Protein AF-A0A8S3TJK5-F1 (afdb_monomer_lite)

Secondary structure (DSSP, 8-state):
-HHHHHHHHT--GGG-EEEEEES-HHHHHHHHTSTTEEEEEEEETTEEEEEEE-SS------HHHHHHHHHHHHHHHHIIIIIIIHHHHGGGEEEEEEETTEEEEEE--S-HHHHHHHTGGGEE-TTS-TTSTT--STTTT-TTPEE-TTTTPPEEEEEEEETTEEEEEEEETTEEEEEEEETTS-HHHHHHT--HHHHHHHHHH---EEEEEEEEEEETTEEEEEEEEEEEE-S--SSEEE-TTSS-EEETTTTSTTSS-TTS-EEEEE-S-HHHHTT-HHHHHIIIIIHHHSSEEEEE--S-TT---SSHHHHHHH-SEEEEEP-SS--HHHHHHHHHH-TT-HHHHHHHHHHHTSSTT-EEEEE--TTS-TTTSEEE-TT--TT-SSS------------PPP------------PPPTT----B-TTT--B-SSHHHHHHIIIII-GGGGGGSS-------PPPP------------HHHHHHHHHHHHHHHHTHHHHHHHHHHHHTTT--HHHHHHHHHHHSHHHHHHHHHHHHHHHHHHHHHHHHSHHHHHHHHHHHHHHHTT--HHHHHHHHHHHHHHHHHHHHHHHHHHHTT-----------------------------

Organism: Mytilus edulis (NCBI:txid6550)

Radius of gyration: 36.03 Å; chains: 1; bounding box: 67×74×128 Å

Structure (mmCIF, N/CA/C/O backbone):
data_AF-A0A8S3TJK5-F1
#
_entry.id   AF-A0A8S3TJK5-F1
#
loop_
_atom_site.group_PDB
_atom_site.id
_atom_site.type_symbol
_atom_site.label_atom_id
_atom_site.label_alt_id
_atom_site.label_comp_id
_atom_site.label_asym_id
_atom_site.label_entity_id
_atom_site.label_seq_id
_atom_site.pdbx_PDB_ins_code
_atom_site.Cartn_x
_atom_site.Cartn_y
_atom_site.Cartn_z
_atom_site.occupancy
_atom_site.B_iso_or_equiv
_atom_site.auth_seq_id
_atom_site.auth_comp_id
_atom_site.auth_asym_id
_atom_site.auth_atom_id
_atom_site.pdbx_PDB_model_num
ATOM 1 N N . MET A 1 1 ? 10.020 9.686 18.897 1.00 48.84 1 MET A N 1
ATOM 2 C CA . MET A 1 1 ? 8.689 10.223 19.270 1.00 48.84 1 MET A CA 1
ATOM 3 C C . MET A 1 1 ? 7.872 10.667 18.042 1.00 48.84 1 MET A C 1
ATOM 5 O O . MET A 1 1 ? 6.666 10.845 18.148 1.00 48.84 1 MET A O 1
ATOM 9 N N . ASN A 1 2 ? 8.497 10.747 16.861 1.00 66.00 2 ASN A N 1
ATOM 10 C CA . ASN A 1 2 ? 8.000 11.451 15.671 1.00 66.00 2 ASN A CA 1
ATOM 11 C C . ASN A 1 2 ? 6.661 10.916 15.125 1.00 66.00 2 ASN A C 1
ATOM 13 O O . ASN A 1 2 ? 5.746 11.695 14.876 1.00 66.00 2 ASN A O 1
ATOM 17 N N . ASN A 1 3 ? 6.473 9.593 15.041 1.00 76.31 3 ASN A N 1
ATOM 18 C CA . ASN A 1 3 ? 5.228 9.021 14.497 1.00 76.31 3 ASN A CA 1
ATOM 19 C C . ASN A 1 3 ? 3.996 9.280 15.383 1.00 76.31 3 ASN A C 1
ATOM 21 O O . ASN A 1 3 ? 2.874 9.329 14.880 1.00 76.31 3 ASN A O 1
ATOM 25 N N . ALA A 1 4 ? 4.185 9.447 16.697 1.00 80.50 4 ALA A N 1
ATOM 26 C CA . ALA A 1 4 ? 3.082 9.715 17.620 1.00 80.50 4 ALA A CA 1
ATOM 27 C C . ALA A 1 4 ? 2.538 11.142 17.454 1.00 80.50 4 ALA A C 1
ATOM 29 O O . ALA A 1 4 ? 1.331 11.345 17.577 1.00 80.50 4 ALA A O 1
ATOM 30 N N . VAL A 1 5 ? 3.409 12.104 17.121 1.00 82.94 5 VAL A N 1
ATOM 31 C CA . VAL A 1 5 ? 3.026 13.495 16.831 1.00 82.94 5 VAL A CA 1
ATOM 32 C C . VAL A 1 5 ? 2.145 13.539 15.585 1.00 82.94 5 VAL A C 1
ATOM 34 O O . VAL A 1 5 ? 1.034 14.058 15.645 1.00 82.94 5 VAL A O 1
ATOM 37 N N . PHE A 1 6 ? 2.577 12.887 14.501 1.00 84.19 6 PHE A N 1
ATOM 38 C CA . PHE A 1 6 ? 1.759 12.701 13.299 1.00 84.19 6 PHE A CA 1
ATOM 39 C C . PHE A 1 6 ? 0.405 12.039 13.617 1.00 84.19 6 PHE A C 1
ATOM 41 O O . PHE A 1 6 ? -0.646 12.552 13.249 1.00 84.19 6 PHE A O 1
ATOM 48 N N . GLY A 1 7 ? 0.398 10.922 14.352 1.00 85.12 7 GLY A N 1
ATOM 49 C CA . GLY A 1 7 ? -0.853 10.244 14.705 1.00 85.12 7 GLY A CA 1
ATOM 50 C C . GLY A 1 7 ? -1.807 11.131 15.515 1.00 85.12 7 GLY A C 1
ATOM 51 O O . GLY A 1 7 ? -3.025 11.005 15.396 1.00 85.12 7 GLY A O 1
ATOM 52 N N . LYS A 1 8 ? -1.265 12.061 16.311 1.00 87.44 8 LYS A N 1
ATOM 53 C CA . LYS A 1 8 ? -2.051 12.995 17.117 1.00 87.44 8 LYS A CA 1
ATOM 54 C C . LYS A 1 8 ? -2.752 14.059 16.276 1.00 87.44 8 LYS A C 1
ATOM 56 O O . LYS A 1 8 ? -3.875 14.424 16.622 1.00 87.44 8 LYS A O 1
ATOM 61 N N . THR A 1 9 ? -2.150 14.528 15.182 1.00 87.25 9 THR A N 1
ATOM 62 C CA . THR A 1 9 ? -2.801 15.503 14.285 1.00 87.25 9 THR A CA 1
ATOM 63 C C . THR A 1 9 ? -4.022 14.904 13.583 1.00 87.25 9 THR A C 1
ATOM 65 O O . THR A 1 9 ? -4.990 15.613 13.332 1.00 87.25 9 THR A O 1
ATOM 68 N N . MET A 1 10 ? -4.021 13.584 13.372 1.00 85.31 10 MET A N 1
ATOM 69 C CA . MET A 1 10 ? -5.123 12.804 12.795 1.00 85.31 10 MET A CA 1
ATOM 70 C C . MET A 1 10 ? -6.096 12.224 13.842 1.00 85.31 10 MET A C 1
ATOM 72 O O . MET A 1 10 ? -6.907 11.355 13.516 1.00 85.31 10 MET A O 1
ATOM 76 N N . GLU A 1 11 ? -6.026 12.649 15.110 1.00 87.88 11 GLU A N 1
ATOM 77 C CA . GLU A 1 11 ? -6.893 12.117 16.168 1.00 87.88 11 GLU A CA 1
ATOM 78 C C . GLU A 1 11 ? -8.377 12.375 15.856 1.00 87.88 11 GLU A C 1
ATOM 80 O O . GLU A 1 11 ? -8.833 13.519 15.803 1.00 87.88 11 GLU A O 1
ATOM 85 N N . ASN A 1 12 ? -9.166 11.302 15.739 1.00 84.25 12 ASN A N 1
ATOM 86 C CA . ASN A 1 12 ? -10.608 11.423 15.557 1.00 84.25 12 ASN A CA 1
ATOM 87 C C . ASN A 1 12 ? -11.306 11.724 16.894 1.00 84.25 12 ASN A C 1
ATOM 89 O O . ASN A 1 12 ? -11.666 10.824 17.658 1.00 84.25 12 ASN A O 1
ATOM 93 N N . LEU A 1 13 ? -11.542 13.011 17.151 1.00 86.31 13 LEU A N 1
ATOM 94 C CA . LEU A 1 13 ? -12.219 13.485 18.356 1.00 86.31 13 LEU A CA 1
ATOM 95 C C . LEU A 1 13 ? -13.677 13.013 18.468 1.00 86.31 13 LEU A C 1
ATOM 97 O O . LEU A 1 13 ? -14.183 12.906 19.582 1.00 86.31 13 LEU A O 1
ATOM 101 N N . ARG A 1 14 ? -14.343 12.671 17.356 1.00 82.06 14 ARG A N 1
ATOM 102 C CA . ARG A 1 14 ? -15.749 12.221 17.351 1.00 82.06 14 ARG A CA 1
ATOM 103 C C . ARG A 1 14 ? -15.937 10.855 18.001 1.00 82.06 14 ARG A C 1
ATOM 105 O O . ARG A 1 14 ? -17.008 10.571 18.521 1.00 82.06 14 ARG A O 1
ATOM 112 N N . LYS A 1 15 ? -14.885 10.028 18.032 1.00 82.56 15 LYS A N 1
ATOM 113 C CA . LYS A 1 15 ? -14.900 8.723 18.716 1.00 82.56 15 LYS A CA 1
ATOM 114 C C . LYS A 1 15 ? -14.762 8.842 20.238 1.00 82.56 15 LYS A C 1
ATOM 116 O O . LYS A 1 15 ? -14.808 7.831 20.935 1.00 82.56 15 LYS A O 1
ATOM 121 N N . ARG A 1 16 ? -14.604 10.056 20.780 1.00 87.12 16 ARG A N 1
ATOM 122 C CA . ARG A 1 16 ? -14.592 10.280 22.229 1.00 87.12 16 ARG A CA 1
ATOM 123 C C . ARG A 1 16 ? -15.993 10.112 22.805 1.00 87.12 16 ARG A C 1
ATOM 125 O O . ARG A 1 16 ? -16.982 10.580 22.251 1.00 87.12 16 ARG A O 1
ATOM 132 N N . THR A 1 17 ? -16.056 9.476 23.964 1.00 88.06 17 THR A N 1
ATOM 133 C CA . THR A 1 17 ? -17.293 9.218 24.700 1.00 88.06 17 THR A CA 1
ATOM 134 C C . THR A 1 17 ? -17.107 9.665 26.142 1.00 88.06 17 THR A C 1
ATOM 136 O O . THR A 1 17 ? -16.008 9.567 26.688 1.00 88.06 17 THR A O 1
ATOM 139 N N . ASP A 1 18 ? -18.179 10.158 26.752 1.00 90.75 18 ASP A N 1
ATOM 140 C CA . ASP A 1 18 ? -18.231 10.401 28.187 1.00 90.75 18 ASP A CA 1
ATOM 141 C C . ASP A 1 18 ? -18.651 9.123 28.901 1.00 90.75 18 ASP A C 1
ATOM 143 O O . ASP A 1 18 ? -19.745 8.611 28.678 1.00 90.75 18 ASP A O 1
ATOM 147 N N . ILE A 1 19 ? -17.791 8.608 29.775 1.00 92.44 19 ILE A N 1
ATOM 148 C CA . ILE A 1 19 ? -18.114 7.452 30.613 1.00 92.44 19 ILE A CA 1
ATOM 149 C C . ILE A 1 19 ? -18.398 7.954 32.023 1.00 92.44 19 ILE A C 1
ATOM 151 O O . ILE A 1 19 ? -17.575 8.642 32.626 1.00 92.44 19 ILE A O 1
ATOM 155 N N . LYS A 1 20 ? -19.576 7.616 32.548 1.00 93.62 20 LYS A N 1
ATOM 156 C CA . LYS A 1 20 ? -19.958 7.884 33.937 1.00 93.62 20 LYS A CA 1
ATOM 157 C C . LYS A 1 20 ? -20.052 6.563 34.689 1.00 93.62 20 LYS A C 1
ATOM 159 O O . LYS A 1 20 ? -20.849 5.709 34.314 1.00 93.62 20 LYS A O 1
ATOM 164 N N . LEU A 1 21 ? -19.236 6.406 35.726 1.00 94.31 21 LEU A N 1
ATOM 165 C CA . LEU A 1 21 ? -19.300 5.275 36.650 1.00 94.31 21 LEU A CA 1
ATOM 166 C C . LEU A 1 21 ? -20.274 5.619 37.777 1.00 94.31 21 LEU A C 1
ATOM 168 O O . LEU A 1 21 ? -20.185 6.702 38.351 1.00 94.31 21 LEU A O 1
ATOM 172 N N . LEU A 1 22 ? -21.232 4.736 38.049 1.00 93.69 22 LEU A N 1
ATOM 173 C CA . LEU A 1 22 ? -22.312 4.972 39.003 1.00 93.69 22 LEU A CA 1
ATOM 174 C C . LEU A 1 22 ? -22.548 3.742 39.878 1.00 93.69 22 LEU A C 1
ATOM 176 O O . LEU A 1 22 ? -22.518 2.621 39.379 1.00 93.69 22 LEU A O 1
ATOM 180 N N . ASN A 1 23 ? -22.882 3.988 41.142 1.00 93.75 23 ASN A N 1
ATOM 181 C CA . ASN A 1 23 ? -23.341 2.998 42.120 1.00 93.75 23 ASN A CA 1
ATOM 182 C C . ASN A 1 23 ? -24.796 3.225 42.575 1.00 93.75 23 ASN A C 1
ATOM 184 O O . ASN A 1 23 ? -25.287 2.560 43.479 1.00 93.75 23 ASN A O 1
ATOM 188 N N . ASP A 1 24 ? -25.502 4.172 41.948 1.00 92.81 24 ASP A N 1
ATOM 189 C CA . ASP A 1 24 ? -26.864 4.561 42.311 1.00 92.81 24 ASP A CA 1
ATOM 190 C C . ASP A 1 24 ? -27.833 4.333 41.140 1.00 92.81 24 ASP A C 1
ATOM 192 O O . ASP A 1 24 ? -27.679 4.881 40.039 1.00 92.81 24 ASP A O 1
ATOM 196 N N . GLN A 1 25 ? -28.878 3.543 41.396 1.00 89.38 25 GLN A N 1
ATOM 197 C CA . GLN A 1 25 ? -29.871 3.168 40.390 1.00 89.38 25 GLN A CA 1
ATOM 198 C C . GLN A 1 25 ? -30.682 4.367 39.869 1.00 89.38 25 GLN A C 1
ATOM 200 O O . GLN A 1 25 ? -31.041 4.410 38.687 1.00 89.38 25 GLN A O 1
ATOM 205 N N . SER A 1 26 ? -30.990 5.342 40.724 1.00 92.50 26 SER A N 1
ATOM 206 C CA . SER A 1 26 ? -31.759 6.530 40.348 1.00 92.50 26 SER A CA 1
ATOM 207 C C . SER A 1 26 ? -30.952 7.435 39.408 1.00 92.50 26 SER A C 1
ATOM 209 O O . SER A 1 26 ? -31.463 7.849 38.360 1.00 92.50 26 SER A O 1
ATOM 211 N N . LYS A 1 27 ? -29.660 7.648 39.703 1.00 93.62 27 LYS A N 1
ATOM 212 C CA . LYS A 1 27 ? -28.722 8.391 38.848 1.00 93.62 27 LYS A CA 1
ATOM 213 C C . LYS A 1 27 ? -28.526 7.680 37.507 1.00 93.62 27 LYS A C 1
ATOM 215 O O . LYS A 1 27 ? -28.558 8.337 36.464 1.00 93.62 27 LYS A O 1
ATOM 220 N N . ALA A 1 28 ? -28.410 6.350 37.511 1.00 91.38 28 ALA A N 1
ATOM 221 C CA . ALA A 1 28 ? -28.283 5.560 36.286 1.00 91.38 28 ALA A CA 1
ATOM 222 C C . ALA A 1 28 ? -29.517 5.707 35.382 1.00 91.38 28 ALA A C 1
ATOM 224 O O . ALA A 1 28 ? -29.379 6.029 34.201 1.00 91.38 28 ALA A O 1
ATOM 225 N N . ARG A 1 29 ? -30.732 5.577 35.937 1.00 92.19 29 ARG A N 1
ATOM 226 C CA . ARG A 1 29 ? -31.985 5.785 35.186 1.00 92.19 29 ARG A CA 1
ATOM 227 C C . ARG A 1 29 ? -32.073 7.188 34.583 1.00 92.19 29 ARG A C 1
ATOM 229 O O . ARG A 1 29 ? -32.471 7.316 33.427 1.00 92.19 29 ARG A O 1
ATOM 236 N N . LYS A 1 30 ? -31.648 8.219 35.325 1.00 95.12 30 LYS A N 1
ATOM 237 C CA . LYS A 1 30 ? -31.613 9.610 34.842 1.00 95.12 30 LYS A CA 1
ATOM 238 C C . LYS A 1 30 ? -30.662 9.797 33.656 1.00 95.12 30 LYS A C 1
ATOM 240 O O . LYS A 1 30 ? -30.968 10.581 32.760 1.00 95.12 30 LYS A O 1
ATOM 245 N N . LEU A 1 31 ? -29.509 9.121 33.633 1.00 92.31 31 LEU A N 1
ATOM 246 C CA . LEU A 1 31 ? -28.586 9.191 32.494 1.00 92.31 31 LEU A CA 1
ATOM 247 C C . LEU A 1 31 ? -29.091 8.398 31.286 1.00 92.31 31 LEU A C 1
ATOM 249 O O . LEU A 1 31 ? -29.002 8.905 30.173 1.00 92.31 31 LEU A O 1
ATOM 253 N N . ILE A 1 32 ? -29.671 7.213 31.498 1.00 92.88 32 ILE A N 1
ATOM 254 C CA . ILE A 1 32 ? -30.222 6.370 30.421 1.00 92.88 32 ILE A CA 1
ATOM 255 C C . ILE A 1 32 ? -31.385 7.067 29.699 1.00 92.88 32 ILE A C 1
ATOM 257 O O . ILE A 1 32 ? -31.562 6.887 28.499 1.00 92.88 32 ILE A O 1
ATOM 261 N N . SER A 1 33 ? -32.156 7.908 30.396 1.00 92.50 33 SER A N 1
ATOM 262 C CA . SER A 1 33 ? -33.230 8.689 29.771 1.00 92.50 33 SER A CA 1
ATOM 263 C C . SER A 1 33 ? -32.746 9.881 28.936 1.00 92.50 33 SER A C 1
ATOM 265 O O . SER A 1 33 ? -33.564 10.533 28.289 1.00 92.50 33 SER A O 1
ATOM 267 N N . LYS A 1 34 ? -31.452 10.233 28.969 1.00 92.62 34 LYS A N 1
ATOM 268 C CA . LYS A 1 34 ? -30.934 11.364 28.185 1.00 92.62 34 LYS A CA 1
ATOM 269 C C . LYS A 1 34 ? -30.763 10.966 26.713 1.00 92.62 34 LYS A C 1
ATOM 271 O O . LYS A 1 34 ? -30.314 9.859 26.436 1.00 92.62 34 LYS A O 1
ATOM 276 N N . PRO A 1 35 ? -30.991 11.888 25.761 1.00 92.19 35 PRO A N 1
ATOM 277 C CA . PRO A 1 35 ? -30.815 11.612 24.331 1.00 92.19 35 PRO A CA 1
ATOM 278 C C . PRO A 1 35 ? -29.365 11.292 23.942 1.00 92.19 35 PRO A C 1
ATOM 280 O O . PRO A 1 35 ? -29.127 10.702 22.897 1.00 92.19 35 PRO A O 1
ATOM 283 N N . THR A 1 36 ? -28.388 11.661 24.775 1.00 91.75 36 THR A N 1
ATOM 284 C CA . THR A 1 36 ? -26.978 11.317 24.566 1.00 91.75 36 THR A CA 1
ATOM 285 C C . THR A 1 36 ? -26.584 9.945 25.090 1.00 91.75 36 THR A C 1
ATOM 287 O O . THR A 1 36 ? -25.423 9.571 24.970 1.00 91.75 36 THR A O 1
ATOM 290 N N . PHE A 1 37 ? -27.505 9.183 25.672 1.00 91.19 37 PHE A N 1
ATOM 291 C CA . PHE A 1 37 ? -27.223 7.816 26.079 1.00 91.19 37 PHE A CA 1
ATOM 292 C C . PHE A 1 37 ? -26.859 6.950 24.864 1.00 91.19 37 PHE A C 1
ATOM 294 O O . PHE A 1 37 ? -27.597 6.905 23.882 1.00 91.19 37 PHE A O 1
ATOM 301 N N . HIS A 1 38 ? -25.723 6.252 24.941 1.00 89.69 38 HIS A N 1
ATOM 302 C CA . HIS A 1 38 ? -25.276 5.333 23.894 1.00 89.69 38 HIS A CA 1
ATOM 303 C C . HIS A 1 38 ? -25.368 3.868 24.330 1.00 89.69 38 HIS A C 1
ATOM 305 O O . HIS A 1 38 ? -25.895 3.026 23.605 1.00 89.69 38 HIS A O 1
ATOM 311 N N . ALA A 1 39 ? -24.814 3.551 25.499 1.00 92.81 39 ALA A N 1
ATOM 312 C CA . ALA A 1 39 ? -24.770 2.196 26.036 1.00 92.81 39 ALA A CA 1
ATOM 313 C C . ALA A 1 39 ? -24.528 2.229 27.548 1.00 92.81 39 ALA A C 1
ATOM 315 O O . ALA A 1 39 ? -24.126 3.250 28.101 1.00 92.81 39 ALA A O 1
ATOM 316 N N . PHE A 1 40 ? -24.724 1.104 28.228 1.00 91.50 40 PHE A N 1
ATOM 317 C CA . PHE A 1 40 ? -24.210 0.903 29.579 1.00 91.50 40 PHE A CA 1
ATOM 318 C C . PHE A 1 40 ? -23.544 -0.468 29.689 1.00 91.50 40 PHE A C 1
ATOM 320 O O . PHE A 1 40 ? -23.867 -1.385 28.932 1.00 91.50 40 PHE A O 1
ATOM 327 N N . LYS A 1 41 ? -22.628 -0.604 30.645 1.00 88.75 41 LYS A N 1
ATOM 328 C CA . LYS A 1 41 ? -21.985 -1.858 31.023 1.00 88.75 41 LYS A CA 1
ATOM 329 C C . LYS A 1 41 ? -22.082 -2.021 32.535 1.00 88.75 41 LYS A C 1
ATOM 331 O O . LYS A 1 41 ? -21.595 -1.175 33.277 1.00 88.75 41 LYS A O 1
ATOM 336 N N . ILE A 1 42 ? -22.731 -3.092 32.979 1.00 88.94 42 ILE A N 1
ATOM 337 C CA . ILE A 1 42 ? -22.810 -3.458 34.396 1.00 88.94 42 ILE A CA 1
ATOM 338 C C . ILE A 1 42 ? -21.556 -4.269 34.713 1.00 88.94 42 ILE A C 1
ATOM 340 O O . ILE A 1 42 ? -21.285 -5.246 34.019 1.00 88.94 42 ILE A O 1
ATOM 344 N N . PHE A 1 43 ? -20.783 -3.849 35.712 1.00 85.12 43 PHE A N 1
ATOM 345 C CA . PHE A 1 43 ? -19.612 -4.599 36.169 1.00 85.12 43 PHE A CA 1
ATOM 346 C C . PHE A 1 43 ? -19.974 -5.557 37.303 1.00 85.12 43 PHE A C 1
ATOM 348 O O . PHE A 1 43 ? -19.494 -6.685 37.330 1.00 85.12 43 PHE A O 1
ATOM 355 N N . ASN A 1 44 ? -20.826 -5.108 38.224 1.00 85.06 44 ASN A N 1
ATOM 356 C CA . ASN A 1 44 ? -21.400 -5.893 39.313 1.00 85.06 44 ASN A CA 1
ATOM 357 C C . ASN A 1 44 ? -22.685 -5.206 39.818 1.00 85.06 44 ASN A C 1
ATOM 359 O O . ASN A 1 44 ? -23.131 -4.221 39.223 1.00 85.06 44 ASN A O 1
ATOM 363 N N . ASP A 1 45 ? -23.272 -5.722 40.899 1.00 86.75 45 ASP A N 1
ATOM 364 C CA . ASP A 1 45 ? -24.532 -5.218 41.463 1.00 86.75 45 ASP A CA 1
ATOM 365 C C . ASP A 1 45 ? -24.453 -3.750 41.932 1.00 86.75 45 ASP A C 1
ATOM 367 O O . ASP A 1 45 ? -25.465 -3.048 41.909 1.00 86.75 45 ASP A O 1
ATOM 371 N N . ASP A 1 46 ? -23.251 -3.267 42.262 1.00 89.50 46 ASP A N 1
ATOM 372 C CA . ASP A 1 46 ? -23.002 -1.941 42.836 1.00 89.50 46 ASP A CA 1
ATOM 373 C C . ASP A 1 46 ? -22.304 -0.970 41.867 1.00 89.50 46 ASP A C 1
ATOM 375 O O . ASP A 1 46 ? -22.031 0.171 42.234 1.00 89.50 46 ASP A O 1
ATOM 379 N N . LEU A 1 47 ? -21.974 -1.384 40.636 1.00 89.25 47 LEU A N 1
ATOM 380 C CA . LEU A 1 47 ? -21.216 -0.552 39.699 1.00 89.25 47 LEU A CA 1
ATOM 381 C C . LEU A 1 47 ? -21.654 -0.737 38.245 1.00 89.25 47 LEU A C 1
ATOM 383 O O . LEU A 1 47 ? -21.519 -1.807 37.642 1.00 89.25 47 LEU A O 1
ATOM 387 N N . VAL A 1 48 ? -22.072 0.371 37.633 1.00 91.25 48 VAL A N 1
ATOM 388 C CA . VAL A 1 48 ? -22.412 0.467 36.211 1.00 91.25 48 VAL A CA 1
ATOM 389 C C . VAL A 1 48 ? -21.653 1.615 35.540 1.00 91.25 48 VAL A C 1
ATOM 391 O O . VAL A 1 48 ? -21.606 2.733 36.049 1.00 91.25 48 VAL A O 1
ATOM 394 N N . ALA A 1 49 ? -21.079 1.359 34.365 1.00 92.31 49 ALA A N 1
ATOM 395 C CA . ALA A 1 49 ? -20.629 2.393 33.437 1.00 92.31 49 ALA A CA 1
ATOM 396 C C . ALA A 1 49 ? -21.768 2.779 32.495 1.00 92.31 49 ALA A C 1
ATOM 398 O O . ALA A 1 49 ? -22.315 1.925 31.803 1.00 92.31 49 ALA A O 1
ATOM 399 N N . VAL A 1 50 ? -22.081 4.066 32.396 1.00 93.75 50 VAL A N 1
ATOM 400 C CA . VAL A 1 50 ? -22.987 4.614 31.381 1.00 93.75 50 VAL A CA 1
ATOM 401 C C . VAL A 1 50 ? -22.161 5.396 30.364 1.00 93.75 50 VAL A C 1
ATOM 403 O O . VAL A 1 50 ? -21.490 6.368 30.709 1.00 93.75 50 VAL A O 1
ATOM 406 N N . HIS A 1 51 ? -22.204 4.951 29.112 1.00 93.19 51 HIS A N 1
ATOM 407 C CA . HIS A 1 51 ? -21.533 5.560 27.972 1.00 93.19 51 HIS A CA 1
ATOM 408 C C . HIS A 1 51 ? -22.467 6.590 27.341 1.00 93.19 51 HIS A C 1
ATOM 410 O O . HIS A 1 51 ? -23.576 6.265 26.903 1.00 93.19 51 HIS A O 1
ATOM 416 N N . MET A 1 52 ? -21.996 7.826 27.279 1.00 91.31 52 MET A N 1
ATOM 417 C CA . MET A 1 52 ? -22.722 8.981 26.784 1.00 91.31 52 MET A CA 1
ATOM 418 C C . MET A 1 52 ? -21.977 9.586 25.592 1.00 91.31 52 MET A C 1
ATOM 420 O O . MET A 1 52 ? -20.760 9.770 25.623 1.00 91.31 52 MET A O 1
ATOM 424 N N . LEU A 1 53 ? -22.715 9.945 24.548 1.00 88.69 53 LEU A N 1
ATOM 425 C CA . LEU A 1 53 ? -22.205 10.754 23.450 1.00 88.69 53 LEU A CA 1
ATOM 426 C C . LEU A 1 53 ? -21.859 12.160 23.957 1.00 88.69 53 LEU A C 1
ATOM 428 O O . LEU A 1 53 ? -22.589 12.746 24.764 1.00 88.69 53 LEU A O 1
ATOM 432 N N . LYS A 1 54 ? -20.764 12.719 23.441 1.00 87.44 54 LYS A N 1
ATOM 433 C CA . LYS A 1 54 ? -20.388 14.116 23.673 1.00 87.44 54 LYS A CA 1
ATOM 434 C C . LYS A 1 54 ? -21.429 15.038 23.028 1.00 87.44 54 LYS A C 1
ATOM 436 O O . LYS A 1 54 ? -21.637 14.978 21.823 1.00 87.44 54 LYS A O 1
ATOM 441 N N . GLN A 1 55 ? -22.069 15.899 23.823 1.00 85.50 55 GLN A N 1
ATOM 442 C CA . GLN A 1 55 ? -23.061 16.871 23.324 1.00 85.50 55 GLN A CA 1
ATOM 443 C C . GLN A 1 55 ? -22.436 17.970 22.464 1.00 85.50 55 GLN A C 1
ATOM 445 O O . GLN A 1 55 ? -23.044 18.438 21.507 1.00 85.50 55 GLN A O 1
ATOM 450 N N . ARG A 1 56 ? -21.232 18.400 22.839 1.00 85.81 56 ARG A N 1
ATOM 451 C CA . ARG A 1 56 ? -20.439 19.402 22.134 1.00 85.81 56 ARG A CA 1
ATOM 452 C C . ARG A 1 56 ? -19.051 18.826 21.915 1.00 85.81 56 ARG A C 1
ATOM 454 O O . ARG A 1 56 ? -18.492 18.198 22.817 1.00 85.81 56 ARG A O 1
ATOM 461 N N . LEU A 1 57 ? -18.514 19.032 20.721 1.00 85.00 57 LEU A N 1
ATOM 462 C CA . LEU A 1 57 ? -17.187 18.575 20.345 1.00 85.00 57 LEU A CA 1
ATOM 463 C C . LEU A 1 57 ? -16.396 19.755 19.793 1.00 85.00 57 LEU A C 1
ATOM 465 O O . LEU A 1 57 ? -16.838 20.403 18.850 1.00 85.00 57 LEU A O 1
ATOM 469 N N . TYR A 1 58 ? -15.228 20.014 20.372 1.00 85.19 58 TYR A N 1
ATOM 470 C CA . TYR A 1 58 ? -14.324 21.051 19.891 1.00 85.19 58 TYR A CA 1
ATOM 471 C C . TYR A 1 58 ? -13.298 20.433 18.940 1.00 85.19 58 TYR A C 1
ATOM 473 O O . TYR A 1 58 ? -12.501 19.597 19.361 1.00 85.19 58 TYR A O 1
ATOM 481 N N . LEU A 1 59 ? -13.344 20.791 17.654 1.00 83.38 59 LEU A N 1
ATOM 482 C CA . LEU A 1 59 ? -12.475 20.226 16.617 1.00 83.38 59 LEU A CA 1
ATOM 483 C C . LEU A 1 59 ? -11.111 20.932 16.580 1.00 83.38 59 LEU A C 1
ATOM 485 O O . LEU A 1 59 ? -10.809 21.679 15.661 1.00 83.38 59 LEU A O 1
ATOM 489 N N . ASN A 1 60 ? -10.269 20.669 17.579 1.00 84.25 60 ASN A N 1
ATOM 490 C CA . ASN A 1 60 ? -8.957 21.306 17.754 1.00 84.25 60 ASN A CA 1
ATOM 491 C C . ASN A 1 60 ? -7.778 20.417 17.337 1.00 84.25 60 ASN A C 1
ATOM 493 O O . ASN A 1 60 ? -6.761 20.335 18.034 1.00 84.25 60 ASN A O 1
ATOM 497 N N . ARG A 1 61 ? -7.929 19.669 16.243 1.00 86.88 61 ARG A N 1
ATOM 498 C CA . ARG A 1 61 ? -6.832 18.876 15.676 1.00 86.88 61 ARG A CA 1
ATOM 499 C C . ARG A 1 61 ? -6.469 19.410 14.301 1.00 86.88 61 ARG A C 1
ATOM 501 O O . ARG A 1 61 ? -7.374 19.553 13.480 1.00 86.88 61 ARG A O 1
ATOM 508 N N . PRO A 1 62 ? -5.178 19.670 14.027 1.00 87.75 62 PRO A N 1
ATOM 509 C CA . PRO A 1 62 ? -4.740 20.147 12.724 1.00 87.75 62 PRO A CA 1
ATOM 510 C C . PRO A 1 62 ? -4.689 18.975 11.730 1.00 87.75 62 PRO A C 1
ATOM 512 O O . PRO A 1 62 ? -3.622 18.542 11.304 1.00 87.75 62 PRO A O 1
ATOM 515 N N . ILE A 1 63 ? -5.857 18.426 11.378 1.00 83.94 63 ILE A N 1
ATOM 516 C CA . ILE A 1 63 ? -5.995 17.228 10.529 1.00 83.94 63 ILE A CA 1
ATOM 517 C C . ILE A 1 63 ? -5.311 17.430 9.171 1.00 83.94 63 ILE A C 1
ATOM 519 O O . ILE A 1 63 ? -4.712 16.498 8.640 1.00 83.94 63 ILE A O 1
ATOM 523 N N . TYR A 1 64 ? -5.331 18.656 8.642 1.00 82.69 64 TYR A N 1
ATOM 524 C CA . TYR A 1 64 ? -4.650 19.016 7.398 1.00 82.69 64 TYR A CA 1
ATOM 525 C C . TYR A 1 64 ? -3.141 18.730 7.446 1.00 82.69 64 TYR A C 1
ATOM 527 O O . TYR A 1 64 ? -2.586 18.278 6.453 1.00 82.69 64 TYR A O 1
ATOM 535 N N . VAL A 1 65 ? -2.482 18.889 8.600 1.00 86.31 65 VAL A N 1
ATOM 536 C CA . VAL A 1 65 ? -1.057 18.546 8.760 1.00 86.31 65 VAL A CA 1
ATOM 537 C C . VAL A 1 65 ? -0.845 17.048 8.569 1.00 86.31 65 VAL A C 1
ATOM 539 O O . VAL A 1 65 ? 0.030 16.631 7.816 1.00 86.31 65 VAL A O 1
ATOM 542 N N . GLY A 1 66 ? -1.659 16.223 9.231 1.00 86.06 66 GLY A N 1
ATOM 543 C CA . GLY A 1 66 ? -1.567 14.772 9.093 1.00 86.06 66 GLY A CA 1
ATOM 544 C C . GLY A 1 66 ? -1.890 14.296 7.676 1.00 86.06 66 GLY A C 1
ATOM 545 O O . GLY A 1 66 ? -1.181 13.456 7.124 1.00 86.06 66 GLY A O 1
ATOM 546 N N . PHE A 1 67 ? -2.909 14.881 7.050 1.00 84.19 67 PHE A N 1
ATOM 547 C CA . PHE A 1 67 ? -3.241 14.627 5.652 1.00 84.19 67 PHE A CA 1
ATOM 548 C C . PHE A 1 67 ? -2.055 14.921 4.719 1.00 84.19 67 PHE A C 1
ATOM 550 O O . PHE A 1 67 ? -1.641 14.040 3.965 1.00 84.19 67 PHE A O 1
ATOM 557 N N . THR A 1 68 ? -1.445 16.103 4.836 1.00 88.62 68 THR A N 1
ATOM 558 C CA . THR A 1 68 ? -0.292 16.502 4.017 1.00 88.62 68 THR A CA 1
ATOM 559 C C . THR A 1 68 ? 0.904 15.574 4.220 1.00 88.62 68 THR A C 1
ATOM 561 O O . THR A 1 68 ? 1.522 15.154 3.245 1.00 88.62 68 THR A O 1
ATOM 564 N N . ILE A 1 69 ? 1.212 15.184 5.463 1.00 89.06 69 ILE A N 1
ATOM 565 C CA . ILE A 1 69 ? 2.303 14.235 5.752 1.00 89.06 69 ILE A CA 1
ATOM 566 C C . ILE A 1 69 ? 2.070 12.893 5.040 1.00 89.06 69 ILE A C 1
ATOM 568 O O . ILE A 1 69 ? 3.001 12.338 4.454 1.00 89.06 69 ILE A O 1
ATOM 572 N N . LEU A 1 70 ? 0.837 12.372 5.058 1.00 87.00 70 LEU A N 1
ATOM 573 C CA . LEU A 1 70 ? 0.498 11.121 4.372 1.00 87.00 70 LEU A CA 1
ATOM 574 C C . LEU A 1 70 ? 0.665 11.228 2.856 1.00 87.00 70 LEU A C 1
ATOM 576 O O . LEU A 1 70 ? 1.161 10.289 2.234 1.00 87.00 70 LEU A O 1
ATOM 580 N N . ASP A 1 71 ? 0.256 12.341 2.257 1.00 88.12 71 ASP A N 1
ATOM 581 C CA . ASP A 1 71 ? 0.357 12.525 0.810 1.00 88.12 71 ASP A CA 1
ATOM 582 C C . ASP A 1 71 ? 1.796 12.754 0.348 1.00 88.12 71 ASP A C 1
ATOM 584 O O . ASP A 1 71 ? 2.215 12.156 -0.646 1.00 88.12 71 ASP A O 1
ATOM 588 N N . LEU A 1 72 ? 2.595 13.506 1.108 1.00 91.00 72 LEU A N 1
ATOM 589 C CA . LEU A 1 72 ? 4.032 13.633 0.862 1.00 91.00 72 LEU A CA 1
ATOM 590 C C . LEU A 1 72 ? 4.740 12.278 0.977 1.00 91.00 72 LEU A C 1
ATOM 592 O O . LEU A 1 72 ? 5.543 11.926 0.114 1.00 91.00 72 LEU A O 1
ATOM 596 N N . SER A 1 73 ? 4.393 11.478 1.991 1.00 90.25 73 SER A N 1
ATOM 597 C CA . SER A 1 73 ? 4.950 10.134 2.170 1.00 90.25 73 SER A CA 1
ATOM 598 C C . SER A 1 73 ? 4.637 9.217 0.981 1.00 90.25 73 SER A C 1
ATOM 600 O O . SER A 1 73 ? 5.546 8.581 0.452 1.00 90.25 73 SER A O 1
ATOM 602 N N . LYS A 1 74 ? 3.389 9.193 0.488 1.00 89.50 74 LYS A N 1
ATOM 603 C CA . LYS A 1 74 ? 3.034 8.424 -0.722 1.00 89.50 74 LYS A CA 1
ATOM 604 C C . LYS A 1 74 ? 3.756 8.944 -1.959 1.00 89.50 74 LYS A C 1
ATOM 606 O O . LYS A 1 74 ? 4.219 8.144 -2.764 1.00 89.50 74 LYS A O 1
ATOM 611 N N . THR A 1 75 ? 3.848 10.266 -2.104 1.00 92.94 75 THR A N 1
ATOM 612 C CA . THR A 1 75 ? 4.507 10.907 -3.248 1.00 92.94 75 THR A CA 1
ATOM 613 C C . THR A 1 75 ? 5.965 10.483 -3.332 1.00 92.94 75 THR A C 1
ATOM 615 O O . THR A 1 75 ? 6.401 10.088 -4.405 1.00 92.94 75 THR A O 1
ATOM 618 N N . LEU A 1 76 ? 6.686 10.445 -2.207 1.00 93.69 76 LEU A N 1
ATOM 619 C CA . LEU A 1 76 ? 8.066 9.955 -2.156 1.00 93.69 76 LEU A CA 1
ATOM 620 C C . LEU A 1 76 ? 8.186 8.494 -2.629 1.00 93.69 76 LEU A C 1
ATOM 622 O O . LEU A 1 76 ? 9.070 8.157 -3.416 1.00 93.69 76 LEU A O 1
ATOM 626 N N . MET A 1 77 ? 7.276 7.623 -2.181 1.00 95.06 77 MET A N 1
ATOM 627 C CA . MET A 1 77 ? 7.260 6.213 -2.590 1.00 95.06 77 MET A CA 1
ATOM 628 C C . MET A 1 77 ? 6.929 6.048 -4.080 1.00 95.06 77 MET A C 1
ATOM 630 O O . MET A 1 77 ? 7.519 5.208 -4.762 1.00 95.06 77 MET A O 1
ATOM 634 N N . TYR A 1 78 ? 5.992 6.848 -4.594 1.00 93.62 78 TYR A N 1
ATOM 635 C CA . TYR A 1 78 ? 5.602 6.846 -6.003 1.00 93.62 78 TYR A CA 1
ATOM 636 C C . TYR A 1 78 ? 6.673 7.431 -6.909 1.00 93.62 78 TYR A C 1
ATOM 638 O O . TYR A 1 78 ? 6.897 6.876 -7.978 1.00 93.62 78 TYR A O 1
ATOM 646 N N . ASP A 1 79 ? 7.353 8.490 -6.488 1.00 94.94 79 ASP A N 1
ATOM 647 C CA . ASP A 1 79 ? 8.472 9.074 -7.218 1.00 94.94 79 ASP A CA 1
ATOM 648 C C . ASP A 1 79 ? 9.592 8.041 -7.392 1.00 94.94 79 ASP A C 1
ATOM 650 O O . ASP A 1 79 ? 9.986 7.726 -8.516 1.00 94.94 79 ASP A O 1
ATOM 654 N N . PHE A 1 80 ? 9.994 7.375 -6.305 1.00 96.62 80 PHE A N 1
ATOM 655 C CA . PHE A 1 80 ? 10.990 6.307 -6.381 1.00 96.62 80 PHE A CA 1
ATOM 656 C C . PHE A 1 80 ? 10.530 5.130 -7.259 1.00 96.62 80 PHE A C 1
ATOM 658 O O . PHE A 1 80 ? 11.317 4.563 -8.019 1.00 96.62 80 PHE A O 1
ATOM 665 N N . HIS A 1 81 ? 9.251 4.747 -7.195 1.00 96.50 81 HIS A N 1
ATOM 666 C CA . HIS A 1 81 ? 8.729 3.675 -8.041 1.00 96.50 81 HIS A CA 1
ATOM 667 C C . HIS A 1 81 ? 8.679 4.068 -9.523 1.00 96.50 81 HIS A C 1
ATOM 669 O O . HIS A 1 81 ? 9.271 3.387 -10.357 1.00 96.50 81 HIS A O 1
ATOM 675 N N . TYR A 1 82 ? 7.959 5.133 -9.867 1.00 94.81 82 TYR A N 1
ATOM 676 C CA . TYR A 1 82 ? 7.645 5.479 -11.250 1.00 94.81 82 TYR A CA 1
ATOM 677 C C . TYR A 1 82 ? 8.780 6.225 -11.949 1.00 94.81 82 TYR A C 1
ATOM 679 O O . TYR A 1 82 ? 9.094 5.892 -13.089 1.00 94.81 82 TYR A O 1
ATOM 687 N N . ASN A 1 83 ? 9.413 7.188 -11.278 1.00 95.19 83 ASN A N 1
ATOM 688 C CA . ASN A 1 83 ? 10.412 8.054 -11.905 1.00 95.19 83 ASN A CA 1
ATOM 689 C C . ASN A 1 83 ? 11.834 7.494 -11.806 1.00 95.19 83 ASN A C 1
ATOM 691 O O . ASN A 1 83 ? 12.673 7.862 -12.616 1.00 95.19 83 ASN A O 1
ATOM 695 N N . TYR A 1 84 ? 12.107 6.584 -10.863 1.00 96.62 84 TYR A N 1
ATOM 696 C CA . TYR A 1 84 ? 13.410 5.919 -10.762 1.00 96.62 84 TYR A CA 1
ATOM 697 C C . TYR A 1 84 ? 13.364 4.447 -11.204 1.00 96.62 84 TYR A C 1
ATOM 699 O O . TYR A 1 84 ? 13.957 4.088 -12.221 1.00 96.62 84 TYR A O 1
ATOM 707 N N . ILE A 1 85 ? 12.638 3.574 -10.491 1.00 97.62 85 ILE A N 1
ATOM 708 C CA . ILE A 1 85 ? 12.650 2.127 -10.787 1.00 97.62 85 ILE A CA 1
ATOM 709 C C . ILE A 1 85 ? 12.039 1.820 -12.160 1.00 97.62 85 ILE A C 1
ATOM 711 O O . ILE A 1 85 ? 12.617 1.069 -12.949 1.00 97.62 85 ILE A O 1
ATOM 715 N N . LYS A 1 86 ? 10.856 2.362 -12.467 1.00 94.38 86 LYS A N 1
ATOM 716 C CA . LYS A 1 86 ? 10.184 2.091 -13.745 1.00 94.38 86 LYS A CA 1
ATOM 717 C C . LYS A 1 86 ? 10.879 2.765 -14.922 1.00 94.38 86 LYS A C 1
ATOM 719 O O . LYS A 1 86 ? 10.886 2.153 -15.985 1.00 94.38 86 LYS A O 1
ATOM 724 N N . ASP A 1 87 ? 11.488 3.931 -14.733 1.00 95.50 87 ASP A N 1
ATOM 725 C CA . ASP A 1 87 ? 12.304 4.584 -15.761 1.00 95.50 87 ASP A CA 1
ATOM 726 C C . ASP A 1 87 ? 13.561 3.757 -16.090 1.00 95.50 87 ASP A C 1
ATOM 728 O O . ASP A 1 87 ? 13.762 3.355 -17.236 1.00 95.50 87 ASP A O 1
ATOM 732 N N . LYS A 1 88 ? 14.340 3.361 -15.070 1.00 96.44 88 LYS A N 1
ATOM 733 C CA . LYS A 1 88 ? 15.598 2.611 -15.250 1.00 96.44 88 LYS A CA 1
ATOM 734 C C . LYS A 1 88 ? 15.394 1.176 -15.756 1.00 96.44 88 LYS A C 1
ATOM 736 O O . LYS A 1 88 ? 16.155 0.680 -16.593 1.00 96.44 88 LYS A O 1
ATOM 741 N N . TYR A 1 89 ? 14.383 0.468 -15.248 1.00 96.00 89 TYR A N 1
ATOM 742 C CA . TYR A 1 89 ? 14.214 -0.968 -15.513 1.00 96.00 89 TYR A CA 1
ATOM 743 C C . TYR A 1 89 ? 13.019 -1.308 -16.412 1.00 96.00 89 TYR A C 1
ATOM 745 O O . TYR A 1 89 ? 12.994 -2.391 -17.002 1.00 96.00 89 TYR A O 1
ATOM 753 N N . GLY A 1 90 ? 12.030 -0.425 -16.557 1.00 93.12 90 GLY A N 1
ATOM 754 C CA . GLY A 1 90 ? 10.862 -0.664 -17.404 1.00 93.12 90 GLY A CA 1
ATOM 755 C C . GLY A 1 90 ? 10.125 -1.953 -17.035 1.00 93.12 90 GLY A C 1
ATOM 756 O O . GLY A 1 90 ? 9.736 -2.169 -15.883 1.00 93.12 90 GLY A O 1
ATOM 757 N N . SER A 1 91 ? 9.921 -2.832 -18.017 1.00 91.38 91 SER A N 1
ATOM 758 C CA . SER A 1 91 ? 9.290 -4.147 -17.825 1.00 91.38 91 SER A CA 1
ATOM 759 C C . SER A 1 91 ? 10.169 -5.160 -17.083 1.00 91.38 91 SER A C 1
ATOM 761 O O . SER A 1 91 ? 9.653 -6.178 -16.630 1.00 91.38 91 SER A O 1
ATOM 763 N N . ARG A 1 92 ? 11.472 -4.890 -16.914 1.00 96.00 92 ARG A N 1
ATOM 764 C CA . ARG A 1 92 ? 12.400 -5.771 -16.185 1.00 96.00 92 ARG A CA 1
ATOM 765 C C . ARG A 1 92 ? 12.216 -5.716 -14.670 1.00 96.00 92 ARG A C 1
ATOM 767 O O . ARG A 1 92 ? 12.721 -6.598 -13.984 1.00 96.00 92 ARG A O 1
ATOM 774 N N . ALA A 1 93 ? 11.516 -4.705 -14.153 1.00 95.50 93 ALA A N 1
ATOM 775 C CA . ALA A 1 93 ? 11.176 -4.585 -12.740 1.00 95.50 93 ALA A CA 1
ATOM 776 C C . ALA A 1 93 ? 9.698 -4.908 -12.495 1.00 95.50 93 ALA A C 1
ATOM 778 O O . ALA A 1 93 ? 8.796 -4.268 -13.047 1.00 95.50 93 ALA A O 1
ATOM 779 N N . THR A 1 94 ? 9.466 -5.869 -11.602 1.00 92.56 94 THR A N 1
ATOM 780 C CA . THR A 1 94 ? 8.147 -6.236 -11.079 1.00 92.56 94 THR A CA 1
ATOM 781 C C . THR A 1 94 ? 8.079 -5.885 -9.599 1.00 92.56 94 THR A C 1
ATOM 783 O O . THR A 1 94 ? 8.907 -6.344 -8.813 1.00 92.56 94 THR A O 1
ATOM 786 N N . LEU A 1 95 ? 7.091 -5.077 -9.207 1.00 93.00 95 LEU A N 1
ATOM 787 C CA . LEU A 1 95 ? 6.817 -4.778 -7.801 1.00 93.00 95 LEU A CA 1
ATOM 788 C C . LEU A 1 95 ? 6.093 -5.972 -7.164 1.00 93.00 95 LEU A C 1
ATOM 790 O O . LEU A 1 95 ? 4.977 -6.299 -7.562 1.00 93.00 95 LEU A O 1
ATOM 794 N N . LEU A 1 96 ? 6.731 -6.612 -6.186 1.00 91.94 96 LEU A N 1
ATOM 795 C CA . LEU A 1 96 ? 6.222 -7.799 -5.495 1.00 91.94 96 LEU A CA 1
ATOM 796 C C . LEU A 1 96 ? 5.271 -7.432 -4.353 1.00 91.94 96 LEU A C 1
ATOM 798 O O . LEU A 1 96 ? 4.213 -8.039 -4.203 1.00 91.94 96 LEU A O 1
ATOM 802 N N . PHE A 1 97 ? 5.626 -6.421 -3.555 1.00 90.38 97 PHE A N 1
ATOM 803 C CA . PHE A 1 97 ? 4.721 -5.812 -2.582 1.00 90.38 97 PHE A CA 1
ATOM 804 C C . PHE A 1 97 ? 5.141 -4.382 -2.236 1.00 90.38 97 PHE A C 1
ATOM 806 O O . PHE A 1 97 ? 6.285 -3.977 -2.447 1.00 90.38 97 PHE A O 1
ATOM 813 N N . THR A 1 98 ? 4.201 -3.649 -1.640 1.00 90.62 98 THR A N 1
ATOM 814 C CA . THR A 1 98 ? 4.461 -2.402 -0.922 1.00 90.62 98 THR A CA 1
ATOM 815 C C . THR A 1 98 ? 3.688 -2.392 0.397 1.00 90.62 98 THR A C 1
ATOM 817 O O . THR A 1 98 ? 2.546 -2.859 0.457 1.00 90.62 98 THR A O 1
ATOM 820 N N . ASP A 1 99 ? 4.317 -1.907 1.466 1.00 86.81 99 ASP A N 1
ATOM 821 C CA . ASP A 1 99 ? 3.654 -1.632 2.743 1.00 86.81 99 ASP A CA 1
ATOM 822 C C . ASP A 1 99 ? 4.189 -0.324 3.321 1.00 86.81 99 ASP A C 1
ATOM 824 O O . ASP A 1 99 ? 5.305 -0.288 3.830 1.00 86.81 99 ASP A O 1
ATOM 828 N N . THR A 1 100 ? 3.369 0.727 3.243 1.00 85.62 100 THR A N 1
ATOM 829 C CA . THR A 1 100 ? 3.610 2.078 3.778 1.00 85.62 100 THR A CA 1
ATOM 830 C C . THR A 1 100 ? 4.868 2.759 3.221 1.00 85.62 100 THR A C 1
ATOM 832 O O . THR A 1 100 ? 4.753 3.595 2.332 1.00 85.62 100 THR A O 1
ATOM 835 N N . ASP A 1 101 ? 6.044 2.393 3.718 1.00 90.06 101 ASP A N 1
ATOM 836 C CA . ASP A 1 101 ? 7.364 2.964 3.442 1.00 90.06 101 ASP A CA 1
ATOM 837 C C . ASP A 1 101 ? 8.355 1.927 2.877 1.00 90.06 101 ASP A C 1
ATOM 839 O O . ASP A 1 101 ? 9.549 2.187 2.762 1.00 90.06 101 ASP A O 1
ATOM 843 N N . SER A 1 102 ? 7.862 0.748 2.486 1.00 92.25 102 SER A N 1
ATOM 844 C CA . SER A 1 102 ? 8.671 -0.338 1.925 1.00 92.25 102 SER A CA 1
ATOM 845 C C . SER A 1 102 ? 8.222 -0.748 0.521 1.00 92.25 102 SER A C 1
ATOM 847 O O . SER A 1 102 ? 7.032 -0.724 0.177 1.00 92.25 102 SER A O 1
ATOM 849 N N . LEU A 1 103 ? 9.200 -1.151 -0.295 1.00 94.94 103 LEU A N 1
ATOM 850 C CA . LEU A 1 103 ? 9.025 -1.692 -1.641 1.00 94.94 103 LEU A CA 1
ATOM 851 C C . LEU A 1 103 ? 9.891 -2.943 -1.780 1.00 94.94 103 LEU A C 1
ATOM 853 O O . LEU A 1 103 ? 11.060 -2.936 -1.403 1.00 94.94 103 LEU A O 1
ATOM 857 N N . CYS A 1 104 ? 9.337 -4.005 -2.356 1.00 95.44 104 CYS A N 1
ATOM 858 C CA . CYS A 1 104 ? 10.094 -5.203 -2.703 1.00 95.44 104 CYS A CA 1
ATOM 859 C C . CYS A 1 104 ? 9.940 -5.486 -4.189 1.00 95.44 104 CYS A C 1
ATOM 861 O O . CYS A 1 104 ? 8.822 -5.510 -4.707 1.00 95.44 104 CYS A O 1
ATOM 863 N N . TYR A 1 105 ? 11.061 -5.706 -4.866 1.00 95.75 105 TYR A N 1
ATOM 864 C CA . TYR A 1 105 ? 11.105 -5.857 -6.311 1.00 95.75 105 TYR A CA 1
ATOM 865 C C . TYR A 1 105 ? 11.740 -7.179 -6.723 1.00 95.75 105 TYR A C 1
ATOM 867 O O . TYR A 1 105 ? 12.691 -7.644 -6.102 1.00 95.75 105 TYR A O 1
ATOM 875 N N . ASN A 1 106 ? 11.248 -7.726 -7.830 1.00 95.50 106 ASN A N 1
ATOM 876 C CA . ASN A 1 106 ? 11.995 -8.646 -8.673 1.00 95.50 106 ASN A CA 1
ATOM 877 C C . ASN A 1 106 ? 12.516 -7.848 -9.876 1.00 95.50 106 ASN A C 1
ATOM 879 O O . ASN A 1 106 ? 11.710 -7.342 -10.662 1.00 95.50 106 ASN A O 1
ATOM 883 N N . ILE A 1 107 ? 13.836 -7.693 -9.988 1.00 96.69 107 ILE A N 1
ATOM 884 C CA . ILE A 1 107 ? 14.488 -6.898 -11.037 1.00 96.69 107 ILE A CA 1
ATOM 885 C C . ILE A 1 107 ? 15.424 -7.799 -11.835 1.00 96.69 107 ILE A C 1
ATOM 887 O O . ILE A 1 107 ? 16.327 -8.412 -11.273 1.00 96.69 107 ILE A O 1
ATOM 891 N N . ASN A 1 108 ? 15.234 -7.836 -13.153 1.00 96.94 108 ASN A N 1
ATOM 892 C CA . ASN A 1 108 ? 16.148 -8.503 -14.074 1.00 96.94 108 ASN A CA 1
ATOM 893 C C . ASN A 1 108 ? 17.202 -7.511 -14.596 1.00 96.94 108 ASN A C 1
ATOM 895 O O . ASN A 1 108 ? 16.888 -6.627 -15.398 1.00 96.94 108 ASN A O 1
ATOM 899 N N . THR A 1 109 ? 18.443 -7.642 -14.137 1.00 96.56 109 THR A N 1
ATOM 900 C CA . THR A 1 109 ? 19.594 -6.812 -14.528 1.00 96.56 109 THR A CA 1
ATOM 901 C C . THR A 1 109 ? 20.883 -7.627 -14.384 1.00 96.56 109 THR A C 1
ATOM 903 O O . THR A 1 109 ? 20.869 -8.665 -13.720 1.00 96.56 109 THR A O 1
ATOM 906 N N . ASP A 1 110 ? 21.979 -7.174 -14.992 1.00 95.88 110 ASP A N 1
ATOM 907 C CA . ASP A 1 110 ? 23.262 -7.887 -14.937 1.00 95.88 110 ASP A CA 1
ATOM 908 C C . ASP A 1 110 ? 23.848 -7.882 -13.516 1.00 95.88 110 ASP A C 1
ATOM 910 O O . ASP A 1 110 ? 24.310 -8.912 -13.024 1.00 95.88 110 ASP A O 1
ATOM 914 N N . ASP A 1 111 ? 23.806 -6.728 -12.840 1.00 94.56 111 ASP A N 1
ATOM 915 C CA . ASP A 1 111 ? 24.286 -6.567 -11.467 1.00 94.56 111 ASP A CA 1
ATOM 916 C C . ASP A 1 111 ? 23.591 -5.385 -10.770 1.00 94.56 111 ASP A C 1
ATOM 918 O O . ASP A 1 111 ? 23.971 -4.223 -10.929 1.00 94.56 111 ASP A O 1
ATOM 922 N N . ILE A 1 112 ? 22.591 -5.687 -9.937 1.00 94.25 112 ILE A N 1
ATOM 923 C CA . ILE A 1 112 ? 21.802 -4.663 -9.235 1.00 94.25 112 ILE A CA 1
ATOM 924 C C . ILE A 1 112 ? 22.659 -3.785 -8.316 1.00 94.25 112 ILE A C 1
ATOM 926 O O . ILE A 1 112 ? 22.377 -2.606 -8.125 1.00 94.25 112 ILE A O 1
ATOM 930 N N . TYR A 1 113 ? 23.740 -4.331 -7.761 1.00 94.19 113 TYR A N 1
ATOM 931 C CA . TYR A 1 113 ? 24.617 -3.585 -6.868 1.00 94.19 113 TYR A CA 1
ATOM 932 C C . TYR A 1 113 ? 25.552 -2.651 -7.643 1.00 94.19 113 TYR A C 1
ATOM 934 O O . TYR A 1 113 ? 26.029 -1.666 -7.080 1.00 94.19 113 TYR A O 1
ATOM 942 N N . GLN A 1 114 ? 25.830 -2.947 -8.914 1.00 95.25 114 GLN A N 1
ATOM 943 C CA . GLN A 1 114 ? 26.504 -2.009 -9.805 1.00 95.25 114 GLN A CA 1
ATOM 944 C C . GLN A 1 114 ? 25.554 -0.864 -10.170 1.00 95.25 114 GLN A C 1
ATOM 946 O O . GLN A 1 114 ? 25.935 0.297 -10.037 1.00 95.25 114 GLN A O 1
ATOM 951 N N . ASP A 1 115 ? 24.299 -1.182 -10.497 1.00 95.62 115 ASP A N 1
ATOM 952 C CA . ASP A 1 115 ? 23.270 -0.179 -10.785 1.00 95.62 115 ASP A CA 1
ATOM 953 C C . ASP A 1 115 ? 23.044 0.767 -9.588 1.00 95.62 115 ASP A C 1
ATOM 955 O O . ASP A 1 115 ? 22.913 1.978 -9.767 1.00 95.62 115 ASP A O 1
ATOM 959 N N . MET A 1 116 ? 23.041 0.235 -8.358 1.00 95.00 116 MET A N 1
ATOM 960 C CA . MET A 1 116 ? 22.952 1.025 -7.120 1.00 95.00 116 MET A CA 1
ATOM 961 C C . MET A 1 116 ? 24.202 1.870 -6.843 1.00 95.00 116 MET A C 1
ATOM 963 O O . MET A 1 116 ? 24.106 2.880 -6.148 1.00 95.00 116 MET A O 1
ATOM 967 N N . MET A 1 117 ? 25.379 1.472 -7.337 1.00 94.25 117 MET A N 1
ATOM 968 C CA . MET A 1 117 ? 26.617 2.240 -7.153 1.00 94.25 117 MET A CA 1
ATOM 969 C C . MET A 1 117 ? 26.563 3.558 -7.926 1.00 94.25 117 MET A C 1
ATOM 971 O O . MET A 1 117 ? 26.976 4.594 -7.405 1.00 94.25 117 MET A O 1
ATOM 975 N N . GLU A 1 118 ? 26.042 3.516 -9.150 1.00 95.31 118 GLU A N 1
ATOM 976 C CA . GLU A 1 118 ? 25.852 4.695 -10.002 1.00 95.31 118 GLU A CA 1
ATOM 977 C C . GLU A 1 118 ? 24.865 5.682 -9.362 1.00 95.31 118 GLU A C 1
ATOM 979 O O . GLU A 1 118 ? 25.094 6.891 -9.354 1.00 95.31 118 GLU A O 1
ATOM 984 N N . ASP A 1 119 ? 23.838 5.149 -8.699 1.00 95.50 119 ASP A N 1
ATOM 985 C CA . ASP A 1 119 ? 22.781 5.921 -8.047 1.00 95.50 119 ASP A CA 1
ATOM 986 C C . ASP A 1 119 ? 22.934 5.990 -6.521 1.00 95.50 119 ASP A C 1
ATOM 988 O O . ASP A 1 119 ? 21.961 6.186 -5.791 1.00 95.50 119 ASP A O 1
ATOM 992 N N . LYS A 1 120 ? 24.161 5.856 -6.001 1.00 93.69 120 LYS A N 1
ATOM 993 C CA . LYS A 1 120 ? 24.435 5.743 -4.555 1.00 93.69 120 LYS A CA 1
ATOM 994 C C . LYS A 1 120 ? 23.830 6.875 -3.721 1.00 93.69 120 LYS A C 1
ATOM 996 O O . LYS A 1 120 ? 23.502 6.688 -2.552 1.00 93.69 120 LYS A O 1
ATOM 1001 N N . HIS A 1 121 ? 23.661 8.052 -4.318 1.00 94.88 121 HIS A N 1
ATOM 1002 C CA . HIS A 1 121 ? 23.043 9.211 -3.685 1.00 94.88 121 HIS A CA 1
ATOM 1003 C C . HIS A 1 121 ? 21.574 8.985 -3.276 1.00 94.88 121 HIS A C 1
ATOM 1005 O O . HIS A 1 121 ? 21.084 9.738 -2.439 1.00 94.88 121 HIS A O 1
ATOM 1011 N N . LEU A 1 122 ? 20.877 7.978 -3.814 1.00 96.06 122 LEU A N 1
ATOM 1012 C CA . LEU A 1 122 ? 19.496 7.630 -3.453 1.00 96.06 122 LEU A CA 1
ATOM 1013 C C . LEU A 1 122 ? 19.396 6.658 -2.270 1.00 96.06 122 LEU A C 1
ATOM 1015 O O . LEU A 1 122 ? 18.334 6.565 -1.654 1.00 96.06 122 LEU A O 1
ATOM 1019 N N . PHE A 1 123 ? 20.483 5.960 -1.929 1.00 96.44 123 PHE A N 1
ATOM 1020 C CA . PHE A 1 123 ? 20.442 4.816 -1.020 1.00 96.44 123 PHE A CA 1
ATOM 1021 C C . PHE A 1 123 ? 21.194 5.048 0.291 1.00 96.44 123 PHE A C 1
ATOM 1023 O O . PHE A 1 123 ? 22.286 5.620 0.307 1.00 96.44 123 PHE A O 1
ATOM 1030 N N . ASP A 1 124 ? 20.638 4.539 1.391 1.00 96.62 124 ASP A N 1
ATOM 1031 C CA . ASP A 1 124 ? 21.357 4.332 2.649 1.00 96.62 124 ASP A CA 1
ATOM 1032 C C . ASP A 1 124 ? 21.906 2.897 2.686 1.00 96.62 124 ASP A C 1
ATOM 1034 O O . ASP A 1 124 ? 21.176 1.927 2.901 1.00 96.62 124 ASP A O 1
ATOM 1038 N N . THR A 1 125 ? 23.216 2.769 2.466 1.00 96.56 125 THR A N 1
ATOM 1039 C CA . THR A 1 125 ? 23.959 1.498 2.480 1.00 96.56 125 THR A CA 1
ATOM 1040 C C . THR A 1 125 ? 24.850 1.357 3.718 1.00 96.56 125 THR A C 1
ATOM 1042 O O . THR A 1 125 ? 25.813 0.586 3.730 1.00 96.56 125 THR A O 1
ATOM 1045 N N . SER A 1 126 ? 24.549 2.102 4.785 1.00 95.56 126 SER A N 1
ATOM 1046 C CA . SER A 1 126 ? 25.384 2.160 5.991 1.00 95.56 126 SER A CA 1
ATOM 1047 C C . SER A 1 126 ? 25.350 0.901 6.859 1.00 95.56 126 SER A C 1
ATOM 1049 O O . SER A 1 126 ? 26.196 0.751 7.737 1.00 95.56 126 SER A O 1
ATOM 1051 N N . GLU A 1 127 ? 24.405 -0.008 6.613 1.00 94.00 127 GLU A N 1
ATOM 1052 C CA . GLU A 1 127 ? 24.285 -1.294 7.319 1.00 94.00 127 GLU A CA 1
ATOM 1053 C C . GLU A 1 127 ? 24.836 -2.485 6.530 1.00 94.00 127 GLU A C 1
ATOM 1055 O O . GLU A 1 127 ? 24.745 -3.624 6.982 1.00 94.00 127 GLU A O 1
ATOM 1060 N N . TYR A 1 128 ? 25.429 -2.243 5.363 1.00 94.88 128 TYR A N 1
ATOM 1061 C CA . TYR A 1 128 ? 26.112 -3.294 4.619 1.00 94.88 128 TYR A CA 1
ATOM 1062 C C . TYR A 1 128 ? 27.339 -3.772 5.404 1.00 94.88 128 TYR A C 1
ATOM 1064 O O . TYR A 1 128 ? 27.888 -3.047 6.238 1.00 94.88 128 TYR A O 1
ATOM 1072 N N . ASN A 1 129 ? 27.818 -4.981 5.103 1.00 92.44 129 ASN A N 1
ATOM 1073 C CA . ASN A 1 129 ? 29.117 -5.425 5.605 1.00 92.44 129 ASN A CA 1
ATOM 1074 C C . ASN A 1 129 ? 30.195 -4.382 5.221 1.00 92.44 129 ASN A C 1
ATOM 1076 O O . ASN A 1 129 ? 30.242 -4.004 4.051 1.00 92.44 129 ASN A O 1
ATOM 1080 N N . PRO A 1 130 ? 31.066 -3.929 6.146 1.00 94.12 130 PRO A N 1
ATOM 1081 C CA . PRO A 1 130 ? 32.133 -2.971 5.843 1.00 94.12 130 PRO A CA 1
ATOM 1082 C C . PRO A 1 130 ? 33.066 -3.365 4.688 1.00 94.12 130 PRO A C 1
ATOM 1084 O O . PRO A 1 130 ? 33.676 -2.494 4.073 1.00 94.12 130 PRO A O 1
ATOM 1087 N N . GLU A 1 131 ? 33.181 -4.659 4.381 1.00 93.31 131 GLU A N 1
ATOM 1088 C CA . GLU A 1 131 ? 33.953 -5.175 3.241 1.00 93.31 131 GLU A CA 1
ATOM 1089 C C . GLU A 1 131 ? 33.193 -5.089 1.903 1.00 93.31 131 GLU A C 1
ATOM 1091 O O . GLU A 1 131 ? 33.775 -5.270 0.833 1.00 93.31 131 GLU A O 1
ATOM 1096 N N . HIS A 1 132 ? 31.887 -4.818 1.932 1.00 93.38 132 HIS A N 1
ATOM 1097 C CA . HIS A 1 132 ? 31.056 -4.720 0.741 1.00 93.38 132 HIS A CA 1
ATOM 1098 C C . HIS A 1 132 ? 31.332 -3.415 -0.016 1.00 93.38 132 HIS A C 1
ATOM 1100 O O . HIS A 1 132 ? 31.318 -2.332 0.563 1.00 93.38 132 HIS A O 1
ATOM 1106 N N . ARG A 1 133 ? 31.477 -3.483 -1.347 1.00 93.75 133 ARG A N 1
ATOM 1107 C CA . ARG A 1 133 ? 31.827 -2.318 -2.188 1.00 93.75 133 ARG A CA 1
ATOM 1108 C C . ARG A 1 133 ? 30.895 -1.107 -2.029 1.00 93.75 133 ARG A C 1
ATOM 1110 O O . ARG A 1 133 ? 31.342 0.028 -2.145 1.00 93.75 133 ARG A O 1
ATOM 1117 N N . LEU A 1 134 ? 29.604 -1.344 -1.779 1.00 94.62 134 LEU A N 1
ATOM 1118 C CA . LEU A 1 134 ? 28.594 -0.292 -1.586 1.00 94.62 134 LEU A CA 1
ATOM 1119 C C . LEU A 1 134 ? 28.567 0.307 -0.175 1.00 94.62 134 LEU A C 1
ATOM 1121 O O . LEU A 1 134 ? 27.889 1.318 0.011 1.00 94.62 134 LEU A O 1
ATOM 1125 N N . TYR A 1 135 ? 29.260 -0.282 0.805 1.00 96.31 135 TYR A N 1
ATOM 1126 C CA . TYR A 1 135 ? 29.211 0.187 2.188 1.00 96.31 135 TYR A CA 1
ATOM 1127 C C . TYR A 1 135 ? 29.587 1.668 2.282 1.00 96.31 135 TYR A C 1
ATOM 1129 O O . TYR A 1 135 ? 30.615 2.119 1.766 1.00 96.31 135 TYR A O 1
ATOM 1137 N N . SER A 1 136 ? 28.720 2.457 2.915 1.00 94.50 136 SER A N 1
ATOM 1138 C CA . SER A 1 136 ? 28.950 3.885 3.086 1.00 94.50 136 SER A CA 1
ATOM 1139 C C . SER A 1 136 ? 28.088 4.474 4.184 1.00 94.50 136 SER A C 1
ATOM 1141 O O . SER A 1 136 ? 26.880 4.277 4.211 1.00 94.50 136 SER A O 1
ATOM 1143 N N . THR A 1 137 ? 28.692 5.283 5.048 1.00 96.31 137 THR A N 1
ATOM 1144 C CA . THR A 1 137 ? 27.977 6.013 6.101 1.00 96.31 137 THR A CA 1
ATOM 1145 C C . THR A 1 137 ? 27.476 7.387 5.656 1.00 96.31 137 THR A C 1
ATOM 1147 O O . THR A 1 137 ? 26.899 8.097 6.469 1.00 96.31 137 THR A O 1
ATOM 1150 N N . LEU A 1 138 ? 27.689 7.776 4.392 1.00 94.88 138 LEU A N 1
ATOM 1151 C CA . LEU A 1 138 ? 27.385 9.122 3.887 1.00 94.88 138 LEU A CA 1
ATOM 1152 C C . LEU A 1 138 ? 25.887 9.458 3.950 1.00 94.88 138 LEU A C 1
ATOM 1154 O O . LEU A 1 138 ? 25.529 10.566 4.323 1.00 94.88 138 LEU A O 1
ATOM 1158 N N . ASN A 1 139 ? 25.026 8.487 3.640 1.00 95.88 139 ASN A N 1
ATOM 1159 C CA . ASN A 1 139 ? 23.568 8.638 3.673 1.00 95.88 139 ASN A CA 1
ATOM 1160 C C . ASN A 1 139 ? 22.928 8.057 4.944 1.00 95.88 139 ASN A C 1
ATOM 1162 O O . ASN A 1 139 ? 21.709 7.899 4.991 1.00 95.88 139 ASN A O 1
ATOM 1166 N N . LYS A 1 140 ? 23.726 7.725 5.970 1.00 95.81 140 LYS A N 1
ATOM 1167 C CA . LYS A 1 140 ? 23.237 7.055 7.180 1.00 95.81 140 LYS A CA 1
ATOM 1168 C C . LYS A 1 140 ? 22.149 7.891 7.852 1.00 95.81 140 LYS A C 1
ATOM 1170 O O . LYS A 1 140 ? 22.445 8.966 8.365 1.00 95.81 140 LYS A O 1
ATOM 1175 N N . LYS A 1 141 ? 20.922 7.360 7.903 1.00 92.06 141 LYS A N 1
ATOM 1176 C CA . LYS A 1 141 ? 19.738 8.019 8.492 1.00 92.06 141 LYS A CA 1
ATOM 1177 C C . LYS A 1 141 ? 19.369 9.367 7.850 1.00 92.06 141 LYS A C 1
ATOM 1179 O O . LYS A 1 141 ? 18.642 10.148 8.460 1.00 92.06 141 LYS A O 1
ATOM 1184 N N . VAL A 1 142 ? 19.832 9.644 6.632 1.00 94.06 142 VAL A N 1
ATOM 1185 C CA . VAL A 1 142 ? 19.407 10.839 5.892 1.00 94.06 142 VAL A CA 1
ATOM 1186 C C . VAL A 1 142 ? 17.965 10.640 5.422 1.00 94.06 142 VAL A C 1
ATOM 1188 O O . VAL A 1 142 ? 17.622 9.603 4.851 1.00 94.06 142 VAL A O 1
ATOM 1191 N N . LEU A 1 143 ? 17.110 11.636 5.667 1.00 90.75 143 LEU A N 1
ATOM 1192 C CA . LEU A 1 143 ? 15.690 11.569 5.328 1.00 90.75 143 LEU A CA 1
ATOM 1193 C C . LEU A 1 143 ? 15.472 11.334 3.826 1.00 90.75 143 LEU A C 1
ATOM 1195 O O . LEU A 1 143 ? 16.164 11.892 2.974 1.00 90.75 143 LEU A O 1
ATOM 1199 N N . GLY A 1 144 ? 14.491 10.488 3.512 1.00 89.94 144 GLY A N 1
ATOM 1200 C CA . GLY A 1 144 ? 14.089 10.166 2.144 1.00 89.94 144 GLY A CA 1
ATOM 1201 C C . GLY A 1 144 ? 15.024 9.224 1.379 1.00 89.94 144 GLY A C 1
ATOM 1202 O O . GLY A 1 144 ? 14.709 8.868 0.247 1.00 89.94 144 GLY A O 1
ATOM 1203 N N . LYS A 1 145 ? 16.153 8.793 1.963 1.00 94.75 145 LYS A N 1
ATOM 1204 C CA . LYS A 1 145 ? 17.035 7.796 1.340 1.00 94.75 145 LYS A CA 1
ATOM 1205 C C . LYS A 1 145 ? 16.480 6.389 1.515 1.00 94.75 145 LYS A C 1
ATOM 1207 O O . LYS A 1 145 ? 16.037 6.015 2.600 1.00 94.75 145 LYS A O 1
ATOM 1212 N N . MET A 1 146 ? 16.535 5.601 0.444 1.00 95.50 146 MET A N 1
ATOM 1213 C CA . MET A 1 146 ? 16.033 4.231 0.446 1.00 95.50 146 MET A CA 1
ATOM 1214 C C . MET A 1 146 ? 17.059 3.294 1.071 1.00 95.50 146 MET A C 1
ATOM 1216 O O . MET A 1 146 ? 18.205 3.215 0.629 1.00 95.50 146 MET A O 1
ATOM 1220 N N . LYS A 1 147 ? 16.646 2.567 2.104 1.00 94.69 147 LYS A N 1
ATOM 1221 C CA . LYS A 1 147 ? 17.491 1.596 2.792 1.00 94.69 147 LYS A CA 1
ATOM 1222 C C . LYS A 1 147 ? 17.235 0.193 2.252 1.00 94.69 147 LYS A C 1
ATOM 1224 O O . LYS A 1 147 ? 16.088 -0.227 2.130 1.00 94.69 147 LYS A O 1
ATOM 1229 N N . ASP A 1 148 ? 18.303 -0.557 1.998 1.00 92.12 148 ASP A N 1
ATOM 1230 C CA . ASP A 1 148 ? 18.197 -1.991 1.726 1.00 92.12 148 ASP A CA 1
ATOM 1231 C C . ASP A 1 148 ? 18.049 -2.771 3.042 1.00 92.12 148 ASP A C 1
ATOM 1233 O O . ASP A 1 148 ? 18.994 -2.913 3.821 1.00 92.12 148 ASP A O 1
ATOM 1237 N N . GLU A 1 149 ? 16.846 -3.290 3.289 1.00 90.38 149 GLU A N 1
ATOM 1238 C CA . GLU A 1 149 ? 16.512 -4.042 4.505 1.00 90.38 149 GLU A CA 1
ATOM 1239 C C . GLU A 1 149 ? 17.201 -5.411 4.621 1.00 90.38 149 GLU A C 1
ATOM 1241 O O . GLU A 1 149 ? 17.099 -6.055 5.667 1.00 90.38 149 GLU A O 1
ATOM 1246 N N . THR A 1 150 ? 17.857 -5.881 3.559 1.00 90.69 150 THR A N 1
ATOM 1247 C CA . THR A 1 150 ? 18.590 -7.154 3.537 1.00 90.69 150 THR A CA 1
ATOM 1248 C C . THR A 1 150 ? 20.103 -6.976 3.627 1.00 90.69 150 THR A C 1
ATOM 1250 O O . THR A 1 150 ? 20.844 -7.945 3.494 1.00 90.69 150 THR A O 1
ATOM 1253 N N . HIS A 1 151 ? 20.573 -5.754 3.903 1.00 91.44 151 HIS A N 1
ATOM 1254 C CA . HIS A 1 151 ? 21.985 -5.438 4.152 1.00 91.44 151 HIS A CA 1
ATOM 1255 C C . HIS A 1 151 ? 22.928 -5.852 3.003 1.00 91.44 151 HIS A C 1
ATOM 1257 O O . HIS A 1 151 ? 24.071 -6.255 3.237 1.00 91.44 151 HIS A O 1
ATOM 1263 N N . GLY A 1 152 ? 22.456 -5.772 1.754 1.00 91.50 152 GLY A N 1
ATOM 1264 C CA . GLY A 1 152 ? 23.216 -6.185 0.576 1.00 91.50 152 GLY A CA 1
ATOM 1265 C C . GLY A 1 152 ? 23.173 -7.684 0.285 1.00 91.50 152 GLY A C 1
ATOM 1266 O O . GLY A 1 152 ? 23.989 -8.164 -0.497 1.00 91.50 152 GLY A O 1
ATOM 1267 N N . ILE A 1 153 ? 22.253 -8.434 0.899 1.00 92.94 153 ILE A N 1
ATOM 1268 C CA . ILE A 1 153 ? 22.107 -9.879 0.698 1.00 92.94 153 ILE A CA 1
ATOM 1269 C C . ILE A 1 153 ? 20.909 -10.153 -0.219 1.00 92.94 153 ILE A C 1
ATOM 1271 O O . ILE A 1 153 ? 19.780 -9.843 0.157 1.00 92.94 153 ILE A O 1
ATOM 1275 N N . PRO A 1 154 ? 21.104 -10.782 -1.391 1.00 92.75 154 PRO A N 1
ATOM 1276 C CA . PRO A 1 154 ? 20.006 -11.065 -2.304 1.00 92.75 154 PRO A CA 1
ATOM 1277 C C . PRO A 1 154 ? 18.922 -11.946 -1.675 1.00 92.75 154 PRO A C 1
ATOM 1279 O O . PRO A 1 154 ? 19.199 -12.979 -1.056 1.00 92.75 154 PRO A O 1
ATOM 1282 N N . ILE A 1 155 ? 17.669 -11.567 -1.909 1.00 95.69 155 ILE A N 1
ATOM 1283 C CA . ILE A 1 155 ? 16.499 -12.387 -1.594 1.00 95.69 155 ILE A CA 1
ATOM 1284 C C . ILE A 1 155 ? 16.460 -13.557 -2.582 1.00 95.69 155 ILE A C 1
ATOM 1286 O O . ILE A 1 155 ? 16.486 -13.353 -3.793 1.00 95.69 155 ILE A O 1
ATOM 1290 N N . GLN A 1 156 ? 16.381 -14.780 -2.063 1.00 95.50 156 GLN A N 1
ATOM 1291 C CA . GLN A 1 156 ? 16.313 -16.005 -2.863 1.00 95.50 156 GLN A CA 1
ATOM 1292 C C . GLN A 1 156 ? 14.875 -16.349 -3.258 1.00 95.50 156 GLN A C 1
ATOM 1294 O O . GLN A 1 156 ? 14.621 -16.764 -4.385 1.00 95.50 156 GLN A O 1
ATOM 1299 N N . GLU A 1 157 ? 13.929 -16.181 -2.331 1.00 95.56 157 GLU A N 1
ATOM 1300 C CA . GLU A 1 157 ? 12.523 -16.517 -2.555 1.00 95.56 157 GLU A CA 1
ATOM 1301 C C . GLU A 1 157 ? 11.598 -15.546 -1.811 1.00 95.56 157 GLU A C 1
ATOM 1303 O O . GLU A 1 157 ? 11.862 -15.157 -0.669 1.00 95.56 157 GLU A O 1
ATOM 1308 N N . PHE A 1 158 ? 10.490 -15.176 -2.455 1.00 95.25 158 PHE A N 1
ATOM 1309 C CA . PHE A 1 158 ? 9.414 -14.362 -1.894 1.00 95.25 158 PHE A CA 1
ATOM 1310 C C . PHE A 1 158 ? 8.071 -15.059 -2.094 1.00 95.25 158 PHE A C 1
ATOM 1312 O O . PHE A 1 158 ? 7.783 -15.563 -3.177 1.00 95.25 158 PHE A O 1
ATOM 1319 N N . VAL A 1 159 ? 7.221 -15.006 -1.069 1.00 94.12 159 VAL A N 1
ATOM 1320 C CA . VAL A 1 159 ? 5.817 -15.414 -1.154 1.00 94.12 159 VAL A CA 1
ATOM 1321 C C . VAL A 1 159 ? 4.953 -14.326 -0.536 1.00 94.12 159 VAL A C 1
ATOM 1323 O O . VAL A 1 159 ? 5.093 -14.020 0.647 1.00 94.12 159 VAL A O 1
ATOM 1326 N N . GLY A 1 160 ? 4.042 -13.757 -1.322 1.00 92.38 160 GLY A N 1
ATOM 1327 C CA . GLY A 1 160 ? 3.015 -12.828 -0.858 1.00 92.38 160 GLY A CA 1
ATOM 1328 C C . GLY A 1 160 ? 1.641 -13.478 -0.957 1.00 92.38 160 GLY A C 1
ATOM 1329 O O . GLY A 1 160 ? 1.263 -13.927 -2.032 1.00 92.38 160 GLY A O 1
ATOM 1330 N N . LEU A 1 161 ? 0.903 -13.535 0.153 1.00 89.69 161 LEU A N 1
ATOM 1331 C CA . LEU A 1 161 ? -0.461 -14.082 0.173 1.00 89.69 161 LEU A CA 1
ATOM 1332 C C . LEU A 1 161 ? -1.518 -12.983 0.075 1.00 89.69 161 LEU A C 1
ATOM 1334 O O . LEU A 1 161 ? -2.525 -13.159 -0.594 1.00 89.69 161 LEU A O 1
ATOM 1338 N N . LYS A 1 162 ? -1.290 -11.864 0.773 1.00 88.25 162 LYS A N 1
ATOM 1339 C CA . LYS A 1 162 ? -2.121 -10.653 0.745 1.00 88.25 162 LYS A CA 1
ATOM 1340 C C . LYS A 1 162 ? -1.386 -9.489 1.405 1.00 88.25 162 LYS A C 1
ATOM 1342 O O . LYS A 1 162 ? -0.292 -9.648 1.953 1.00 88.25 162 LYS A O 1
ATOM 1347 N N . SER A 1 163 ? -2.010 -8.312 1.421 1.00 87.38 163 SER A N 1
ATOM 1348 C CA . SER A 1 163 ? -1.489 -7.144 2.145 1.00 87.38 163 SER A CA 1
ATOM 1349 C C . SER A 1 163 ? -1.114 -7.495 3.597 1.00 87.38 163 SER A C 1
ATOM 1351 O O . SER A 1 163 ? -1.928 -8.042 4.347 1.00 87.38 163 SER A O 1
ATOM 1353 N N . LYS A 1 164 ? 0.126 -7.167 3.993 1.00 89.88 164 LYS A N 1
ATOM 1354 C CA . LYS A 1 164 ? 0.709 -7.458 5.321 1.00 89.88 164 LYS A CA 1
ATOM 1355 C C . LYS A 1 164 ? 0.795 -8.954 5.663 1.00 89.88 164 LYS A C 1
ATOM 1357 O O . LYS A 1 164 ? 0.777 -9.325 6.840 1.00 89.88 164 LYS A O 1
ATOM 1362 N N . MET A 1 165 ? 0.864 -9.815 4.647 1.00 92.75 165 MET A N 1
ATOM 1363 C CA . MET A 1 165 ? 1.023 -11.259 4.801 1.00 92.75 165 MET A CA 1
ATOM 1364 C C . MET A 1 165 ? 1.974 -11.820 3.740 1.00 92.75 165 MET A C 1
ATOM 1366 O O . MET A 1 165 ? 1.568 -12.102 2.613 1.00 92.75 165 MET A O 1
ATOM 1370 N N . TYR A 1 166 ? 3.249 -11.950 4.098 1.00 94.06 166 TYR A N 1
ATOM 1371 C CA . TYR A 1 166 ? 4.307 -12.357 3.178 1.00 94.06 166 TYR A CA 1
ATOM 1372 C C . TYR A 1 166 ? 5.509 -12.969 3.903 1.00 94.06 166 TYR A C 1
ATOM 1374 O O . TYR A 1 166 ? 5.704 -12.775 5.108 1.00 94.06 166 TYR A O 1
ATOM 1382 N N . SER A 1 167 ? 6.345 -13.677 3.150 1.00 96.19 167 SER A N 1
ATOM 1383 C CA . SER A 1 167 ? 7.599 -14.244 3.628 1.00 96.19 167 SER A CA 1
ATOM 1384 C C . SER A 1 167 ? 8.722 -14.126 2.604 1.00 96.19 167 SER A C 1
ATOM 1386 O O . SER A 1 167 ? 8.500 -14.236 1.402 1.00 96.19 167 SER A O 1
ATOM 1388 N N . LEU A 1 168 ? 9.943 -13.951 3.104 1.00 95.88 168 LEU A N 1
ATOM 1389 C CA . LEU A 1 168 ? 11.183 -13.844 2.340 1.00 95.88 168 LEU A CA 1
ATOM 1390 C C . LEU A 1 168 ? 12.198 -14.855 2.868 1.00 95.88 168 LEU A C 1
ATOM 1392 O O . LEU A 1 168 ? 12.278 -15.048 4.086 1.00 95.88 168 LEU A O 1
ATOM 1396 N N . ILE A 1 169 ? 12.982 -15.448 1.971 1.00 96.38 169 ILE A N 1
ATOM 1397 C CA . ILE A 1 169 ? 14.164 -16.247 2.303 1.00 96.38 169 ILE A CA 1
ATOM 1398 C C . ILE A 1 169 ? 15.399 -15.589 1.696 1.00 96.38 169 ILE A C 1
ATOM 1400 O O . ILE A 1 169 ? 15.383 -15.181 0.536 1.00 96.38 169 ILE A O 1
ATOM 1404 N N . TYR A 1 170 ? 16.470 -15.512 2.478 1.00 94.88 170 TYR A N 1
ATOM 1405 C CA . TYR A 1 170 ? 17.794 -15.063 2.048 1.00 94.88 170 TYR A CA 1
ATOM 1406 C C . TYR A 1 170 ? 18.878 -15.784 2.861 1.00 94.88 170 TYR A C 1
ATOM 1408 O O . TYR A 1 170 ? 18.586 -16.376 3.903 1.00 94.88 170 TYR A O 1
ATOM 1416 N N . GLU A 1 171 ? 20.125 -15.763 2.392 1.00 94.25 171 GLU A N 1
ATOM 1417 C CA . GLU A 1 171 ? 21.239 -16.461 3.044 1.00 94.25 171 GLU A CA 1
ATOM 1418 C C . GLU A 1 171 ? 22.259 -15.476 3.616 1.00 94.25 171 GLU A C 1
ATOM 1420 O O . GLU A 1 171 ? 22.984 -14.808 2.886 1.00 94.25 171 GLU A O 1
ATOM 1425 N N . GLU A 1 172 ? 22.359 -15.430 4.942 1.00 89.94 172 GLU A N 1
ATOM 1426 C CA . GLU A 1 172 ? 23.285 -14.558 5.660 1.00 89.94 172 GLU A CA 1
ATOM 1427 C C . GLU A 1 172 ? 24.281 -15.402 6.455 1.00 89.94 172 GLU A C 1
ATOM 1429 O O . GLU A 1 172 ? 23.898 -16.259 7.252 1.00 89.94 172 GLU A O 1
ATOM 1434 N N . ASN A 1 173 ? 25.585 -15.185 6.249 1.00 88.38 173 ASN A N 1
ATOM 1435 C CA . ASN A 1 173 ? 26.649 -15.927 6.940 1.00 88.38 173 ASN A CA 1
ATOM 1436 C C . ASN A 1 173 ? 26.499 -17.462 6.847 1.00 88.38 173 ASN A C 1
ATOM 1438 O O . ASN A 1 173 ? 26.717 -18.178 7.829 1.00 88.38 173 ASN A O 1
ATOM 1442 N N . LYS A 1 174 ? 26.124 -17.969 5.661 1.00 89.00 174 LYS A N 1
ATOM 1443 C CA . LYS A 1 174 ? 25.849 -19.395 5.386 1.00 89.00 174 LYS A CA 1
ATOM 1444 C C . LYS A 1 174 ? 24.685 -19.984 6.193 1.00 89.00 174 LYS A C 1
ATOM 1446 O O . LYS A 1 174 ? 24.639 -21.190 6.443 1.00 89.00 174 LYS A O 1
ATOM 1451 N N . LYS A 1 175 ? 23.766 -19.137 6.661 1.00 92.62 175 LYS A N 1
ATOM 1452 C CA . LYS A 1 175 ? 22.541 -19.541 7.351 1.00 92.62 175 LYS A CA 1
ATOM 1453 C C . LYS A 1 175 ? 21.334 -19.030 6.585 1.00 92.62 175 LYS A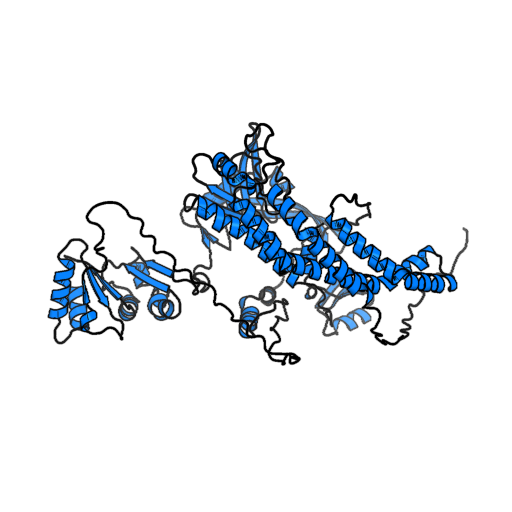 C 1
ATOM 1455 O O . LYS A 1 175 ? 21.284 -17.872 6.184 1.00 92.62 175 LYS A O 1
ATOM 1460 N N . LEU A 1 176 ? 20.351 -19.909 6.432 1.00 93.31 176 LEU A N 1
ATOM 1461 C CA . LEU A 1 176 ? 19.067 -19.558 5.850 1.00 93.31 176 LEU A CA 1
ATOM 1462 C C . LEU A 1 176 ? 18.279 -18.691 6.839 1.00 93.31 176 LEU A C 1
ATOM 1464 O O . LEU A 1 176 ? 17.993 -19.121 7.961 1.00 93.31 176 LEU A O 1
ATOM 1468 N N . CYS A 1 177 ? 17.931 -17.484 6.417 1.00 93.31 177 CYS A N 1
ATOM 1469 C CA . CYS A 1 177 ? 17.151 -16.527 7.184 1.00 93.31 177 CYS A CA 1
ATOM 1470 C C . CYS A 1 177 ? 15.743 -16.414 6.592 1.00 93.31 177 CYS A C 1
ATOM 1472 O O . CYS A 1 177 ? 15.570 -16.330 5.379 1.00 93.31 177 CYS A O 1
ATOM 1474 N N . GLU A 1 178 ? 14.729 -16.383 7.461 1.00 94.88 178 GLU A N 1
ATOM 1475 C CA . GLU A 1 178 ? 13.331 -16.187 7.071 1.00 94.88 178 GLU A CA 1
ATOM 1476 C C . GLU A 1 178 ? 12.783 -14.895 7.686 1.00 94.88 178 GLU A C 1
ATOM 1478 O O . GLU A 1 178 ? 12.608 -14.810 8.908 1.00 94.88 178 GLU A O 1
ATOM 1483 N N . LYS A 1 179 ? 12.417 -13.920 6.849 1.00 94.12 179 LYS A N 1
ATOM 1484 C CA . LYS A 1 179 ? 11.604 -12.770 7.276 1.00 94.12 179 LYS A CA 1
ATOM 1485 C C . LYS A 1 179 ? 10.140 -13.091 7.000 1.00 94.12 179 LYS A C 1
ATOM 1487 O O . LYS A 1 179 ? 9.780 -13.414 5.874 1.00 94.12 179 LYS A O 1
ATOM 1492 N N . LYS A 1 180 ? 9.299 -13.046 8.035 1.00 94.81 180 LYS A N 1
ATOM 1493 C CA . LYS A 1 180 ? 7.889 -13.465 7.983 1.00 94.81 180 LYS A CA 1
ATOM 1494 C C . LYS A 1 180 ? 6.992 -12.393 8.579 1.00 94.81 180 LYS A C 1
ATOM 1496 O O . LYS A 1 180 ? 7.227 -11.955 9.706 1.00 94.81 180 LYS A O 1
ATOM 1501 N N . THR A 1 181 ? 5.932 -12.059 7.860 1.00 93.94 181 THR A N 1
ATOM 1502 C CA . THR A 1 181 ? 4.924 -11.087 8.274 1.00 93.94 181 THR A CA 1
ATOM 1503 C C . THR A 1 181 ? 3.546 -11.713 8.109 1.00 93.94 181 THR A C 1
ATOM 1505 O O . THR A 1 181 ? 3.196 -12.141 7.016 1.00 93.94 181 THR A O 1
ATOM 1508 N N . ALA A 1 182 ? 2.751 -11.740 9.181 1.00 93.06 182 ALA A N 1
ATOM 1509 C CA . ALA A 1 182 ? 1.353 -12.167 9.155 1.00 93.06 182 ALA A CA 1
ATOM 1510 C C . ALA A 1 182 ? 0.512 -11.250 10.054 1.00 93.06 182 ALA A C 1
ATOM 1512 O O . ALA A 1 182 ? 0.606 -11.301 11.284 1.00 93.06 182 ALA A O 1
ATOM 1513 N N . LYS A 1 183 ? -0.296 -10.375 9.442 1.00 89.69 183 LYS A N 1
ATOM 1514 C CA . LYS A 1 183 ? -1.166 -9.438 10.168 1.00 89.69 183 LYS A CA 1
ATOM 1515 C C . LYS A 1 183 ? -2.116 -10.176 11.118 1.00 89.69 183 LYS A C 1
ATOM 1517 O O . LYS A 1 183 ? -2.829 -11.084 10.706 1.00 89.69 183 LYS A O 1
ATOM 1522 N N . GLY A 1 184 ? -2.163 -9.725 12.372 1.00 88.62 184 GLY A N 1
ATOM 1523 C CA . GLY A 1 184 ? -3.048 -10.270 13.407 1.00 88.62 184 GLY A CA 1
ATOM 1524 C C . GLY A 1 184 ? -2.485 -11.476 14.165 1.00 88.62 184 GLY A C 1
ATOM 1525 O O . GLY A 1 184 ? -3.136 -11.947 15.094 1.00 88.62 184 GLY A O 1
ATOM 1526 N N . ILE A 1 185 ? -1.283 -11.953 13.816 1.00 91.81 185 ILE A N 1
ATOM 1527 C CA . ILE A 1 185 ? -0.600 -13.051 14.511 1.00 91.81 185 ILE A CA 1
ATOM 1528 C C . ILE A 1 185 ? 0.572 -12.508 15.330 1.00 91.81 185 ILE A C 1
ATOM 1530 O O . ILE A 1 185 ? 1.322 -11.632 14.895 1.00 91.81 185 ILE A O 1
ATOM 1534 N N . LYS A 1 186 ? 0.739 -13.024 16.553 1.00 90.88 186 LYS A N 1
ATOM 1535 C CA . LYS A 1 186 ? 1.809 -12.584 17.457 1.00 90.88 186 LYS A CA 1
ATOM 1536 C C . LYS A 1 186 ? 3.189 -12.891 16.880 1.00 90.88 186 LYS A C 1
ATOM 1538 O O . LYS A 1 186 ? 3.442 -13.994 16.404 1.00 90.88 186 LYS A O 1
ATOM 1543 N N . LYS A 1 187 ? 4.126 -11.951 17.049 1.00 92.06 187 LYS A N 1
ATOM 1544 C CA . LYS A 1 187 ? 5.525 -12.100 16.604 1.00 92.06 187 LYS A CA 1
ATOM 1545 C C . LYS A 1 187 ? 6.197 -13.372 17.138 1.00 92.06 187 LYS A C 1
ATOM 1547 O O . LYS A 1 187 ? 6.970 -13.989 16.416 1.00 92.06 187 LYS A O 1
ATOM 1552 N N . SER A 1 188 ? 5.904 -13.776 18.378 1.00 92.56 188 SER A N 1
ATOM 1553 C CA . SER A 1 188 ? 6.438 -15.014 18.964 1.00 92.56 188 SER A CA 1
ATOM 1554 C C . SER A 1 188 ? 5.952 -16.261 18.222 1.00 92.56 188 SER A C 1
ATOM 1556 O O . SER A 1 188 ? 6.764 -17.114 17.882 1.00 92.56 188 SER A O 1
ATOM 1558 N N . VAL A 1 189 ? 4.659 -16.330 17.906 1.00 92.44 189 VAL A N 1
ATOM 1559 C CA . VAL A 1 189 ? 4.062 -17.440 17.148 1.00 92.44 189 VAL A CA 1
ATOM 1560 C C . VAL A 1 189 ? 4.642 -17.488 15.735 1.00 92.44 189 VAL A C 1
ATOM 1562 O O . VAL A 1 189 ? 5.101 -18.536 15.296 1.00 92.44 189 VAL A O 1
ATOM 1565 N N . ILE A 1 190 ? 4.763 -16.337 15.061 1.00 93.25 190 ILE A N 1
ATOM 1566 C CA . ILE A 1 190 ? 5.410 -16.257 13.739 1.00 93.25 190 ILE A CA 1
ATOM 1567 C C . ILE A 1 190 ? 6.858 -16.773 13.793 1.00 93.25 190 ILE A C 1
ATOM 1569 O O . ILE A 1 190 ? 7.315 -17.468 12.884 1.00 93.25 190 ILE A O 1
ATOM 1573 N N . LYS A 1 191 ? 7.594 -16.433 14.857 1.00 92.81 191 LYS A N 1
ATOM 1574 C CA . LYS A 1 191 ? 8.992 -16.840 15.037 1.00 92.81 191 LYS A CA 1
ATOM 1575 C C . LYS A 1 191 ? 9.134 -18.350 15.246 1.00 92.81 191 LYS A C 1
ATOM 1577 O O . LYS A 1 191 ? 10.046 -18.943 14.673 1.00 92.81 191 LYS A O 1
ATOM 1582 N N . HIS A 1 192 ? 8.277 -18.955 16.067 1.00 91.00 192 HIS A N 1
ATOM 1583 C CA . HIS A 1 192 ? 8.433 -20.345 16.503 1.00 91.00 192 HIS A CA 1
ATOM 1584 C C . HIS A 1 192 ? 7.662 -21.345 15.642 1.00 91.00 192 HIS A C 1
ATOM 1586 O O . HIS A 1 192 ? 8.240 -22.368 15.265 1.00 91.00 192 HIS A O 1
ATOM 1592 N N . ASP A 1 193 ? 6.448 -20.999 15.218 1.00 92.38 193 ASP A N 1
ATOM 1593 C CA . ASP A 1 193 ? 5.474 -21.954 14.673 1.00 92.38 193 ASP A CA 1
ATOM 1594 C C . ASP A 1 193 ? 5.177 -21.719 13.187 1.00 92.38 193 ASP A C 1
ATOM 1596 O O . ASP A 1 193 ? 4.699 -22.612 12.495 1.00 92.38 193 ASP A O 1
ATOM 1600 N N . THR A 1 194 ? 5.514 -20.543 12.650 1.00 93.56 194 THR A N 1
ATOM 1601 C CA . THR A 1 194 ? 5.365 -20.250 11.219 1.00 93.56 194 THR A CA 1
ATOM 1602 C C . THR A 1 194 ? 6.701 -20.383 10.481 1.00 93.56 194 THR A C 1
ATOM 1604 O O . THR A 1 194 ? 7.759 -19.953 10.961 1.00 93.56 194 THR A O 1
ATOM 1607 N N . ARG A 1 195 ? 6.670 -20.986 9.291 1.00 95.38 195 ARG A N 1
ATOM 1608 C CA . ARG A 1 195 ? 7.811 -21.120 8.372 1.00 95.38 195 ARG A CA 1
ATOM 1609 C C . ARG A 1 195 ? 7.443 -20.587 6.999 1.00 95.38 195 ARG A C 1
ATOM 1611 O O . ARG A 1 195 ? 6.258 -20.528 6.681 1.00 95.38 195 ARG A O 1
ATOM 1618 N N . HIS A 1 196 ? 8.443 -20.222 6.200 1.00 96.56 196 HIS A N 1
ATOM 1619 C CA . HIS A 1 196 ? 8.221 -19.802 4.813 1.00 96.56 196 HIS A CA 1
ATOM 1620 C C . HIS A 1 196 ? 7.465 -20.879 4.012 1.00 96.56 196 HIS A C 1
ATOM 1622 O O . HIS A 1 196 ? 6.550 -20.565 3.258 1.00 96.56 196 HIS A O 1
ATOM 1628 N N . GLU A 1 197 ? 7.750 -22.157 4.273 1.00 95.88 197 GLU A N 1
ATOM 1629 C CA . GLU A 1 197 ? 7.057 -23.284 3.638 1.00 95.88 197 GLU A CA 1
ATOM 1630 C C . GLU A 1 197 ? 5.534 -23.270 3.867 1.00 95.88 197 GLU A C 1
ATOM 1632 O O . GLU A 1 197 ? 4.777 -23.576 2.951 1.00 95.88 197 GLU A O 1
ATOM 1637 N N . HIS A 1 198 ? 5.055 -22.822 5.035 1.00 95.88 198 HIS A N 1
ATOM 1638 C CA . HIS A 1 198 ? 3.611 -22.699 5.278 1.00 95.88 198 HIS A CA 1
ATOM 1639 C C . HIS A 1 198 ? 2.959 -21.650 4.359 1.00 95.88 198 HIS A C 1
ATOM 1641 O O . HIS A 1 198 ? 1.796 -21.801 3.993 1.00 95.88 198 HIS A O 1
ATOM 1647 N N . TYR A 1 199 ? 3.686 -20.601 3.951 1.00 95.62 199 TYR A N 1
ATOM 1648 C CA . TYR A 1 199 ? 3.184 -19.632 2.969 1.00 95.62 199 TYR A CA 1
ATOM 1649 C C . TYR A 1 199 ? 3.112 -20.256 1.572 1.00 95.62 199 TYR A C 1
ATOM 1651 O O . TYR A 1 199 ? 2.133 -20.035 0.865 1.00 95.62 199 TYR A O 1
ATOM 1659 N N . LYS A 1 200 ? 4.097 -21.078 1.189 1.00 93.94 200 LYS A N 1
ATOM 1660 C CA . LYS A 1 200 ? 4.099 -21.802 -0.095 1.00 93.94 200 LYS A CA 1
ATOM 1661 C C . LYS A 1 200 ? 2.951 -22.801 -0.180 1.00 93.94 200 LYS A C 1
ATOM 1663 O O . LYS A 1 200 ? 2.202 -22.787 -1.152 1.00 93.94 200 LYS A O 1
ATOM 1668 N N . GLN A 1 201 ? 2.769 -23.614 0.858 1.00 94.25 201 GLN A N 1
ATOM 1669 C CA . GLN A 1 201 ? 1.649 -24.554 0.970 1.00 94.25 201 GLN A CA 1
ATOM 1670 C C . GLN A 1 201 ? 0.307 -23.822 0.908 1.00 94.25 201 GLN A C 1
ATOM 1672 O O . GLN A 1 201 ? -0.596 -24.225 0.179 1.00 94.25 201 GLN A O 1
ATOM 1677 N N . CYS A 1 202 ? 0.195 -22.689 1.598 1.00 92.50 202 CYS A N 1
ATOM 1678 C CA . CYS A 1 202 ? -0.983 -21.841 1.516 1.00 92.50 202 CYS A CA 1
ATOM 1679 C C . CYS A 1 202 ? -1.244 -21.358 0.078 1.00 92.50 202 CYS A C 1
ATOM 1681 O O . CYS A 1 202 ? -2.349 -21.518 -0.434 1.00 92.50 202 CYS A O 1
ATOM 1683 N N . LEU A 1 203 ? -0.225 -20.844 -0.619 1.00 89.94 203 LEU A N 1
ATOM 1684 C CA . LEU A 1 203 ? -0.372 -20.322 -1.979 1.00 89.94 203 LEU A CA 1
ATOM 1685 C C . LEU A 1 203 ? -0.733 -21.412 -3.001 1.00 89.94 203 LEU A C 1
ATOM 1687 O O . LEU A 1 203 ? -1.705 -21.259 -3.750 1.00 89.94 203 LEU A O 1
ATOM 1691 N N . PHE A 1 204 ? 0.035 -22.504 -3.026 1.00 89.75 204 PHE A N 1
ATOM 1692 C CA . PHE A 1 204 ? -0.040 -23.531 -4.068 1.00 89.75 204 PHE A CA 1
ATOM 1693 C C . PHE A 1 204 ? -1.047 -24.639 -3.755 1.00 89.75 204 PHE A C 1
ATOM 1695 O O . PHE A 1 204 ? -1.792 -25.048 -4.642 1.00 89.75 204 PHE A O 1
ATOM 1702 N N . ASN A 1 205 ? -1.131 -25.081 -2.498 1.00 90.81 205 ASN A N 1
ATOM 1703 C CA . ASN A 1 205 ? -2.035 -26.162 -2.091 1.00 90.81 205 ASN A CA 1
ATOM 1704 C C . ASN A 1 205 ? -3.367 -25.640 -1.537 1.00 90.81 205 ASN A C 1
ATOM 1706 O O . ASN A 1 205 ? -4.247 -26.433 -1.206 1.00 90.81 205 ASN A O 1
ATOM 1710 N N . LYS A 1 206 ? -3.522 -24.312 -1.420 1.00 88.69 206 LYS A N 1
ATOM 1711 C CA . LYS A 1 206 ? -4.697 -23.659 -0.819 1.00 88.69 206 LYS A CA 1
ATOM 1712 C C . LYS A 1 206 ? -4.934 -24.091 0.632 1.00 88.69 206 LYS A C 1
ATOM 1714 O O . LYS A 1 206 ? -6.067 -24.121 1.110 1.00 88.69 206 LYS A O 1
ATOM 1719 N N . GLU A 1 207 ? -3.852 -24.411 1.338 1.00 91.19 207 GLU A N 1
ATOM 1720 C CA . GLU A 1 207 ? -3.898 -24.834 2.733 1.00 91.19 207 GLU A CA 1
ATOM 1721 C C . GLU A 1 207 ? -4.100 -23.646 3.675 1.00 91.19 207 GLU A C 1
ATOM 1723 O O . GLU A 1 207 ? -3.440 -22.614 3.580 1.00 91.19 207 GLU A O 1
ATOM 1728 N N . ILE A 1 208 ? -5.009 -23.807 4.631 1.00 91.25 208 ILE A N 1
ATOM 1729 C CA . ILE A 1 208 ? -5.235 -22.823 5.684 1.00 91.25 208 ILE A CA 1
ATOM 1730 C C . ILE A 1 208 ? -4.355 -23.168 6.885 1.00 91.25 208 ILE A C 1
ATOM 1732 O O . ILE A 1 208 ? -4.424 -24.276 7.416 1.00 91.25 208 ILE A O 1
ATOM 1736 N N . HIS A 1 209 ? -3.577 -22.196 7.363 1.00 90.56 209 HIS A N 1
ATOM 1737 C CA . HIS A 1 209 ? -2.747 -22.364 8.553 1.00 90.56 209 HIS A CA 1
ATOM 1738 C C . HIS A 1 209 ? -3.389 -21.669 9.754 1.00 90.56 209 HIS A C 1
ATOM 1740 O O . HIS A 1 209 ? -3.498 -20.442 9.790 1.00 90.56 209 HIS A O 1
ATOM 1746 N N . MET A 1 210 ? -3.796 -22.452 10.751 1.00 91.81 210 MET A N 1
ATOM 1747 C CA . MET A 1 210 ? -4.311 -21.950 12.025 1.00 91.81 210 MET A CA 1
ATOM 1748 C C . MET A 1 210 ? -3.163 -21.717 13.008 1.00 91.81 210 MET A C 1
ATOM 1750 O O . MET A 1 210 ? -2.209 -22.490 13.061 1.00 91.81 210 MET A O 1
ATOM 1754 N N . SER A 1 211 ? -3.252 -20.654 13.799 1.00 90.31 211 SER A N 1
ATOM 1755 C CA . SER A 1 211 ? -2.228 -20.274 14.766 1.00 90.31 211 SER A CA 1
ATOM 1756 C C . SER A 1 211 ? -2.838 -20.094 16.149 1.00 90.31 211 SER A C 1
ATOM 1758 O O . SER A 1 211 ? -3.713 -19.250 16.361 1.00 90.31 211 SER A O 1
ATOM 1760 N N . THR A 1 212 ? -2.331 -20.865 17.108 1.00 91.81 212 THR A N 1
ATOM 1761 C CA . THR A 1 212 ? -2.703 -20.737 18.517 1.00 91.81 212 THR A CA 1
ATOM 1762 C C . THR A 1 212 ? -1.839 -19.673 19.177 1.00 91.81 212 THR A C 1
ATOM 1764 O O . THR A 1 212 ? -0.614 -19.722 19.117 1.00 91.81 212 THR A O 1
ATOM 1767 N N . MET A 1 213 ? -2.472 -18.710 19.838 1.00 89.62 213 MET A N 1
ATOM 1768 C CA . MET A 1 213 ? -1.790 -17.671 20.594 1.00 89.62 213 MET A CA 1
ATOM 1769 C C . MET A 1 213 ? -2.400 -17.501 21.975 1.00 89.62 213 MET A C 1
ATOM 1771 O O . MET A 1 213 ? -3.615 -17.471 22.151 1.00 89.62 213 MET A O 1
ATOM 1775 N N . THR A 1 214 ? -1.529 -17.338 22.961 1.00 89.12 214 THR A N 1
ATOM 1776 C CA . THR A 1 214 ? -1.917 -17.106 24.349 1.00 89.12 214 THR A CA 1
ATOM 1777 C C . THR A 1 214 ? -1.840 -15.617 24.659 1.00 89.12 214 THR A C 1
ATOM 1779 O O . THR A 1 214 ? -0.845 -14.966 24.322 1.00 89.12 214 THR A O 1
ATOM 1782 N N . GLN A 1 215 ? -2.879 -15.046 25.264 1.00 87.88 215 GLN A N 1
ATOM 1783 C CA . GLN A 1 215 ? -2.927 -13.635 25.638 1.00 87.88 215 GLN A CA 1
ATOM 1784 C C . GLN A 1 215 ? -3.630 -13.408 26.969 1.00 87.88 215 GLN A C 1
ATOM 1786 O O . GLN A 1 215 ? -4.502 -14.176 27.364 1.00 87.88 215 GLN A O 1
ATOM 1791 N N . ILE A 1 216 ? -3.241 -12.329 27.640 1.00 90.38 216 ILE A N 1
ATOM 1792 C CA . ILE A 1 216 ? -3.936 -11.851 28.827 1.00 90.38 216 ILE A CA 1
ATOM 1793 C C . ILE A 1 216 ? -5.043 -10.925 28.335 1.00 90.38 216 ILE A C 1
ATOM 1795 O O . ILE A 1 216 ? -4.740 -9.976 27.620 1.00 90.38 216 ILE A O 1
ATOM 1799 N N . ARG A 1 217 ? -6.294 -11.210 28.697 1.00 87.62 217 ARG A N 1
ATOM 1800 C CA . ARG A 1 217 ? -7.437 -10.316 28.465 1.00 87.62 217 ARG A CA 1
ATOM 1801 C C . ARG A 1 217 ? -8.147 -10.021 29.774 1.00 87.62 217 ARG A C 1
ATOM 1803 O O . ARG A 1 217 ? -8.182 -10.868 30.664 1.00 87.62 217 ARG A O 1
ATOM 1810 N N . SER A 1 218 ? -8.724 -8.831 29.866 1.00 83.75 218 SER A N 1
ATOM 1811 C CA . SER A 1 218 ? -9.602 -8.446 30.967 1.00 83.75 218 SER A CA 1
ATOM 1812 C C . SER A 1 218 ? -11.055 -8.629 30.541 1.00 83.75 218 SER A C 1
ATOM 1814 O O . SER A 1 218 ? -11.496 -7.982 29.594 1.00 83.75 218 SER A O 1
ATOM 1816 N N . TYR A 1 219 ? -11.800 -9.481 31.244 1.00 82.56 219 TYR A N 1
ATOM 1817 C CA . TYR A 1 219 ? -13.260 -9.515 31.160 1.00 82.56 219 TYR A CA 1
ATOM 1818 C C . TYR A 1 219 ? -13.802 -9.086 32.518 1.00 82.56 219 TYR A C 1
ATOM 1820 O O . TYR A 1 219 ? -13.452 -9.671 33.538 1.00 82.56 219 TYR A O 1
ATOM 1828 N N . ASP A 1 220 ? -14.590 -8.013 32.526 1.00 75.50 220 ASP A N 1
ATOM 1829 C CA . ASP A 1 220 ? -15.208 -7.445 33.732 1.00 75.50 220 ASP A CA 1
ATOM 1830 C C . ASP A 1 220 ? -14.205 -7.243 34.880 1.00 75.50 220 ASP A C 1
ATOM 1832 O O . ASP A 1 220 ? -14.408 -7.662 36.014 1.00 75.50 220 ASP A O 1
ATOM 1836 N N . HIS A 1 221 ? -13.069 -6.619 34.540 1.00 73.75 221 HIS A N 1
ATOM 1837 C CA . HIS A 1 221 ? -11.932 -6.353 35.434 1.00 73.75 221 HIS A CA 1
ATOM 1838 C C . HIS A 1 221 ? -11.247 -7.591 36.028 1.00 73.75 221 HIS A C 1
ATOM 1840 O O . HIS A 1 221 ? -10.313 -7.455 36.817 1.00 73.75 221 HIS A O 1
ATOM 1846 N N . THR A 1 222 ? -11.629 -8.790 35.597 1.00 78.44 222 THR A N 1
ATOM 1847 C CA . THR A 1 222 ? -10.933 -10.028 35.930 1.00 78.44 222 THR A CA 1
ATOM 1848 C C . THR A 1 222 ? -9.976 -10.381 34.799 1.00 78.44 222 THR A C 1
ATOM 1850 O O . THR A 1 222 ? -10.359 -10.451 33.630 1.00 78.44 222 THR A O 1
ATOM 1853 N N . LEU A 1 223 ? -8.700 -10.578 35.135 1.00 89.88 223 LEU A N 1
ATOM 1854 C CA . LEU A 1 223 ? -7.679 -10.966 34.165 1.00 89.88 223 LEU A CA 1
ATOM 1855 C C . LEU A 1 223 ? -7.733 -12.473 33.913 1.00 89.88 223 LEU A C 1
ATOM 1857 O O . LEU A 1 223 ? -7.631 -13.276 34.838 1.00 89.88 223 LEU A O 1
ATOM 1861 N N . TYR A 1 224 ? -7.811 -12.848 32.643 1.00 89.75 224 TYR A N 1
ATOM 1862 C CA . TYR A 1 224 ? -7.779 -14.228 32.187 1.00 89.75 224 TYR A CA 1
ATOM 1863 C C . TYR A 1 224 ? -6.566 -14.457 31.302 1.00 89.75 224 TYR A C 1
ATOM 1865 O O . TYR A 1 224 ? -6.223 -13.629 30.458 1.00 89.75 224 TYR A O 1
ATOM 1873 N N . ASN A 1 225 ? -5.958 -15.630 31.451 1.00 93.69 225 ASN A N 1
ATOM 1874 C CA . ASN A 1 225 ? -5.027 -16.148 30.467 1.00 93.69 225 ASN A CA 1
ATOM 1875 C C . ASN A 1 225 ? -5.808 -16.997 29.457 1.00 93.69 225 ASN A C 1
ATOM 1877 O O . ASN A 1 225 ? -6.235 -18.105 29.779 1.00 93.69 225 ASN A O 1
ATOM 1881 N N . ILE A 1 226 ? -6.028 -16.466 28.257 1.00 92.19 226 ILE A N 1
ATOM 1882 C CA . ILE A 1 226 ? -6.813 -17.131 27.217 1.00 92.19 226 ILE A CA 1
ATOM 1883 C C . ILE A 1 226 ? -5.912 -17.625 26.091 1.00 92.19 226 ILE A C 1
ATOM 1885 O O . ILE A 1 226 ? -4.979 -16.942 25.668 1.00 92.19 226 ILE A O 1
ATOM 1889 N N . SER A 1 227 ? -6.219 -18.813 25.578 1.00 91.38 227 SER A N 1
ATOM 1890 C CA . SER A 1 227 ? -5.629 -19.322 24.341 1.00 91.38 227 SER A CA 1
ATOM 1891 C C . SER A 1 227 ? -6.650 -19.184 23.222 1.00 91.38 227 SER A C 1
ATOM 1893 O O . SER A 1 227 ? -7.743 -19.737 23.303 1.00 91.38 227 SER A O 1
ATOM 1895 N N . ILE A 1 228 ? -6.296 -18.420 22.194 1.00 89.12 228 ILE A N 1
ATOM 1896 C CA . ILE A 1 228 ? -7.122 -18.183 21.013 1.00 89.12 228 ILE A CA 1
ATOM 1897 C C . ILE A 1 228 ? -6.491 -18.925 19.846 1.00 89.12 228 ILE A C 1
ATOM 1899 O O . ILE A 1 228 ? -5.292 -18.794 19.606 1.00 89.12 228 ILE A O 1
ATOM 1903 N N . ASN A 1 229 ? -7.304 -19.667 19.101 1.00 90.44 229 ASN A N 1
ATOM 1904 C CA . ASN A 1 229 ? -6.901 -20.236 17.824 1.00 90.44 229 ASN A CA 1
ATOM 1905 C C . ASN A 1 229 ? -7.445 -19.351 16.696 1.00 90.44 229 ASN A C 1
ATOM 1907 O O . ASN A 1 229 ? -8.660 -19.252 16.530 1.00 90.44 229 ASN A O 1
ATOM 1911 N N . LYS A 1 230 ? -6.561 -18.670 15.962 1.00 89.56 230 LYS A N 1
ATOM 1912 C CA . LYS A 1 230 ? -6.930 -17.703 14.916 1.00 89.56 230 LYS A CA 1
ATOM 1913 C C . LYS A 1 230 ? -6.444 -18.177 13.553 1.00 89.56 230 LYS A C 1
ATOM 1915 O O . LYS A 1 230 ? -5.428 -18.862 13.446 1.00 89.56 230 LYS A O 1
ATOM 1920 N N . LEU A 1 231 ? -7.161 -17.774 12.509 1.00 88.19 231 LEU A N 1
ATOM 1921 C CA . LEU A 1 231 ? -6.723 -17.933 11.127 1.00 88.19 231 LEU A CA 1
ATOM 1922 C C . LEU A 1 231 ? -5.399 -17.181 10.920 1.00 88.19 231 LEU A C 1
ATOM 1924 O O . LEU A 1 231 ? -5.377 -15.952 10.976 1.00 88.19 231 LEU A O 1
ATOM 1928 N N . GLY A 1 232 ? -4.311 -17.925 10.723 1.00 87.81 232 GLY A N 1
ATOM 1929 C CA . GLY A 1 232 ? -2.957 -17.401 10.560 1.00 87.81 232 GLY A CA 1
ATOM 1930 C C . GLY A 1 232 ? -2.646 -17.042 9.116 1.00 87.81 232 GLY A C 1
ATOM 1931 O O . GLY A 1 232 ? -2.478 -15.867 8.797 1.00 87.81 232 GLY A O 1
ATOM 1932 N N . LEU A 1 233 ? -2.600 -18.053 8.246 1.00 92.81 233 LEU A N 1
ATOM 1933 C CA . LEU A 1 233 ? -2.394 -17.896 6.805 1.00 92.81 233 LEU A CA 1
ATOM 1934 C C . LEU A 1 233 ? -3.619 -18.416 6.056 1.00 92.81 233 LEU A C 1
ATOM 1936 O O . LEU A 1 233 ? -4.196 -19.437 6.434 1.00 92.81 233 LEU A O 1
ATOM 1940 N N . SER A 1 234 ? -4.009 -17.708 5.001 1.00 89.38 234 SER A N 1
ATOM 1941 C CA . SER A 1 234 ? -5.136 -18.077 4.147 1.00 89.38 234 SER A CA 1
ATOM 1942 C C . SER A 1 234 ? -4.803 -17.788 2.685 1.00 89.38 234 SER A C 1
ATOM 1944 O O . SER A 1 234 ? -4.184 -16.753 2.426 1.00 89.38 234 SER A O 1
ATOM 1946 N N . PRO A 1 235 ? -5.231 -18.652 1.744 1.00 83.50 235 PRO A N 1
ATOM 1947 C CA . PRO A 1 235 ? -5.057 -18.418 0.312 1.00 83.50 235 PRO A CA 1
ATOM 1948 C C . PRO A 1 235 ? -5.996 -17.341 -0.243 1.00 83.50 235 PRO A C 1
ATOM 1950 O O . PRO A 1 235 ? -5.898 -16.993 -1.415 1.00 83.50 235 PRO A O 1
ATOM 1953 N N . TYR A 1 236 ? -6.947 -16.870 0.567 1.00 82.44 236 TYR A N 1
ATOM 1954 C CA . TYR A 1 236 ? -7.939 -15.881 0.169 1.00 82.44 236 TYR A CA 1
ATOM 1955 C C . TYR A 1 236 ? -7.425 -14.454 0.413 1.00 82.44 236 TYR A C 1
ATOM 1957 O O . TYR A 1 236 ? -7.177 -14.063 1.564 1.00 82.44 236 TYR A O 1
ATOM 1965 N N . ASP A 1 237 ? -7.305 -13.689 -0.673 1.00 81.44 237 ASP A N 1
ATOM 1966 C CA . ASP A 1 237 ? -7.130 -12.235 -0.681 1.00 81.44 237 ASP A CA 1
ATOM 1967 C C . ASP A 1 237 ? -8.477 -11.603 -1.053 1.00 81.44 237 ASP A C 1
ATOM 1969 O O . ASP A 1 237 ? -9.055 -11.951 -2.074 1.00 81.44 237 ASP A O 1
ATOM 1973 N N . ASP A 1 238 ? -8.984 -10.716 -0.199 1.00 76.31 238 ASP A N 1
ATOM 1974 C CA . ASP A 1 238 ? -10.265 -10.017 -0.352 1.00 76.31 238 ASP A CA 1
ATOM 1975 C C . ASP A 1 238 ? -10.141 -8.696 -1.125 1.00 76.31 238 ASP A C 1
ATOM 1977 O O . ASP A 1 238 ? -11.031 -7.849 -1.076 1.00 76.31 238 ASP A O 1
ATOM 1981 N N . LYS A 1 239 ? -8.978 -8.457 -1.738 1.00 76.94 239 LYS A N 1
ATOM 1982 C CA . LYS A 1 239 ? -8.679 -7.243 -2.506 1.00 76.94 239 LYS A CA 1
ATOM 1983 C C . LYS A 1 239 ? -8.214 -7.544 -3.919 1.00 76.94 239 LYS A C 1
ATOM 1985 O O . LYS A 1 239 ? -8.137 -6.626 -4.745 1.00 76.94 239 LYS A O 1
ATOM 1990 N N . ARG A 1 240 ? -7.824 -8.790 -4.190 1.00 78.50 240 ARG A N 1
ATOM 1991 C CA . ARG A 1 240 ? -7.216 -9.193 -5.455 1.00 78.50 240 ARG A CA 1
ATOM 1992 C C . ARG A 1 240 ? -7.726 -10.558 -5.889 1.00 78.50 240 ARG A C 1
ATOM 1994 O O . ARG A 1 240 ? -7.706 -11.518 -5.132 1.00 78.50 240 ARG A O 1
ATOM 2001 N N . TYR A 1 241 ? -8.075 -10.649 -7.162 1.00 75.94 241 TYR A N 1
ATOM 2002 C CA . TYR A 1 241 ? -8.383 -11.891 -7.843 1.00 75.94 241 TYR A CA 1
ATOM 2003 C C . TYR A 1 241 ? -7.092 -12.566 -8.318 1.00 75.94 241 TYR A C 1
ATOM 2005 O O . TYR A 1 241 ? -6.385 -12.018 -9.166 1.00 75.94 241 TYR A O 1
ATOM 2013 N N . LEU A 1 242 ? -6.770 -13.740 -7.775 1.00 77.94 242 LEU A N 1
ATOM 2014 C CA . LEU A 1 242 ? -5.622 -14.544 -8.202 1.00 77.94 242 LEU A CA 1
ATOM 2015 C C . LEU A 1 242 ? -5.927 -15.234 -9.541 1.00 77.94 242 LEU A C 1
ATOM 2017 O O . LEU A 1 242 ? -6.981 -15.850 -9.691 1.00 77.94 242 LEU A O 1
ATOM 2021 N N . LEU A 1 243 ? -5.011 -15.126 -10.502 1.00 79.31 243 LEU A N 1
ATOM 2022 C CA . LEU A 1 243 ? -5.115 -15.771 -11.808 1.00 79.31 243 LEU A CA 1
ATOM 2023 C C . LEU A 1 243 ? -4.845 -17.278 -11.708 1.00 79.31 243 LEU A C 1
ATOM 2025 O O . LEU A 1 243 ? -4.344 -17.780 -10.700 1.00 79.31 243 LEU A O 1
A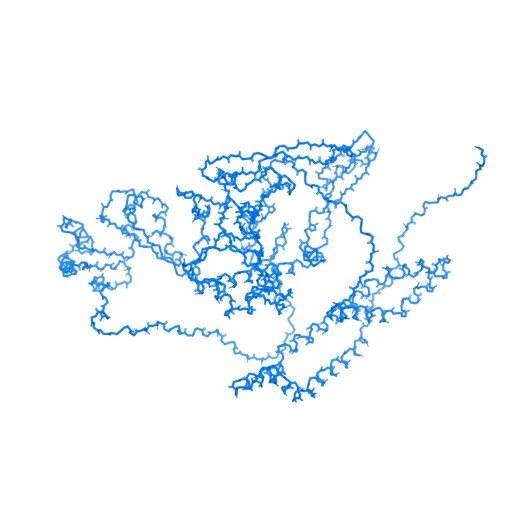TOM 2029 N N . ASP A 1 244 ? -5.162 -17.999 -12.785 1.00 76.19 244 ASP A N 1
ATOM 2030 C CA . ASP A 1 244 ? -5.039 -19.462 -12.861 1.00 76.19 244 ASP A CA 1
ATOM 2031 C C . ASP A 1 244 ? -3.595 -19.962 -12.680 1.00 76.19 244 ASP A C 1
ATOM 2033 O O . ASP A 1 244 ? -3.382 -21.112 -12.297 1.00 76.19 244 ASP A O 1
ATOM 2037 N N . ASP A 1 245 ? -2.597 -19.101 -12.914 1.00 78.12 245 ASP A N 1
ATOM 2038 C CA . ASP A 1 245 ? -1.186 -19.401 -12.651 1.00 78.12 245 ASP A CA 1
ATOM 2039 C C . ASP A 1 245 ? -0.845 -19.454 -11.149 1.00 78.12 245 ASP A C 1
ATOM 2041 O O . ASP A 1 245 ? 0.234 -19.909 -10.769 1.00 78.12 245 ASP A O 1
ATOM 2045 N N . GLY A 1 246 ? -1.764 -19.007 -10.287 1.00 73.69 246 GLY A N 1
ATOM 2046 C CA . GLY A 1 246 ? -1.612 -18.986 -8.840 1.00 73.69 246 GLY A CA 1
ATOM 2047 C C . GLY A 1 246 ? -0.606 -17.957 -8.321 1.00 73.69 246 GLY A C 1
ATOM 2048 O O . GLY A 1 246 ? -0.286 -18.001 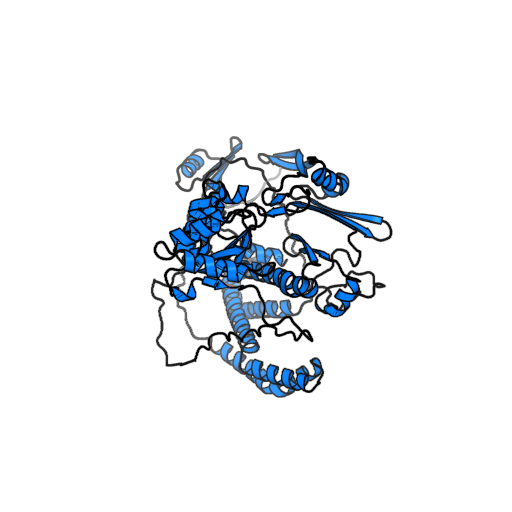-7.135 1.00 73.69 246 GLY A O 1
ATOM 2049 N N . ILE A 1 247 ? -0.104 -17.057 -9.170 1.00 78.56 247 ILE A N 1
ATOM 2050 C CA . ILE A 1 247 ? 0.966 -16.103 -8.842 1.00 78.56 247 ILE A CA 1
ATOM 2051 C C . ILE A 1 247 ? 0.535 -14.681 -9.196 1.00 78.56 247 ILE A C 1
ATOM 2053 O O . ILE A 1 247 ? 0.637 -13.769 -8.373 1.00 78.56 247 ILE A O 1
ATOM 2057 N N . GLN A 1 248 ? 0.056 -14.473 -10.418 1.00 80.19 248 GLN A N 1
ATOM 2058 C CA . GLN A 1 248 ? -0.415 -13.173 -10.860 1.00 80.19 248 GLN A CA 1
ATOM 2059 C C . GLN A 1 248 ? -1.801 -12.895 -10.291 1.00 80.19 248 GLN A C 1
ATOM 2061 O O . GLN A 1 248 ? -2.601 -13.796 -10.058 1.00 80.19 248 GLN A O 1
ATOM 2066 N N . SER A 1 249 ? -2.106 -11.623 -10.051 1.00 77.38 249 SER A N 1
ATOM 2067 C CA . SER A 1 249 ? -3.417 -11.230 -9.548 1.00 77.38 249 SER A CA 1
ATOM 2068 C C . SER A 1 249 ? -3.849 -9.879 -10.085 1.00 77.38 249 SER A C 1
ATOM 2070 O O . SER A 1 249 ? -3.028 -8.980 -10.291 1.00 77.38 249 SER A O 1
ATOM 2072 N N . LEU A 1 250 ? -5.153 -9.717 -10.253 1.00 72.50 250 LEU A N 1
ATOM 2073 C CA . LEU A 1 250 ? -5.786 -8.473 -10.660 1.00 72.50 250 LEU A CA 1
ATOM 2074 C C . LEU A 1 250 ? -6.552 -7.860 -9.479 1.00 72.50 250 LEU A C 1
ATOM 2076 O O . LEU A 1 250 ? -6.987 -8.594 -8.597 1.00 72.50 250 LEU A O 1
ATOM 2080 N N . PRO A 1 251 ? -6.724 -6.534 -9.411 1.00 67.50 251 PRO A N 1
ATOM 2081 C CA . PRO A 1 251 ? -7.586 -5.930 -8.398 1.00 67.50 251 PRO A CA 1
ATOM 2082 C C . PRO A 1 251 ? -9.045 -6.377 -8.587 1.00 67.50 251 PRO A C 1
ATOM 2084 O O . PRO A 1 251 ? -9.514 -6.493 -9.715 1.00 67.50 251 PRO A O 1
ATOM 2087 N N . GLU A 1 252 ? -9.782 -6.593 -7.496 1.00 59.50 252 GLU A N 1
ATOM 2088 C CA . GLU A 1 252 ? -11.198 -7.008 -7.568 1.00 59.50 252 GLU A CA 1
ATOM 2089 C C . GLU A 1 252 ? -12.110 -5.950 -8.222 1.00 59.50 252 GLU A C 1
ATOM 2091 O O . GLU A 1 252 ? -13.136 -6.281 -8.813 1.00 59.50 252 GLU A O 1
ATOM 2096 N N . ASN A 1 253 ? -11.704 -4.678 -8.186 1.00 60.56 253 ASN A N 1
ATOM 2097 C CA . ASN A 1 253 ? -12.482 -3.538 -8.676 1.00 60.56 253 ASN A CA 1
ATOM 2098 C C . ASN A 1 253 ? -12.185 -3.168 -10.142 1.00 60.56 253 ASN A C 1
ATOM 2100 O O . ASN A 1 253 ? -12.308 -2.003 -10.507 1.00 60.56 253 ASN A O 1
ATOM 2104 N N . LEU A 1 254 ? -11.802 -4.120 -11.001 1.00 54.44 254 LEU A N 1
ATOM 2105 C CA . LEU A 1 254 ? -11.625 -3.861 -12.448 1.00 54.44 254 LEU A CA 1
ATOM 2106 C C . LEU A 1 254 ? -12.867 -3.237 -13.104 1.00 54.44 254 LEU A C 1
ATOM 2108 O O . LEU A 1 254 ? -12.753 -2.544 -14.109 1.00 54.44 254 LEU A O 1
ATOM 2112 N N . ASN A 1 255 ? -14.040 -3.490 -12.520 1.00 49.66 255 ASN A N 1
ATOM 2113 C CA . ASN A 1 255 ? -15.329 -2.986 -12.981 1.00 49.66 255 ASN A CA 1
ATOM 2114 C C . ASN A 1 255 ? -15.686 -1.599 -12.410 1.00 49.66 255 ASN A C 1
ATOM 2116 O O . ASN A 1 255 ? -16.779 -1.108 -12.679 1.00 49.66 255 ASN A O 1
ATOM 2120 N N . ASP A 1 256 ? -14.826 -0.981 -11.591 1.00 57.44 256 ASP A N 1
ATOM 2121 C CA . ASP A 1 256 ? -15.044 0.383 -11.103 1.00 57.44 256 ASP A CA 1
ATOM 2122 C C . ASP A 1 256 ? -14.716 1.397 -12.207 1.00 57.44 256 ASP A C 1
ATOM 2124 O O . ASP A 1 256 ? -13.683 1.319 -12.874 1.00 57.44 256 ASP A O 1
ATOM 2128 N N . ASP A 1 257 ? -15.578 2.397 -12.370 1.00 50.72 257 ASP A N 1
ATOM 2129 C CA . ASP A 1 257 ? -15.419 3.472 -13.349 1.00 50.72 257 ASP A CA 1
ATOM 2130 C C . ASP A 1 257 ? -14.126 4.270 -13.148 1.00 50.72 257 ASP A C 1
ATOM 2132 O O . ASP A 1 257 ? -13.639 4.895 -14.088 1.00 50.72 257 ASP A O 1
ATOM 2136 N N . SER A 1 258 ? -13.563 4.224 -11.936 1.00 54.41 258 SER A N 1
ATOM 2137 C CA . SER A 1 258 ? -12.285 4.839 -11.574 1.00 54.41 258 SER A CA 1
ATOM 2138 C C . SER A 1 258 ? -11.047 4.080 -12.075 1.00 54.41 258 SER A C 1
ATOM 2140 O O . SER A 1 258 ? -9.957 4.650 -12.086 1.00 54.41 258 SER A O 1
ATOM 2142 N N . PHE A 1 259 ? -11.191 2.817 -12.501 1.00 53.31 259 PHE A N 1
ATOM 2143 C CA . PHE A 1 259 ? -10.069 1.977 -12.932 1.00 53.31 259 PHE A CA 1
ATOM 2144 C C . PHE A 1 259 ? -9.441 2.465 -14.246 1.00 53.31 259 PHE A C 1
ATOM 2146 O O . PHE A 1 259 ? -8.224 2.403 -14.416 1.00 53.31 259 PHE A O 1
ATOM 2153 N N . ILE A 1 260 ? -10.260 3.001 -15.159 1.00 57.50 260 ILE A N 1
ATOM 2154 C CA . ILE A 1 260 ? -9.799 3.686 -16.372 1.00 57.50 260 ILE A CA 1
ATOM 2155 C C . ILE A 1 260 ? -9.969 5.183 -16.148 1.00 57.50 260 ILE A C 1
ATOM 2157 O O . ILE A 1 260 ? -11.052 5.734 -16.351 1.00 57.50 260 ILE A O 1
ATOM 2161 N N . ASP A 1 261 ? -8.893 5.837 -15.720 1.00 59.22 261 ASP A N 1
ATOM 2162 C CA . ASP A 1 261 ? -8.882 7.275 -15.473 1.00 59.22 261 ASP A CA 1
ATOM 2163 C C . ASP A 1 261 ? -9.234 8.053 -16.750 1.00 59.22 261 ASP A C 1
ATOM 2165 O O . ASP A 1 261 ? -8.454 8.139 -17.700 1.00 59.22 261 ASP A O 1
ATOM 2169 N N . SER A 1 262 ? -10.420 8.663 -16.756 1.00 61.34 262 SER A N 1
ATOM 2170 C CA . SER A 1 262 ? -10.947 9.410 -17.897 1.00 61.34 262 SER A CA 1
ATOM 2171 C C . SER A 1 262 ? -10.149 10.673 -18.234 1.00 61.34 262 SER A C 1
ATOM 2173 O O . SER A 1 262 ? -10.407 11.284 -19.270 1.00 61.34 262 SER A O 1
ATOM 2175 N N . ARG A 1 263 ? -9.200 11.093 -17.386 1.00 65.06 263 ARG A N 1
ATOM 2176 C CA . ARG A 1 263 ? -8.280 12.200 -17.685 1.00 65.06 263 ARG A CA 1
ATOM 2177 C C . ARG A 1 263 ? -7.268 11.825 -18.767 1.00 65.06 263 ARG A C 1
ATOM 2179 O O . ARG A 1 263 ? -6.813 12.712 -19.487 1.00 65.06 263 ARG A O 1
ATOM 2186 N N . TYR A 1 264 ? -6.959 10.537 -18.936 1.00 70.19 264 TYR A N 1
ATOM 2187 C CA . TYR A 1 264 ? -5.950 10.068 -19.884 1.00 70.19 264 TYR A CA 1
ATOM 2188 C C . TYR A 1 264 ? -6.570 9.308 -21.066 1.00 70.19 264 TYR A C 1
ATOM 2190 O O . TYR A 1 264 ? -7.446 8.465 -20.857 1.00 70.19 264 TYR A O 1
ATOM 2198 N N . PRO A 1 265 ? -6.107 9.554 -22.309 1.00 79.38 265 PRO A N 1
ATOM 2199 C CA . PRO A 1 265 ? -6.519 8.763 -23.461 1.00 79.38 265 PRO A CA 1
ATOM 2200 C C . PRO A 1 265 ? -6.113 7.300 -23.279 1.00 79.38 265 PRO A C 1
ATOM 2202 O O . PRO A 1 265 ? -4.929 6.986 -23.175 1.00 79.38 265 PRO A O 1
ATOM 2205 N N . SER A 1 266 ? -7.096 6.407 -23.263 1.00 78.62 266 SER A N 1
ATOM 2206 C CA . SER A 1 266 ? -6.895 4.969 -23.076 1.00 78.62 266 SER A CA 1
ATOM 2207 C C . SER A 1 266 ? -7.352 4.193 -24.311 1.00 78.62 266 SER A C 1
ATOM 2209 O O . SER A 1 266 ? -8.305 4.591 -24.978 1.00 78.62 266 SER A O 1
ATOM 2211 N N . LEU A 1 267 ? -6.691 3.076 -24.626 1.00 85.81 267 LEU A N 1
ATOM 2212 C CA . LEU A 1 267 ? -7.078 2.169 -25.711 1.00 85.81 267 LEU A CA 1
ATOM 2213 C C . LEU A 1 267 ? -7.248 0.750 -25.162 1.00 85.81 267 LEU A C 1
ATOM 2215 O O . LEU A 1 267 ? -6.295 0.169 -24.651 1.00 85.81 267 LEU A O 1
ATOM 2219 N N . ILE A 1 268 ? -8.444 0.182 -25.313 1.00 85.69 268 ILE A N 1
ATOM 2220 C CA . ILE A 1 268 ? -8.717 -1.235 -25.049 1.00 85.69 268 ILE A CA 1
ATOM 2221 C C . ILE A 1 268 ? -8.682 -1.994 -26.373 1.00 85.69 268 ILE A C 1
ATOM 2223 O O . ILE A 1 268 ? -9.371 -1.613 -27.320 1.00 85.69 268 ILE A O 1
ATOM 2227 N N . ILE A 1 269 ? -7.925 -3.091 -26.426 1.00 88.44 269 ILE A N 1
ATOM 2228 C CA . ILE A 1 269 ? -7.897 -4.013 -27.566 1.00 88.44 269 ILE A CA 1
ATOM 2229 C C . ILE A 1 269 ? -8.445 -5.364 -27.110 1.00 88.44 269 ILE A C 1
ATOM 2231 O O . ILE A 1 269 ? -7.904 -5.988 -26.202 1.00 88.44 269 ILE A O 1
ATOM 2235 N N . LEU A 1 270 ? -9.525 -5.806 -27.750 1.00 88.69 270 LEU A N 1
ATOM 2236 C CA . LEU A 1 270 ? -10.165 -7.098 -27.533 1.00 88.69 270 LEU A CA 1
ATOM 2237 C C . LEU A 1 270 ? -9.814 -8.008 -28.710 1.00 88.69 270 LEU A C 1
ATOM 2239 O O . LEU A 1 270 ? -10.425 -7.905 -29.778 1.00 88.69 270 LEU A O 1
ATOM 2243 N N . ASP A 1 271 ? -8.817 -8.864 -28.507 1.00 89.69 271 ASP A N 1
ATOM 2244 C CA . ASP A 1 271 ? -8.319 -9.813 -29.502 1.00 89.69 271 ASP A CA 1
ATOM 2245 C C . ASP A 1 271 ? -8.611 -11.258 -29.080 1.00 89.69 271 ASP A C 1
ATOM 2247 O O . ASP A 1 271 ? -8.640 -11.567 -27.896 1.00 89.69 271 ASP A O 1
ATOM 2251 N N . ASP A 1 272 ? -8.889 -12.121 -30.054 1.00 82.38 272 ASP A N 1
ATOM 2252 C CA . ASP A 1 272 ? -9.249 -13.543 -29.898 1.00 82.38 272 ASP A CA 1
ATOM 2253 C C . ASP A 1 272 ? -10.426 -13.875 -28.947 1.00 82.38 272 ASP A C 1
ATOM 2255 O O . ASP A 1 272 ? -10.651 -15.021 -28.566 1.00 82.38 272 ASP A O 1
ATOM 2259 N N . LEU A 1 273 ? -11.262 -12.886 -28.620 1.00 84.69 273 LEU A N 1
ATOM 2260 C CA . LEU A 1 273 ? -12.411 -13.034 -27.713 1.00 84.69 273 LEU A CA 1
ATOM 2261 C C . LEU A 1 273 ? -13.767 -12.942 -28.433 1.00 84.69 273 LEU A C 1
ATOM 2263 O O . LEU A 1 273 ? -14.776 -12.574 -27.836 1.00 84.69 273 LEU A O 1
ATOM 2267 N N . MET A 1 274 ? -13.836 -13.268 -29.732 1.00 84.75 274 MET A N 1
ATOM 2268 C CA . MET A 1 274 ? -15.032 -13.034 -30.566 1.00 84.75 274 MET A CA 1
ATOM 2269 C C . MET A 1 274 ? -16.336 -13.585 -29.953 1.00 84.75 274 MET A C 1
ATOM 2271 O O . MET A 1 274 ? -17.384 -12.945 -30.060 1.00 84.75 274 MET A O 1
ATOM 2275 N N . ARG A 1 275 ? -16.313 -14.772 -29.328 1.00 82.19 275 ARG A N 1
ATOM 2276 C CA . ARG A 1 275 ? -17.517 -15.375 -28.719 1.00 82.19 275 ARG A CA 1
ATOM 2277 C C . ARG A 1 275 ? -17.932 -14.677 -27.430 1.00 82.19 275 ARG A C 1
ATOM 2279 O O . ARG A 1 275 ? -19.126 -14.466 -27.232 1.00 82.19 275 ARG A O 1
ATOM 2286 N N . ASP A 1 276 ? -16.972 -14.318 -26.593 1.00 86.75 276 ASP A N 1
ATOM 2287 C CA . ASP A 1 276 ? -17.237 -13.718 -25.287 1.00 86.75 276 ASP A CA 1
ATOM 2288 C C . ASP A 1 276 ? -17.662 -12.260 -25.449 1.00 86.75 276 ASP A C 1
ATOM 2290 O O . ASP A 1 276 ? -18.675 -11.840 -24.894 1.00 86.75 276 ASP A O 1
ATOM 2294 N N . VAL A 1 277 ? -16.987 -11.525 -26.336 1.00 86.62 277 VAL A N 1
ATOM 2295 C CA . VAL A 1 277 ? -17.321 -10.138 -26.675 1.00 86.62 277 VAL A CA 1
ATOM 2296 C C . VAL A 1 277 ? -18.743 -10.019 -27.215 1.00 86.62 277 VAL A C 1
ATOM 2298 O O . VAL A 1 277 ? -19.519 -9.190 -26.754 1.00 86.62 277 VAL A O 1
ATOM 2301 N N . THR A 1 278 ? -19.131 -10.878 -28.158 1.00 86.50 278 THR A N 1
ATOM 2302 C CA . THR A 1 278 ? -20.437 -10.761 -28.834 1.00 86.50 278 THR A CA 1
ATOM 2303 C C . THR A 1 278 ? -21.630 -11.169 -27.966 1.00 86.50 278 THR A C 1
ATOM 2305 O O . THR A 1 278 ? -22.779 -10.947 -28.363 1.00 86.50 278 THR A O 1
ATOM 2308 N N . ASN A 1 279 ? -21.379 -11.755 -26.791 1.00 87.50 279 ASN A N 1
ATOM 2309 C CA . ASN A 1 279 ? -22.396 -12.123 -25.805 1.00 87.50 279 ASN A CA 1
ATOM 2310 C C . ASN A 1 279 ? -22.288 -11.332 -24.492 1.00 87.50 279 ASN A C 1
ATOM 2312 O O . ASN A 1 279 ? -23.129 -11.533 -23.614 1.00 87.50 279 ASN A O 1
ATOM 2316 N N . SER A 1 280 ? -21.293 -10.452 -24.353 1.00 87.62 280 SER A N 1
ATOM 2317 C CA . SER A 1 280 ? -21.081 -9.655 -23.147 1.00 87.62 280 SER A CA 1
ATOM 2318 C C . SER A 1 280 ? -21.833 -8.329 -23.221 1.00 87.62 280 SER A C 1
ATOM 2320 O O . SER A 1 280 ? -21.591 -7.504 -24.105 1.00 87.62 280 SER A O 1
ATOM 2322 N N . LYS A 1 281 ? -22.726 -8.113 -22.250 1.00 86.19 281 LYS A N 1
ATOM 2323 C CA . LYS A 1 281 ? -23.428 -6.839 -22.082 1.00 86.19 281 LYS A CA 1
ATOM 2324 C C . LYS A 1 281 ? -22.456 -5.720 -21.703 1.00 86.19 281 LYS A C 1
ATOM 2326 O O . LYS A 1 281 ? -22.542 -4.636 -22.267 1.00 86.19 281 LYS A O 1
ATOM 2331 N N . ASP A 1 282 ? -21.493 -6.014 -20.836 1.00 82.12 282 ASP A N 1
ATOM 2332 C CA . ASP A 1 282 ? -20.524 -5.034 -20.334 1.00 82.12 282 ASP A CA 1
ATOM 2333 C C . ASP A 1 282 ? -19.628 -4.513 -21.466 1.00 82.12 282 ASP A C 1
ATOM 2335 O O . ASP A 1 282 ? -19.407 -3.312 -21.609 1.00 82.12 282 ASP A O 1
ATOM 2339 N N . VAL A 1 283 ? -19.175 -5.406 -22.357 1.00 85.69 283 VAL A N 1
ATOM 2340 C CA . VAL A 1 283 ? -18.415 -4.991 -23.545 1.00 85.69 283 VAL A CA 1
ATOM 2341 C C . VAL A 1 283 ? -19.292 -4.183 -24.499 1.00 85.69 283 VAL A C 1
ATOM 2343 O O . VAL A 1 283 ? -18.822 -3.207 -25.077 1.00 85.69 283 VAL A O 1
ATOM 2346 N N . CYS A 1 284 ? -20.570 -4.534 -24.652 1.00 88.06 284 CYS A N 1
ATOM 2347 C CA . CYS A 1 284 ? -21.492 -3.739 -25.457 1.00 88.06 284 CYS A CA 1
ATOM 2348 C C . CYS A 1 284 ? -21.648 -2.310 -24.912 1.00 88.06 284 CYS A C 1
ATOM 2350 O O . CYS A 1 284 ? -21.636 -1.360 -25.693 1.00 88.06 284 CYS A O 1
ATOM 2352 N N . GLU A 1 285 ? -21.744 -2.138 -23.592 1.00 86.19 285 GLU A N 1
ATOM 2353 C CA . GLU A 1 285 ? -21.850 -0.823 -22.943 1.00 86.19 285 GLU A CA 1
ATOM 2354 C C . GLU A 1 285 ? -20.625 0.067 -23.225 1.00 86.19 285 GLU A C 1
ATOM 2356 O O . GLU A 1 285 ? -20.776 1.279 -23.406 1.00 86.19 285 GLU A O 1
ATOM 2361 N N . LEU A 1 286 ? -19.430 -0.512 -23.407 1.00 85.81 286 LEU A N 1
ATOM 2362 C CA . LEU A 1 286 ? -18.247 0.239 -23.850 1.00 85.81 286 LEU A CA 1
ATOM 2363 C C . LEU A 1 286 ? -18.413 0.850 -25.254 1.00 85.81 286 LEU A C 1
ATOM 2365 O O . LEU A 1 286 ? -17.937 1.959 -25.506 1.00 85.81 286 LEU A O 1
ATOM 2369 N N . PHE A 1 287 ? -19.095 0.156 -26.168 1.00 86.06 287 PHE A N 1
ATOM 2370 C CA . PHE A 1 287 ? -19.352 0.643 -27.529 1.00 86.06 287 PHE A CA 1
ATOM 2371 C C . PHE A 1 287 ? -20.534 1.619 -27.599 1.00 86.06 287 PHE A C 1
ATOM 2373 O O . PHE A 1 287 ? -20.580 2.417 -28.527 1.0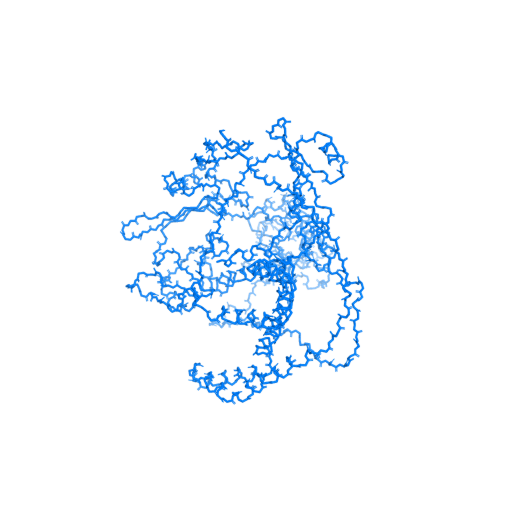0 86.06 287 PHE A O 1
ATOM 2380 N N . VAL A 1 288 ? -21.483 1.558 -26.657 1.00 83.69 288 VAL A N 1
ATOM 2381 C CA . VAL A 1 288 ? -22.702 2.394 -26.665 1.00 83.69 288 VAL A CA 1
ATOM 2382 C C . VAL A 1 288 ? -22.535 3.688 -25.871 1.00 83.69 288 VAL A C 1
ATOM 2384 O O . VAL A 1 288 ? -23.003 4.727 -26.319 1.00 83.69 288 VAL A O 1
ATOM 2387 N N . GLU A 1 289 ? -21.893 3.643 -24.703 1.00 78.31 289 GLU A N 1
ATOM 2388 C CA . GLU A 1 289 ? -21.764 4.801 -23.803 1.00 78.31 289 GLU A CA 1
ATOM 2389 C C . GLU A 1 289 ? -20.309 5.035 -23.383 1.00 78.31 289 GLU A C 1
ATOM 2391 O O . GLU A 1 289 ? -19.829 6.173 -23.391 1.00 78.31 289 GLU A O 1
ATOM 2396 N N . GLY A 1 290 ? -19.576 3.965 -23.056 1.00 74.38 290 GLY A N 1
ATOM 2397 C CA . GLY A 1 290 ? -18.242 4.057 -22.458 1.00 74.38 290 GLY A CA 1
ATOM 2398 C C . GLY A 1 290 ? -17.239 4.843 -23.305 1.00 74.38 290 GLY A C 1
ATOM 2399 O O . GLY A 1 290 ? -16.612 5.772 -22.805 1.00 74.38 290 GLY A O 1
ATOM 2400 N N . SER A 1 291 ? -17.126 4.531 -24.595 1.00 79.25 291 SER A N 1
ATOM 2401 C CA . SER A 1 291 ? -16.205 5.206 -25.526 1.00 79.25 291 SER A CA 1
ATOM 2402 C C . SER A 1 291 ? -16.600 6.646 -25.887 1.00 79.25 291 SER A C 1
ATOM 2404 O O . SER A 1 291 ? -15.780 7.391 -26.421 1.00 79.25 291 SER A O 1
ATOM 2406 N N . HIS A 1 292 ? -17.837 7.065 -25.597 1.00 73.88 292 HIS A N 1
ATOM 2407 C CA . HIS A 1 292 ? -18.301 8.435 -25.841 1.00 73.88 292 HIS A CA 1
ATOM 2408 C C . HIS A 1 292 ? -18.142 9.340 -24.621 1.00 73.88 292 HIS A C 1
ATOM 2410 O O . HIS A 1 292 ? -17.841 10.523 -24.767 1.00 73.88 292 HIS A O 1
ATOM 2416 N N . HIS A 1 293 ? -18.367 8.795 -23.426 1.00 70.50 293 HIS A N 1
ATOM 2417 C CA . HIS A 1 293 ? -18.337 9.555 -22.176 1.00 70.50 293 HIS A CA 1
ATOM 2418 C C . HIS A 1 293 ? -16.991 9.490 -21.456 1.00 70.50 293 HIS A C 1
ATOM 2420 O O . HIS A 1 293 ? -16.767 10.243 -20.509 1.00 70.50 293 HIS A O 1
ATOM 2426 N N . ARG A 1 294 ? -16.086 8.615 -21.902 1.00 68.75 294 ARG A N 1
ATOM 2427 C CA . ARG A 1 294 ? -14.730 8.477 -21.364 1.00 68.75 294 ARG A CA 1
ATOM 2428 C C . ARG A 1 294 ? -13.720 8.779 -22.461 1.00 68.75 294 ARG A C 1
ATOM 2430 O O . ARG A 1 294 ? -14.001 8.592 -23.641 1.00 68.75 294 ARG A O 1
ATOM 2437 N N . ASN A 1 295 ? -12.525 9.215 -22.074 1.00 78.25 295 ASN A N 1
ATOM 2438 C CA . ASN A 1 295 ? -11.391 9.399 -22.981 1.00 78.25 295 ASN A CA 1
ATOM 2439 C C . ASN A 1 295 ? -10.810 8.029 -23.399 1.00 78.25 295 ASN A C 1
ATOM 2441 O O . ASN A 1 295 ? -9.669 7.693 -23.099 1.00 78.25 295 ASN A O 1
ATOM 2445 N N . LEU A 1 296 ? -11.648 7.184 -24.005 1.00 83.69 296 LEU A N 1
ATOM 2446 C CA . LEU A 1 296 ? -11.429 5.754 -24.182 1.00 83.69 296 LEU A CA 1
ATOM 2447 C C . LEU A 1 296 ? -11.752 5.334 -25.618 1.00 83.69 296 LEU A C 1
ATOM 2449 O O . LEU A 1 296 ? -12.875 5.478 -26.092 1.00 83.69 296 LEU A O 1
ATOM 2453 N N . SER A 1 297 ? -10.771 4.742 -26.289 1.00 88.50 297 SER A N 1
ATOM 2454 C CA . SER A 1 297 ? -10.945 4.038 -27.558 1.00 88.50 297 SER A CA 1
ATOM 2455 C C . SER A 1 297 ? -11.056 2.537 -27.313 1.00 88.50 297 SER A C 1
ATOM 2457 O O . SER A 1 297 ? -10.333 1.982 -26.488 1.00 88.50 297 SER A O 1
ATOM 2459 N N . VAL A 1 298 ? -11.939 1.862 -28.047 1.00 89.69 298 VAL A N 1
ATOM 2460 C CA . VAL A 1 298 ? -12.112 0.408 -27.956 1.00 89.69 298 VAL A CA 1
ATOM 2461 C C . VAL A 1 298 ? -11.988 -0.195 -29.347 1.00 89.69 298 VAL A C 1
ATOM 2463 O O . VAL A 1 298 ? -12.714 0.181 -30.265 1.00 89.69 298 VAL A O 1
ATOM 2466 N N . ALA A 1 299 ? -11.057 -1.129 -29.504 1.00 91.38 299 ALA A N 1
ATOM 2467 C CA . ALA A 1 299 ? -10.850 -1.900 -30.717 1.00 91.38 299 ALA A CA 1
ATOM 2468 C C . ALA A 1 299 ? -11.214 -3.360 -30.446 1.00 91.38 299 ALA A C 1
ATOM 2470 O O . ALA A 1 299 ? -10.695 -3.971 -29.517 1.00 91.38 299 ALA A O 1
ATOM 2471 N N . CYS A 1 300 ? -12.093 -3.932 -31.266 1.00 90.50 300 CYS A N 1
ATOM 2472 C CA . CYS A 1 300 ? -12.422 -5.350 -31.198 1.00 90.50 300 CYS A CA 1
ATOM 2473 C C . CYS A 1 300 ? -12.078 -6.036 -32.518 1.00 90.50 300 CYS A C 1
ATOM 2475 O O . CYS A 1 300 ? -12.536 -5.618 -33.584 1.00 90.50 300 CYS A O 1
ATOM 2477 N N . ILE A 1 301 ? -11.269 -7.091 -32.436 1.00 90.44 301 ILE A N 1
ATOM 2478 C CA . ILE A 1 301 ? -10.838 -7.885 -33.581 1.00 90.44 301 ILE A CA 1
ATOM 2479 C C . ILE A 1 301 ? -11.759 -9.100 -33.687 1.00 90.44 301 ILE A C 1
ATOM 2481 O O . ILE A 1 301 ? -11.838 -9.939 -32.792 1.00 90.44 301 ILE A O 1
ATOM 2485 N N . LEU A 1 302 ? -12.487 -9.187 -34.800 1.00 87.75 302 LEU A N 1
ATOM 2486 C CA . LEU A 1 302 ? -13.465 -10.244 -35.043 1.00 87.75 302 LEU A CA 1
ATOM 2487 C C . LEU A 1 302 ? -13.037 -11.088 -36.241 1.00 87.75 302 LEU A C 1
ATOM 2489 O O . LEU A 1 302 ? -12.761 -10.560 -37.318 1.00 87.75 302 LEU A O 1
ATOM 2493 N N . GLN A 1 303 ? -13.075 -12.417 -36.100 1.00 84.44 303 GLN A N 1
ATOM 2494 C CA . GLN A 1 303 ? -12.834 -13.319 -37.235 1.00 84.44 303 GLN A CA 1
ATOM 2495 C C . GLN A 1 303 ? -14.000 -13.309 -38.247 1.00 84.44 303 GLN A C 1
ATOM 2497 O O . GLN A 1 303 ? -13.841 -13.710 -39.401 1.00 84.44 303 GLN A O 1
ATOM 2502 N N . ASN A 1 304 ? -15.184 -12.860 -37.821 1.00 83.12 304 ASN A N 1
ATOM 2503 C CA . ASN A 1 304 ? -16.371 -12.686 -38.652 1.00 83.12 304 ASN A CA 1
ATOM 2504 C C . ASN A 1 304 ? -17.109 -11.401 -38.247 1.00 83.12 304 ASN A C 1
ATOM 2506 O O . ASN A 1 304 ? -17.546 -11.278 -37.104 1.00 83.12 304 ASN A O 1
ATOM 2510 N N . ALA A 1 305 ? -17.303 -10.490 -39.205 1.00 75.31 305 ALA A N 1
ATOM 2511 C CA . ALA A 1 305 ? -18.006 -9.222 -38.998 1.00 75.31 305 ALA A CA 1
ATOM 2512 C C . ALA A 1 305 ? -19.486 -9.392 -38.595 1.00 75.31 305 ALA A C 1
ATOM 2514 O O . ALA A 1 305 ? -20.057 -8.499 -37.982 1.00 75.31 305 ALA A O 1
ATOM 2515 N N . PHE A 1 306 ? -20.100 -10.538 -38.911 1.00 82.75 306 PHE A N 1
ATOM 2516 C CA . PHE A 1 306 ? -21.476 -10.891 -38.541 1.00 82.75 306 PHE A CA 1
ATOM 2517 C C . PHE A 1 306 ? -21.497 -12.154 -37.671 1.00 82.75 306 PHE A C 1
ATOM 2519 O O . PHE A 1 306 ? -22.196 -13.135 -37.945 1.00 82.75 306 PHE A O 1
ATOM 2526 N N . SER A 1 307 ? -20.657 -12.159 -36.641 1.00 81.56 307 SER A N 1
ATOM 2527 C CA . SER A 1 307 ? -20.607 -13.208 -35.625 1.00 81.56 307 SER A CA 1
ATOM 2528 C C . SER A 1 307 ? -21.947 -13.345 -34.888 1.00 81.56 307 SER A C 1
ATOM 2530 O O . SER A 1 307 ? -22.671 -12.375 -34.659 1.00 81.56 307 SER A O 1
ATOM 2532 N N . LYS A 1 308 ? -22.303 -14.582 -34.524 1.00 79.00 308 LYS A N 1
ATOM 2533 C CA . LYS A 1 308 ? -23.533 -14.865 -33.775 1.00 79.00 308 LYS A CA 1
ATOM 2534 C C . LYS A 1 308 ? -23.318 -14.515 -32.303 1.00 79.00 308 LYS A C 1
ATOM 2536 O O . LYS A 1 308 ? -22.541 -15.189 -31.636 1.00 79.00 308 LYS A O 1
ATOM 2541 N N . GLY A 1 309 ? -24.050 -13.526 -31.810 1.00 85.19 309 GLY A N 1
ATOM 2542 C CA . GLY A 1 309 ? -24.096 -13.154 -30.399 1.00 85.19 309 GLY A CA 1
ATOM 2543 C C . GLY A 1 309 ? -25.193 -12.124 -30.160 1.00 85.19 309 GLY A C 1
ATOM 2544 O O . GLY A 1 309 ? -25.604 -11.439 -31.103 1.00 85.19 309 GLY A O 1
ATOM 2545 N N . LYS A 1 310 ? -25.709 -12.061 -28.929 1.00 88.75 310 LYS A N 1
ATOM 2546 C CA . LYS A 1 310 ? -26.843 -11.185 -28.580 1.00 88.75 310 LYS A CA 1
ATOM 2547 C C . LYS A 1 310 ? -26.523 -9.706 -28.807 1.00 88.75 310 LYS A C 1
ATOM 2549 O O . LYS A 1 310 ? -27.383 -8.977 -29.292 1.00 88.75 310 LYS A O 1
ATOM 2554 N N . GLU A 1 311 ? -25.271 -9.314 -28.578 1.00 91.00 311 GLU A N 1
ATOM 2555 C CA . GLU A 1 311 ? -24.841 -7.913 -28.603 1.00 91.00 311 GLU A CA 1
ATOM 2556 C C . GLU A 1 311 ? -24.112 -7.508 -29.894 1.00 91.00 311 GLU A C 1
ATOM 2558 O O . GLU A 1 311 ? -23.914 -6.322 -30.159 1.00 91.00 311 GLU A O 1
ATOM 2563 N N . SER A 1 312 ? -23.771 -8.474 -30.759 1.00 86.56 312 SER A N 1
ATOM 2564 C CA . SER A 1 312 ? -22.980 -8.255 -31.986 1.00 86.56 312 SER A CA 1
ATOM 2565 C C . SER A 1 312 ? -23.549 -7.147 -32.886 1.00 86.56 312 SER A C 1
ATOM 2567 O O . SER A 1 312 ? -22.827 -6.266 -33.359 1.00 86.56 312 SER A O 1
ATOM 2569 N N . ARG A 1 313 ? -24.876 -7.133 -33.078 1.00 87.62 313 ARG A N 1
ATOM 2570 C CA . ARG A 1 313 ? -25.549 -6.109 -33.891 1.00 87.62 313 ARG A CA 1
ATOM 2571 C C . ARG A 1 313 ? -25.440 -4.718 -33.266 1.00 87.62 313 ARG A C 1
ATOM 2573 O O . ARG A 1 313 ? -25.193 -3.757 -33.991 1.00 87.62 313 ARG A O 1
ATOM 2580 N N . THR A 1 314 ? -25.653 -4.613 -31.958 1.00 88.75 314 THR A N 1
ATOM 2581 C CA . THR A 1 314 ? -25.606 -3.344 -31.226 1.00 88.75 314 THR A CA 1
ATOM 2582 C C . THR A 1 314 ? -24.200 -2.755 -31.287 1.00 88.75 314 THR A C 1
ATOM 2584 O O . THR A 1 314 ? -24.042 -1.594 -31.656 1.00 88.75 314 THR A O 1
ATOM 2587 N N . MET A 1 315 ? -23.173 -3.573 -31.050 1.00 90.00 315 MET A N 1
ATOM 2588 C CA . MET A 1 315 ? -21.771 -3.159 -31.161 1.00 90.00 315 MET A CA 1
ATOM 2589 C C . MET A 1 315 ? -21.410 -2.684 -32.574 1.00 90.00 315 MET A C 1
ATOM 2591 O O . MET A 1 315 ? -20.804 -1.627 -32.743 1.00 90.00 315 MET A O 1
ATOM 2595 N N . SER A 1 316 ? -21.826 -3.425 -33.609 1.00 87.94 316 SER A N 1
ATOM 2596 C CA . SER A 1 316 ? -21.536 -3.063 -35.001 1.00 87.94 316 SER A CA 1
ATOM 2597 C C . SER A 1 316 ? -22.195 -1.750 -35.435 1.00 87.94 316 SER A C 1
ATOM 2599 O O . SER A 1 316 ? -21.612 -1.046 -36.254 1.00 87.94 316 SER A O 1
ATOM 2601 N N . ILE A 1 317 ? -23.389 -1.424 -34.928 1.00 86.75 317 ILE A N 1
ATOM 2602 C CA . ILE A 1 317 ? -24.100 -0.178 -35.269 1.00 86.75 317 ILE A CA 1
ATOM 2603 C C . ILE A 1 317 ? -23.476 1.036 -34.570 1.00 86.75 317 ILE A C 1
ATOM 2605 O O . ILE A 1 317 ? -23.432 2.111 -35.161 1.00 86.75 317 ILE A O 1
ATOM 2609 N N . ASN A 1 318 ? -22.987 0.870 -33.338 1.00 88.50 318 ASN A N 1
ATOM 2610 C CA . ASN A 1 318 ? -22.379 1.957 -32.562 1.00 88.50 318 ASN A CA 1
ATOM 2611 C C . ASN A 1 318 ? -20.874 2.143 -32.843 1.00 88.50 318 ASN A C 1
ATOM 2613 O O . ASN A 1 318 ? -20.250 3.078 -32.347 1.00 88.50 318 ASN A O 1
ATOM 2617 N N . SER A 1 319 ? -20.274 1.288 -33.674 1.00 90.81 319 SER A N 1
ATOM 2618 C CA . SER A 1 319 ? -18.872 1.420 -34.077 1.00 90.81 319 SER A CA 1
ATOM 2619 C C . SER A 1 319 ? -18.664 2.652 -34.966 1.00 90.81 319 SER A C 1
ATOM 2621 O O . SER A 1 319 ? -19.286 2.786 -36.017 1.00 90.81 319 SER A O 1
ATOM 2623 N N . GLN A 1 320 ? -17.740 3.536 -34.579 1.00 91.75 320 GLN A N 1
ATOM 2624 C CA . GLN A 1 320 ? -17.371 4.715 -35.382 1.00 91.75 320 GLN A CA 1
ATOM 2625 C C . GLN A 1 320 ? -16.521 4.353 -36.606 1.00 91.75 320 GLN A C 1
ATOM 2627 O O . GLN A 1 320 ? -16.553 5.047 -37.621 1.00 91.75 320 GLN A O 1
ATOM 2632 N N . TYR A 1 321 ? -15.757 3.268 -36.499 1.00 92.88 321 TYR A N 1
ATOM 2633 C CA . TYR A 1 321 ? -14.809 2.826 -37.508 1.00 92.88 321 TYR A CA 1
ATOM 2634 C C . TYR A 1 321 ? -14.914 1.321 -37.704 1.00 92.88 321 TYR A C 1
ATOM 2636 O O . TYR A 1 321 ? -15.053 0.573 -36.737 1.00 92.88 321 TYR A O 1
ATOM 2644 N N . ILE A 1 322 ? -14.806 0.875 -38.955 1.00 93.25 322 ILE A N 1
ATOM 2645 C CA . ILE A 1 322 ? -14.701 -0.545 -39.296 1.00 93.25 322 ILE A CA 1
ATOM 2646 C C . ILE A 1 322 ? -13.507 -0.734 -40.223 1.00 93.25 322 ILE A C 1
ATOM 2648 O O . ILE A 1 322 ? -13.362 -0.041 -41.227 1.00 93.25 322 ILE A O 1
ATOM 2652 N N . VAL A 1 323 ? -12.667 -1.713 -39.904 1.00 93.00 323 VAL A N 1
ATOM 2653 C CA . VAL A 1 323 ? -11.566 -2.144 -40.765 1.00 93.00 323 VAL A CA 1
ATOM 2654 C C . VAL A 1 323 ? -11.900 -3.517 -41.321 1.00 93.00 323 VAL A C 1
ATOM 2656 O O . VAL A 1 323 ? -12.052 -4.478 -40.570 1.00 93.00 323 VAL A O 1
ATOM 2659 N N . LEU A 1 324 ? -11.985 -3.627 -42.645 1.00 92.50 324 LEU A N 1
ATOM 2660 C CA . LEU A 1 324 ? -12.182 -4.903 -43.321 1.00 92.50 324 LEU A CA 1
ATOM 2661 C C . LEU A 1 324 ? -10.874 -5.387 -43.940 1.00 92.50 324 LEU A C 1
ATOM 2663 O O . LEU A 1 324 ? -10.347 -4.772 -44.867 1.00 92.50 324 LEU A O 1
ATOM 2667 N N . PHE A 1 325 ? -10.401 -6.537 -43.471 1.00 90.75 325 PHE A N 1
ATOM 2668 C CA . PHE A 1 325 ? -9.291 -7.263 -44.081 1.00 90.75 325 PHE A CA 1
ATOM 2669 C C . PHE A 1 325 ? -9.776 -8.232 -45.165 1.00 90.75 325 PHE A C 1
ATOM 2671 O O . PHE A 1 325 ? -10.973 -8.519 -45.315 1.00 90.75 325 PHE A O 1
ATOM 2678 N N . LYS A 1 326 ? -8.829 -8.754 -45.948 1.00 87.00 326 LYS A N 1
ATOM 2679 C CA . LYS A 1 326 ? -9.101 -9.782 -46.954 1.00 87.00 326 LYS A CA 1
ATOM 2680 C C . LYS A 1 326 ? -9.601 -11.066 -46.292 1.00 87.00 326 LYS A C 1
ATOM 2682 O O . LYS A 1 326 ? -8.852 -11.733 -45.587 1.00 87.00 326 LYS A O 1
ATOM 2687 N N . ASN A 1 327 ? -10.830 -11.466 -46.605 1.00 82.38 327 ASN A N 1
ATOM 2688 C CA . ASN A 1 327 ? -11.340 -12.795 -46.279 1.00 82.38 327 ASN A CA 1
ATOM 2689 C C . ASN A 1 327 ? -11.640 -13.561 -47.579 1.00 82.38 327 ASN A C 1
ATOM 2691 O O . ASN A 1 327 ? -12.678 -13.328 -48.202 1.00 82.38 327 ASN A O 1
ATOM 2695 N N . PRO A 1 328 ? -10.756 -14.475 -48.024 1.00 77.50 328 PRO A N 1
ATOM 2696 C CA . PRO A 1 328 ? -10.954 -15.210 -49.275 1.00 77.50 328 PRO A CA 1
ATOM 2697 C C . PRO A 1 328 ? -12.219 -16.079 -49.297 1.00 77.50 328 PRO A C 1
ATOM 2699 O O . PRO A 1 328 ? -12.726 -16.383 -50.373 1.00 77.50 328 PRO A O 1
ATOM 2702 N N . ARG A 1 329 ? -12.726 -16.483 -48.123 1.00 79.81 329 ARG A N 1
ATOM 2703 C CA . ARG A 1 329 ? -13.877 -17.384 -47.987 1.00 79.81 329 ARG A CA 1
ATOM 2704 C C . ARG A 1 329 ? -15.203 -16.634 -47.880 1.00 79.81 329 ARG A C 1
ATOM 2706 O O . ARG A 1 329 ? -16.197 -17.089 -48.435 1.00 79.81 329 ARG A O 1
ATOM 2713 N N . ASP A 1 330 ? -15.233 -15.517 -47.156 1.00 79.31 330 ASP A N 1
ATOM 2714 C CA . ASP A 1 330 ? -16.459 -14.762 -46.883 1.00 79.31 330 ASP A CA 1
ATOM 2715 C C . ASP A 1 330 ? -16.490 -13.423 -47.631 1.00 79.31 330 ASP A C 1
ATOM 2717 O O . ASP A 1 330 ? -16.007 -12.396 -47.160 1.00 79.31 330 ASP A O 1
ATOM 2721 N N . GLN A 1 331 ? -17.097 -13.452 -48.817 1.00 82.31 331 GLN A N 1
ATOM 2722 C CA . GLN A 1 331 ? -17.397 -12.260 -49.617 1.00 82.31 331 GLN A CA 1
ATOM 2723 C C . GLN A 1 331 ? -18.805 -11.706 -49.341 1.00 82.31 331 GLN A C 1
ATOM 2725 O O . GLN A 1 331 ? -19.178 -10.657 -49.870 1.00 82.31 331 GLN A O 1
ATOM 2730 N N . VAL A 1 332 ? -19.603 -12.402 -48.522 1.00 85.12 332 VAL A N 1
ATOM 2731 C CA . VAL A 1 332 ? -20.972 -11.995 -48.189 1.00 85.12 332 VAL A CA 1
ATOM 2732 C C . VAL A 1 332 ? -20.936 -10.818 -47.222 1.00 85.12 332 VAL A C 1
ATOM 2734 O O . VAL A 1 332 ? -21.689 -9.864 -47.420 1.00 85.12 332 VAL A O 1
ATOM 2737 N N . GLY A 1 333 ? -20.024 -10.842 -46.245 1.00 86.25 333 GLY A N 1
ATOM 2738 C CA . GLY A 1 333 ? -19.859 -9.765 -45.269 1.00 86.25 333 GLY A CA 1
ATOM 2739 C C . GLY A 1 333 ? -19.654 -8.378 -45.907 1.00 86.25 333 GLY A C 1
ATOM 2740 O O . GLY A 1 333 ? -20.512 -7.506 -45.745 1.00 86.25 333 GLY A O 1
ATOM 2741 N N . PRO A 1 334 ? -18.593 -8.166 -46.712 1.00 90.06 334 PRO A N 1
ATOM 2742 C CA . PRO A 1 334 ? -18.373 -6.901 -47.421 1.00 90.06 334 PRO A CA 1
ATOM 2743 C C . PRO A 1 334 ? -19.550 -6.488 -48.322 1.00 90.06 334 PRO A C 1
ATOM 2745 O O . PRO A 1 334 ? -19.890 -5.309 -48.404 1.00 90.06 334 PRO A O 1
ATOM 2748 N N . ALA A 1 335 ? -20.231 -7.449 -48.958 1.00 89.50 335 ALA A N 1
ATOM 2749 C CA . ALA A 1 335 ? -21.397 -7.172 -49.797 1.00 89.50 335 ALA A CA 1
ATOM 2750 C C . ALA A 1 335 ? -22.635 -6.717 -48.998 1.00 89.50 335 ALA A C 1
ATOM 2752 O O . ALA A 1 335 ? -23.509 -6.039 -49.546 1.00 89.50 335 ALA A O 1
ATOM 2753 N N . ILE A 1 336 ? -22.758 -7.101 -47.724 1.00 90.00 336 ILE A N 1
ATOM 2754 C CA . ILE A 1 336 ? -23.796 -6.580 -46.824 1.00 90.00 336 ILE A CA 1
ATOM 2755 C C . ILE A 1 336 ? -23.498 -5.115 -46.490 1.00 90.00 336 ILE A C 1
ATOM 2757 O O . ILE A 1 336 ? -24.373 -4.280 -46.720 1.00 90.00 336 ILE A O 1
ATOM 2761 N N . PHE A 1 337 ? -22.268 -4.786 -46.076 1.00 90.69 337 PHE A N 1
ATOM 2762 C CA . PHE A 1 337 ? -21.859 -3.394 -45.832 1.00 90.69 337 PHE A CA 1
ATOM 2763 C C . PHE A 1 337 ? -22.073 -2.509 -47.066 1.00 90.69 337 PHE A C 1
ATOM 2765 O O . PHE A 1 337 ? -22.684 -1.448 -46.968 1.00 90.69 337 PHE A O 1
ATOM 2772 N N . ALA A 1 338 ? -21.683 -2.987 -48.253 1.00 92.38 338 ALA A N 1
ATOM 2773 C CA . ALA A 1 338 ? -21.878 -2.269 -49.511 1.00 92.38 338 ALA A CA 1
ATOM 2774 C C . ALA A 1 338 ? -23.350 -1.908 -49.778 1.00 92.38 338 ALA A C 1
ATOM 2776 O O . ALA A 1 338 ? -23.645 -0.807 -50.234 1.00 92.38 338 ALA A O 1
ATOM 2777 N N . ARG A 1 339 ? -24.281 -2.831 -49.501 1.00 92.12 339 ARG A N 1
ATOM 2778 C CA . ARG A 1 339 ? -25.723 -2.613 -49.702 1.00 92.12 339 ARG A CA 1
ATOM 2779 C C . ARG A 1 339 ? -26.341 -1.715 -48.638 1.00 92.12 339 ARG A C 1
ATOM 2781 O O . ARG A 1 339 ? -27.266 -0.979 -48.958 1.00 92.12 339 ARG A O 1
ATOM 2788 N N . GLN A 1 340 ? -25.849 -1.789 -47.405 1.00 89.19 340 GLN A N 1
ATOM 2789 C CA . GLN A 1 340 ? -26.326 -0.951 -46.305 1.00 89.19 340 GLN A CA 1
ATOM 2790 C C . GLN A 1 340 ? -25.860 0.499 -46.458 1.00 89.19 340 GLN A C 1
ATOM 2792 O O . GLN A 1 340 ? -26.667 1.408 -46.299 1.00 89.19 340 GLN A O 1
ATOM 2797 N N . MET A 1 341 ? -24.591 0.716 -46.812 1.00 90.06 341 MET A N 1
ATOM 2798 C CA . MET A 1 341 ? -24.020 2.059 -46.955 1.00 90.06 341 MET A CA 1
ATOM 2799 C C . MET A 1 341 ? -24.349 2.709 -48.304 1.00 90.06 341 MET A C 1
ATOM 2801 O O . MET A 1 341 ? -24.623 3.902 -48.366 1.00 90.06 341 MET A O 1
ATOM 2805 N N . TYR A 1 342 ? -24.350 1.932 -49.392 1.00 91.75 342 TYR A N 1
ATOM 2806 C CA . TYR A 1 342 ? -24.516 2.440 -50.757 1.00 91.75 342 TYR A CA 1
ATOM 2807 C C . TYR A 1 342 ? -25.634 1.702 -51.506 1.00 91.75 342 TYR A C 1
ATOM 2809 O O . TYR A 1 342 ? -25.361 1.074 -52.532 1.00 91.75 342 TYR A O 1
ATOM 2817 N N . PRO A 1 343 ? -26.904 1.778 -51.064 1.00 89.56 343 PRO A N 1
ATOM 2818 C CA . PRO A 1 343 ? -28.001 0.998 -51.651 1.00 89.56 343 PRO A CA 1
ATOM 2819 C C . PRO A 1 343 ? -28.170 1.230 -53.161 1.00 89.56 343 PRO A C 1
ATOM 2821 O O . PRO A 1 343 ? -28.458 0.295 -53.905 1.00 89.56 343 PRO A O 1
ATOM 2824 N N . ASN A 1 344 ? -27.903 2.454 -53.627 1.00 92.06 344 ASN A N 1
ATOM 2825 C CA . ASN A 1 344 ? -28.018 2.836 -55.037 1.00 92.06 344 ASN A CA 1
ATOM 2826 C C . ASN A 1 344 ? -26.748 2.552 -55.859 1.00 92.06 344 ASN A C 1
ATOM 2828 O O . ASN A 1 344 ? -26.801 2.548 -57.087 1.00 92.06 344 ASN A O 1
ATOM 2832 N N . ASN A 1 345 ? -25.598 2.324 -55.211 1.00 91.62 345 ASN A N 1
ATOM 2833 C CA . ASN A 1 345 ? -24.344 2.010 -55.898 1.00 91.62 345 ASN A CA 1
ATOM 2834 C C . ASN A 1 345 ? -23.391 1.122 -55.062 1.00 91.62 345 ASN A C 1
ATOM 2836 O O . ASN A 1 345 ? -22.278 1.549 -54.731 1.00 91.62 345 ASN A O 1
ATOM 2840 N N . PRO A 1 346 ? -23.747 -0.149 -54.779 1.00 92.06 346 PRO A N 1
ATOM 2841 C CA . PRO A 1 346 ? -22.892 -1.044 -53.988 1.00 92.06 346 PRO A CA 1
ATOM 2842 C C . PRO A 1 346 ? -21.534 -1.332 -54.650 1.00 92.06 346 PRO A C 1
ATOM 2844 O O . PRO A 1 346 ? -20.573 -1.735 -53.993 1.00 92.06 346 PRO A O 1
ATOM 2847 N N . LYS A 1 347 ? -21.433 -1.123 -55.972 1.00 92.69 347 LYS A N 1
ATOM 2848 C CA . LYS A 1 347 ? -20.199 -1.328 -56.739 1.00 92.69 347 LYS A CA 1
ATOM 2849 C C . LYS A 1 347 ? -19.090 -0.358 -56.318 1.00 92.69 347 LYS A C 1
ATOM 2851 O O . LYS A 1 347 ? -17.935 -0.776 -56.327 1.00 92.69 347 LYS A O 1
ATOM 2856 N N . LYS A 1 348 ? -19.419 0.880 -55.905 1.00 91.31 348 LYS A N 1
ATOM 2857 C CA . LYS A 1 348 ? -18.438 1.870 -55.399 1.00 91.31 348 LYS A CA 1
ATOM 2858 C C . LYS A 1 348 ? -17.624 1.269 -54.248 1.00 91.31 348 LYS A C 1
ATOM 2860 O O . LYS A 1 348 ? -16.399 1.220 -54.316 1.00 91.31 348 LYS A O 1
ATOM 2865 N N . PHE A 1 349 ? -18.320 0.724 -53.252 1.00 94.75 349 PHE A N 1
ATOM 2866 C CA . PHE A 1 349 ? -17.714 0.078 -52.090 1.00 94.75 349 PHE A CA 1
ATOM 2867 C C . PHE A 1 349 ? -16.927 -1.179 -52.468 1.00 94.75 349 PHE A C 1
ATOM 2869 O O . PHE A 1 349 ? -15.766 -1.326 -52.094 1.00 94.75 349 PHE A O 1
ATOM 2876 N N . MET A 1 350 ? -17.535 -2.082 -53.245 1.00 93.88 350 MET A N 1
ATOM 2877 C CA . MET A 1 350 ? -16.898 -3.360 -53.586 1.00 93.88 350 MET A CA 1
ATOM 2878 C C . MET A 1 350 ? -15.627 -3.186 -54.426 1.00 93.88 350 MET A C 1
ATOM 2880 O O . MET A 1 350 ? -14.703 -3.986 -54.293 1.00 93.88 350 MET A O 1
ATOM 2884 N N . ASN A 1 351 ? -15.555 -2.150 -55.266 1.00 93.81 351 ASN A N 1
ATOM 2885 C CA . ASN A 1 351 ? -14.337 -1.819 -56.003 1.00 93.81 351 ASN A CA 1
ATOM 2886 C C . ASN A 1 351 ? -13.227 -1.354 -55.053 1.00 93.81 351 ASN A C 1
ATOM 2888 O O . ASN A 1 351 ? -12.117 -1.869 -55.141 1.00 93.81 351 ASN A O 1
ATOM 2892 N N . LYS A 1 352 ? -13.544 -0.470 -54.097 1.00 92.81 352 LYS A N 1
ATOM 2893 C CA . LYS A 1 352 ? -12.596 -0.008 -53.071 1.00 92.81 352 LYS A CA 1
ATOM 2894 C C . LYS A 1 352 ? -12.125 -1.135 -52.151 1.00 92.81 352 LYS A C 1
ATOM 2896 O O . LYS A 1 352 ? -10.941 -1.219 -51.856 1.00 92.81 352 LYS A O 1
ATOM 2901 N N . TYR A 1 353 ? -13.014 -2.048 -51.761 1.00 93.06 353 TYR A N 1
ATOM 2902 C CA . TYR A 1 353 ? -12.637 -3.232 -50.985 1.00 93.06 353 TYR A CA 1
ATOM 2903 C C . TYR A 1 353 ? -11.644 -4.121 -51.744 1.00 93.06 353 TYR A C 1
ATOM 2905 O O . TYR A 1 353 ? -10.629 -4.529 -51.183 1.00 93.06 353 TYR A O 1
ATOM 2913 N N . LYS A 1 354 ? -11.901 -4.398 -53.030 1.00 91.75 354 LYS A N 1
ATOM 2914 C CA . LYS A 1 354 ? -10.984 -5.185 -53.873 1.00 91.75 354 LYS A CA 1
ATOM 2915 C C . LYS A 1 354 ? -9.635 -4.496 -54.069 1.00 91.75 354 LYS A C 1
ATOM 2917 O O . LYS A 1 354 ? -8.619 -5.180 -54.059 1.00 91.75 354 LYS A O 1
ATOM 2922 N N . GLU A 1 355 ? -9.643 -3.176 -54.236 1.00 92.19 355 GLU A N 1
ATOM 2923 C CA . GLU A 1 355 ? -8.442 -2.342 -54.343 1.00 92.19 355 GLU A CA 1
ATOM 2924 C C . GLU A 1 355 ? -7.607 -2.420 -53.053 1.00 92.19 355 GLU A C 1
ATOM 2926 O O . GLU A 1 355 ? -6.441 -2.799 -53.100 1.00 92.19 355 GLU A O 1
ATOM 2931 N N . GLY A 1 356 ? -8.221 -2.181 -51.887 1.00 88.31 356 GLY A N 1
ATOM 2932 C CA . GLY A 1 356 ? -7.533 -2.222 -50.590 1.00 88.31 356 GLY A CA 1
ATOM 2933 C C . GLY A 1 356 ? -7.061 -3.616 -50.176 1.00 88.31 356 GLY A C 1
ATOM 2934 O O . GLY A 1 356 ? -6.035 -3.751 -49.532 1.00 88.31 356 GLY A O 1
ATOM 2935 N N . THR A 1 357 ? -7.755 -4.681 -50.584 1.00 89.62 357 THR A N 1
ATOM 2936 C CA . THR A 1 357 ? -7.412 -6.069 -50.206 1.00 89.62 357 THR A CA 1
ATOM 2937 C C . THR A 1 357 ? -6.618 -6.827 -51.278 1.00 89.62 357 THR A C 1
ATOM 2939 O O . THR A 1 357 ? -6.497 -8.063 -51.240 1.00 89.62 357 THR A O 1
ATOM 2942 N N . GLN A 1 358 ? -6.071 -6.111 -52.267 1.00 87.44 358 GLN A N 1
ATOM 2943 C CA . GLN A 1 358 ? -5.277 -6.716 -53.333 1.00 87.44 358 GLN A CA 1
ATOM 2944 C C . GLN A 1 358 ? -3.983 -7.336 -52.782 1.00 87.44 358 GLN A C 1
ATOM 2946 O O . GLN A 1 358 ? -3.673 -8.482 -53.120 1.00 87.44 358 GLN A O 1
ATOM 2951 N N . GLN A 1 359 ? -3.291 -6.619 -51.892 1.00 81.44 359 GLN A N 1
ATOM 2952 C CA . GLN A 1 359 ? -2.038 -7.041 -51.260 1.00 81.44 359 GLN A CA 1
ATOM 2953 C C . GLN A 1 359 ? -2.272 -7.857 -49.971 1.00 81.44 359 GLN A C 1
ATOM 2955 O O . GLN A 1 359 ? -3.334 -7.734 -49.348 1.00 81.44 359 GLN A O 1
ATOM 2960 N N . PRO A 1 360 ? -1.314 -8.708 -49.548 1.00 76.56 360 PRO A N 1
ATOM 2961 C CA . PRO A 1 360 ? -1.334 -9.331 -48.222 1.00 76.56 360 PRO A CA 1
ATOM 2962 C C . PRO A 1 360 ? -1.462 -8.273 -47.118 1.00 76.56 360 PRO A C 1
ATOM 2964 O O . PRO A 1 360 ? -0.807 -7.241 -47.192 1.00 76.56 360 PRO A O 1
ATOM 2967 N N . TYR A 1 361 ? -2.314 -8.523 -46.118 1.00 78.25 361 TYR A N 1
ATOM 2968 C CA . TYR A 1 361 ? -2.638 -7.585 -45.022 1.00 78.25 361 TYR A CA 1
ATOM 2969 C C . TYR A 1 361 ? -3.274 -6.247 -45.441 1.00 78.25 361 TYR A C 1
ATOM 2971 O O . TYR A 1 361 ? -3.551 -5.409 -44.584 1.00 78.25 361 TYR A O 1
ATOM 2979 N N . GLY A 1 362 ? -3.588 -6.076 -46.728 1.00 87.94 362 GLY A N 1
ATOM 2980 C CA . GLY A 1 362 ? -4.332 -4.928 -47.224 1.00 87.94 362 GLY A CA 1
ATOM 2981 C C . GLY A 1 362 ? -5.733 -4.843 -46.611 1.00 87.94 362 GLY A C 1
ATOM 2982 O O . GLY A 1 362 ? -6.378 -5.866 -46.332 1.00 87.94 362 GLY A O 1
ATOM 2983 N N . SER A 1 363 ? -6.202 -3.618 -46.390 1.00 91.94 363 SER A N 1
ATOM 2984 C CA . SER A 1 363 ? -7.448 -3.341 -45.683 1.00 91.94 363 SER A CA 1
ATOM 2985 C C . SER A 1 363 ? -8.235 -2.186 -46.296 1.00 91.94 363 SER A C 1
ATOM 2987 O O . SER A 1 363 ? -7.697 -1.260 -46.909 1.00 91.94 363 SER A O 1
ATOM 2989 N N . LEU A 1 364 ? -9.551 -2.246 -46.110 1.00 93.94 364 LEU A N 1
ATOM 2990 C CA . LEU A 1 364 ? -10.453 -1.125 -46.335 1.00 93.94 364 LEU A CA 1
ATOM 2991 C C . LEU A 1 364 ? -10.858 -0.556 -44.975 1.00 93.94 364 LEU A C 1
ATOM 2993 O O . LEU A 1 364 ? -11.492 -1.247 -44.178 1.00 93.94 364 LEU A O 1
ATOM 2997 N N . PHE A 1 365 ? -10.515 0.702 -44.736 1.00 93.94 365 PHE A N 1
ATOM 2998 C CA . PHE A 1 365 ? -10.995 1.480 -43.606 1.00 93.94 365 PHE A CA 1
ATOM 2999 C C . PHE A 1 365 ? -12.301 2.183 -43.965 1.00 93.94 365 PHE A C 1
ATOM 3001 O O . PHE A 1 365 ? -12.411 2.824 -45.015 1.00 93.94 365 PHE A O 1
ATOM 3008 N N . ILE A 1 366 ? -13.275 2.062 -43.073 1.00 94.12 366 ILE A N 1
ATOM 3009 C CA . ILE A 1 366 ? -14.618 2.608 -43.204 1.00 94.12 366 ILE A CA 1
ATOM 3010 C C . ILE A 1 366 ? -14.848 3.578 -42.048 1.00 94.12 366 ILE A C 1
ATOM 3012 O O . ILE A 1 366 ? -14.808 3.177 -40.884 1.00 94.12 366 ILE A O 1
ATOM 3016 N N . ASP A 1 367 ? -15.118 4.837 -42.379 1.00 93.44 367 ASP A N 1
ATOM 3017 C CA . ASP A 1 367 ? -15.484 5.882 -41.427 1.00 93.44 367 ASP A CA 1
ATOM 3018 C C . ASP A 1 367 ? -17.007 6.082 -41.393 1.00 93.44 367 ASP A C 1
ATOM 3020 O O . ASP A 1 367 ? -17.636 6.531 -42.363 1.00 93.44 367 ASP A O 1
ATOM 3024 N N . LEU A 1 368 ? -17.601 5.720 -40.255 1.00 91.44 368 LEU A N 1
ATOM 3025 C CA . LEU A 1 368 ? -19.039 5.771 -40.003 1.00 91.44 368 LEU A CA 1
ATOM 3026 C C . LEU A 1 368 ? -19.457 7.014 -39.209 1.00 91.44 368 LEU A C 1
ATOM 3028 O O . LEU A 1 368 ? -20.637 7.158 -38.885 1.00 91.44 368 LEU A O 1
ATOM 3032 N N . LYS A 1 369 ? -18.542 7.949 -38.918 1.00 90.12 369 LYS A N 1
ATOM 3033 C CA . LYS A 1 369 ? -18.908 9.191 -38.232 1.00 90.12 369 LYS A CA 1
ATOM 3034 C C . LYS A 1 369 ? -19.874 10.018 -39.078 1.00 90.12 369 LYS A C 1
ATOM 3036 O O . LYS A 1 369 ? -19.769 10.105 -40.306 1.00 90.12 369 LYS A O 1
ATOM 3041 N N . GLN A 1 370 ? -20.843 10.644 -38.415 1.00 85.94 370 GLN A N 1
ATOM 3042 C CA . GLN A 1 370 ? -21.900 11.404 -39.091 1.00 85.94 370 GLN A CA 1
ATOM 3043 C C . GLN A 1 370 ? -21.351 12.622 -39.847 1.00 85.94 370 GLN A C 1
ATOM 3045 O O . GLN A 1 370 ? -21.869 12.970 -40.902 1.00 85.94 370 GLN A O 1
ATOM 3050 N N . ASN A 1 371 ? -20.279 13.230 -39.338 1.00 90.06 371 ASN A N 1
ATOM 3051 C CA . ASN A 1 371 ? -19.650 14.426 -39.896 1.00 90.06 371 ASN A CA 1
ATOM 3052 C C . ASN A 1 371 ? -18.600 14.145 -40.987 1.00 90.06 371 ASN A C 1
ATOM 3054 O O . ASN A 1 371 ? -18.053 15.097 -41.539 1.00 90.06 371 ASN A O 1
ATOM 3058 N N . THR A 1 372 ? -18.316 12.881 -41.316 1.00 90.62 372 THR A N 1
ATOM 3059 C CA . THR A 1 372 ? -17.351 12.543 -42.373 1.00 90.62 372 THR A CA 1
ATOM 3060 C C . THR A 1 372 ? -17.976 12.735 -43.765 1.00 90.62 372 THR A C 1
ATOM 3062 O O . THR A 1 372 ? -19.038 12.159 -44.030 1.00 90.62 372 THR A O 1
ATOM 3065 N N . PRO A 1 373 ? -17.345 13.508 -44.676 1.00 91.38 373 PRO A N 1
ATOM 3066 C CA . PRO A 1 373 ? -17.810 13.662 -46.055 1.00 91.38 373 PRO 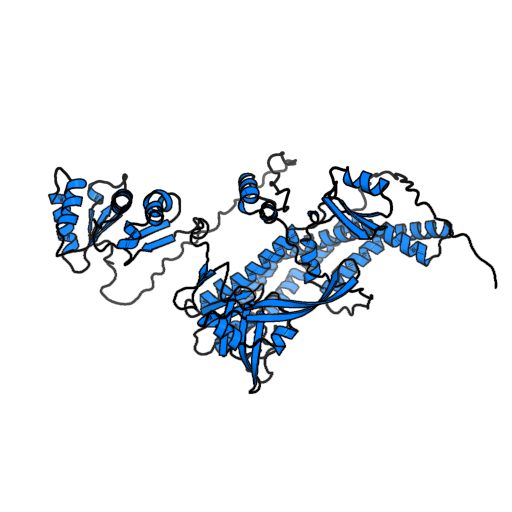A CA 1
ATOM 3067 C C . PRO A 1 373 ? -17.892 12.327 -46.800 1.00 91.38 373 PRO A C 1
ATOM 3069 O O . PRO A 1 373 ? -17.059 11.444 -46.612 1.00 91.38 373 PRO A O 1
ATOM 3072 N N . GLU A 1 374 ? -18.874 12.190 -47.692 1.00 86.62 374 GLU A N 1
ATOM 3073 C CA . GLU A 1 374 ? -19.201 10.910 -48.339 1.00 86.62 374 GLU A CA 1
ATOM 3074 C C . GLU A 1 374 ? -18.054 10.312 -49.171 1.00 86.62 374 GLU A C 1
ATOM 3076 O O . GLU A 1 374 ? -17.924 9.092 -49.281 1.00 86.62 374 GLU A O 1
ATOM 3081 N N . ASP A 1 375 ? -17.203 11.160 -49.744 1.00 86.75 375 ASP A N 1
ATOM 3082 C CA . ASP A 1 375 ? -16.050 10.719 -50.531 1.00 86.75 375 ASP A CA 1
ATOM 3083 C C . ASP A 1 375 ? -14.828 10.354 -49.675 1.00 86.75 375 ASP A C 1
ATOM 3085 O O . ASP A 1 375 ? -13.960 9.620 -50.147 1.00 86.75 375 ASP A O 1
ATOM 3089 N N . ASP A 1 376 ? -14.813 10.748 -48.398 1.00 87.25 376 ASP A N 1
ATOM 3090 C CA . ASP A 1 376 ? -13.733 10.456 -47.447 1.00 87.25 376 ASP A CA 1
ATOM 3091 C C . ASP A 1 376 ? -14.010 9.225 -46.569 1.00 87.25 376 ASP A C 1
ATOM 3093 O O . ASP A 1 376 ? -13.127 8.783 -45.826 1.00 87.25 376 ASP A O 1
ATOM 3097 N N . ARG A 1 377 ? -15.217 8.642 -46.657 1.00 91.88 377 ARG A N 1
ATOM 3098 C CA . ARG A 1 377 ? -15.646 7.506 -45.820 1.00 91.88 377 ARG A CA 1
ATOM 3099 C C . ARG A 1 377 ? -14.870 6.217 -46.062 1.00 91.88 377 ARG A C 1
ATOM 3101 O O . ARG A 1 377 ? -14.805 5.379 -45.169 1.00 91.88 377 ARG A O 1
ATOM 3108 N N . LEU A 1 378 ? -14.327 6.022 -47.264 1.00 94.31 378 LEU A N 1
ATOM 3109 C CA . LEU A 1 378 ? -13.658 4.784 -47.671 1.00 94.31 378 LEU A CA 1
ATOM 3110 C C . LEU A 1 378 ? -12.180 5.050 -47.959 1.00 94.31 378 LEU A C 1
ATOM 3112 O O . LEU A 1 378 ? -11.838 5.592 -49.012 1.00 94.31 378 LEU A O 1
ATOM 3116 N N . LYS A 1 379 ? -11.298 4.627 -47.049 1.00 91.88 379 LYS A N 1
ATOM 3117 C CA . LYS A 1 379 ? -9.841 4.798 -47.168 1.00 91.88 379 LYS A CA 1
ATOM 3118 C C . LYS A 1 379 ? -9.141 3.451 -47.277 1.00 91.88 379 LYS A C 1
ATOM 3120 O O . LYS A 1 379 ? -9.567 2.465 -46.686 1.00 91.88 379 LYS A O 1
ATOM 3125 N N . LEU A 1 380 ? -8.066 3.403 -48.054 1.00 91.00 380 LEU A N 1
ATOM 3126 C CA . LEU A 1 380 ? -7.302 2.178 -48.285 1.00 91.00 380 LEU A CA 1
ATOM 3127 C C . LEU A 1 380 ? -6.074 2.160 -47.379 1.00 91.00 380 LEU A C 1
ATOM 3129 O O . LEU A 1 380 ? -5.432 3.195 -47.222 1.00 91.00 380 LEU A O 1
ATOM 3133 N N . ASN A 1 381 ? -5.756 0.989 -46.825 1.00 81.50 381 ASN A N 1
ATOM 3134 C CA . ASN A 1 381 ? -4.468 0.678 -46.202 1.00 81.50 381 ASN A CA 1
ATOM 3135 C C . ASN A 1 381 ? -3.952 1.723 -45.201 1.00 81.50 381 ASN A C 1
ATOM 3137 O O . ASN A 1 381 ? -2.799 2.143 -45.250 1.00 81.50 381 ASN A O 1
ATOM 3141 N N . ILE A 1 382 ? -4.789 2.115 -44.239 1.00 81.50 382 ILE A N 1
ATOM 3142 C CA . ILE A 1 382 ? -4.409 3.113 -43.222 1.00 81.50 382 ILE A CA 1
ATOM 3143 C C . ILE A 1 382 ? -3.268 2.659 -42.292 1.00 81.50 382 ILE A C 1
ATOM 3145 O O . ILE A 1 382 ? -2.744 3.467 -41.534 1.00 81.50 382 ILE A O 1
ATOM 3149 N N . PHE A 1 383 ? -2.894 1.377 -42.343 1.00 76.00 383 PHE A N 1
ATOM 3150 C CA . PHE A 1 383 ? -1.796 0.793 -41.568 1.00 76.00 383 PHE A CA 1
ATOM 3151 C C . PHE A 1 383 ? -0.486 0.672 -42.367 1.00 76.00 383 PHE A C 1
ATOM 3153 O O . PHE A 1 383 ? 0.523 0.238 -41.815 1.00 76.00 383 PHE A O 1
ATOM 3160 N N . GLU A 1 384 ? -0.467 1.041 -43.654 1.00 66.62 384 GLU A N 1
ATOM 3161 C CA . GLU A 1 384 ? 0.760 1.051 -44.457 1.00 66.62 384 GLU A CA 1
ATOM 3162 C C . GLU A 1 384 ? 1.560 2.333 -44.178 1.00 66.62 384 GLU A C 1
ATOM 3164 O O . GLU A 1 384 ? 1.280 3.411 -44.707 1.00 66.62 384 GLU A O 1
ATOM 3169 N N . ASN A 1 385 ? 2.592 2.213 -43.341 1.00 46.97 385 ASN A N 1
ATOM 3170 C CA . ASN A 1 385 ? 3.589 3.262 -43.146 1.00 46.97 385 ASN A CA 1
ATOM 3171 C C . ASN A 1 385 ? 4.335 3.532 -44.462 1.00 46.97 385 ASN A C 1
ATOM 3173 O O . ASN A 1 385 ? 5.121 2.704 -44.920 1.00 46.97 385 ASN A O 1
ATOM 3177 N N . LYS A 1 386 ? 4.196 4.738 -45.021 1.00 47.47 386 LYS A N 1
ATOM 3178 C CA . LYS A 1 386 ? 5.043 5.225 -46.129 1.00 47.47 386 LYS A CA 1
ATOM 3179 C C . LYS A 1 386 ? 6.517 5.481 -45.748 1.00 47.47 386 LYS A C 1
ATOM 3181 O O . LYS A 1 386 ? 7.253 5.984 -46.585 1.00 47.47 386 LYS A O 1
ATOM 3186 N N . ASN A 1 387 ? 6.970 5.076 -44.556 1.00 39.34 387 ASN A N 1
ATOM 3187 C CA . ASN A 1 387 ? 8.325 5.337 -44.044 1.00 39.34 387 ASN A CA 1
ATOM 3188 C C . ASN A 1 387 ? 9.135 4.082 -43.660 1.00 39.34 387 ASN A C 1
ATOM 3190 O O . ASN A 1 387 ? 10.051 4.175 -42.853 1.00 39.34 387 ASN A O 1
ATOM 3194 N N . MET A 1 388 ? 8.853 2.900 -44.218 1.00 38.03 388 MET A N 1
ATOM 3195 C CA . MET A 1 388 ? 9.684 1.710 -43.954 1.00 38.03 388 MET A CA 1
ATOM 3196 C C . MET A 1 388 ? 10.085 0.949 -45.217 1.00 38.03 388 MET A C 1
ATOM 3198 O O . MET A 1 388 ? 9.840 -0.246 -45.332 1.00 38.03 388 MET A O 1
ATOM 3202 N N . ILE A 1 389 ? 10.744 1.623 -46.164 1.00 37.06 389 ILE A N 1
ATOM 3203 C CA . ILE A 1 389 ? 11.626 0.950 -47.129 1.00 37.06 389 ILE A CA 1
ATOM 3204 C C . ILE A 1 389 ? 12.882 1.812 -47.327 1.00 37.06 389 ILE A C 1
ATOM 3206 O O . ILE A 1 389 ? 12.877 2.751 -48.115 1.00 37.06 389 ILE A O 1
ATOM 3210 N N . GLY A 1 390 ? 13.962 1.453 -46.624 1.00 32.38 390 GLY A N 1
ATOM 3211 C CA . GLY A 1 390 ? 15.335 1.851 -46.957 1.00 32.38 390 GLY A CA 1
ATOM 3212 C C . GLY A 1 390 ? 16.007 2.860 -46.020 1.00 32.38 390 GLY A C 1
ATOM 3213 O O . GLY A 1 390 ? 15.867 4.059 -46.209 1.00 32.38 390 GLY A O 1
ATOM 3214 N N . GLY A 1 391 ? 16.858 2.348 -45.121 1.00 29.23 391 GLY A N 1
ATOM 3215 C CA . GLY A 1 391 ? 18.011 3.072 -44.568 1.00 29.23 391 GLY A CA 1
ATOM 3216 C C . GLY A 1 391 ? 17.781 3.836 -43.262 1.00 29.23 391 GLY A C 1
ATOM 3217 O O . GLY A 1 391 ? 17.092 4.840 -43.259 1.00 29.23 391 GLY A O 1
ATOM 3218 N N . GLY A 1 392 ? 18.460 3.388 -42.196 1.00 31.30 392 GLY A N 1
ATOM 3219 C CA . GLY A 1 392 ? 18.730 4.157 -40.976 1.00 31.30 392 GLY A CA 1
ATOM 3220 C C . GLY A 1 392 ? 17.505 4.467 -40.118 1.00 31.30 392 GLY A C 1
ATOM 3221 O O . GLY A 1 392 ? 16.663 5.273 -40.485 1.00 31.30 392 GLY A O 1
ATOM 3222 N N . VAL A 1 393 ? 17.429 3.873 -38.929 1.00 30.64 393 VAL A N 1
ATOM 3223 C CA . VAL A 1 393 ? 16.499 4.339 -37.896 1.00 30.64 393 VAL A CA 1
ATOM 3224 C C . VAL A 1 393 ? 16.962 5.735 -37.468 1.00 30.64 393 VAL A C 1
ATOM 3226 O O . VAL A 1 393 ? 17.864 5.866 -36.649 1.00 30.64 393 VAL A O 1
ATOM 3229 N N . SER A 1 394 ? 16.394 6.781 -38.065 1.00 28.95 394 SER A N 1
ATOM 3230 C CA . SER A 1 394 ? 16.313 8.084 -37.419 1.00 28.95 394 SER A CA 1
ATOM 3231 C C . SER A 1 394 ? 15.142 8.015 -36.447 1.00 28.95 394 SER A C 1
ATOM 3233 O O . SER A 1 394 ? 13.983 7.932 -36.860 1.00 28.95 394 SER A O 1
ATOM 3235 N N . GLU A 1 395 ? 15.462 8.000 -35.158 1.00 39.47 395 GLU A N 1
ATOM 3236 C CA . GLU A 1 395 ? 14.527 8.284 -34.077 1.00 39.47 395 GLU A CA 1
ATOM 3237 C C . GLU A 1 395 ? 13.972 9.704 -34.255 1.00 39.47 395 GLU A C 1
ATOM 3239 O O . GLU A 1 395 ? 14.504 10.669 -33.717 1.00 39.47 395 GLU A O 1
ATOM 3244 N N . GLU A 1 396 ? 12.876 9.855 -34.993 1.00 30.03 396 GLU A N 1
ATOM 3245 C CA . GLU A 1 396 ? 11.967 10.973 -34.752 1.00 30.03 396 GLU A CA 1
ATOM 3246 C C . GLU A 1 396 ? 10.985 10.536 -33.671 1.00 30.03 396 GLU A C 1
ATOM 3248 O O . GLU A 1 396 ? 9.845 10.133 -33.910 1.00 30.03 396 GLU A O 1
ATOM 3253 N N . TYR A 1 397 ? 11.488 10.613 -32.438 1.00 29.52 397 TYR A N 1
ATOM 3254 C CA . TYR A 1 397 ? 10.672 10.943 -31.283 1.00 29.52 397 TYR A CA 1
ATOM 3255 C C . TYR A 1 397 ? 9.721 12.068 -31.699 1.00 29.52 397 TYR A C 1
ATOM 3257 O O . TYR A 1 397 ? 10.163 13.127 -32.151 1.00 29.52 397 TYR A O 1
ATOM 3265 N N . ILE A 1 398 ? 8.416 11.859 -31.529 1.00 27.78 398 ILE A N 1
ATOM 3266 C CA . ILE A 1 398 ? 7.473 12.972 -31.490 1.00 27.78 398 ILE A CA 1
ATOM 3267 C C . ILE A 1 398 ? 7.922 13.824 -30.305 1.00 27.78 398 ILE A C 1
ATOM 3269 O O . ILE A 1 398 ? 7.660 13.498 -29.147 1.00 27.78 398 ILE A O 1
ATOM 3273 N N . SER A 1 399 ? 8.681 14.876 -30.613 1.00 28.91 399 SER A N 1
ATOM 3274 C CA . SER A 1 399 ? 9.002 15.962 -29.706 1.00 28.91 399 SER A CA 1
ATOM 3275 C C . SER A 1 399 ? 7.700 16.359 -29.023 1.00 28.91 399 SER A C 1
ATOM 3277 O O . SER A 1 399 ? 6.740 16.794 -29.666 1.00 28.91 399 SER A O 1
ATOM 3279 N N . ARG A 1 400 ? 7.662 16.151 -27.704 1.00 31.69 400 ARG A N 1
ATOM 3280 C CA . ARG A 1 400 ? 6.754 16.867 -26.820 1.00 31.69 400 ARG A CA 1
ATOM 3281 C C . ARG A 1 400 ? 6.953 18.342 -27.153 1.00 31.69 400 ARG A C 1
ATOM 3283 O O . ARG A 1 400 ? 7.953 18.926 -26.751 1.00 31.69 400 ARG A O 1
ATOM 3290 N N . LYS A 1 401 ? 6.028 18.932 -27.913 1.00 31.67 401 LYS A N 1
ATOM 3291 C CA . LYS A 1 401 ? 5.823 20.373 -27.836 1.00 31.67 401 LYS A CA 1
ATOM 3292 C C . LYS A 1 401 ? 5.532 20.642 -26.370 1.00 31.67 401 LYS A C 1
ATOM 3294 O O . LYS A 1 401 ? 4.552 20.120 -25.839 1.00 31.67 401 LYS A O 1
ATOM 3299 N N . GLU A 1 402 ? 6.452 21.353 -25.739 1.00 32.97 402 GLU A N 1
ATOM 3300 C CA . GLU A 1 402 ? 6.317 21.925 -24.412 1.00 32.97 402 GLU A CA 1
ATOM 3301 C C . GLU A 1 402 ? 4.924 22.553 -24.313 1.00 32.97 402 GLU A C 1
ATOM 3303 O O . GLU A 1 402 ? 4.616 23.552 -24.961 1.00 32.97 402 GLU A O 1
ATOM 3308 N N . LEU A 1 403 ? 4.038 21.904 -23.560 1.00 30.23 403 LEU A N 1
ATOM 3309 C CA . LEU A 1 403 ? 2.895 22.586 -22.985 1.00 30.23 403 LEU A CA 1
ATOM 3310 C C . LEU A 1 403 ? 3.485 23.401 -21.841 1.00 30.23 403 LEU A C 1
ATOM 3312 O O . LEU A 1 403 ? 3.653 22.888 -20.735 1.00 30.23 403 LEU A O 1
ATOM 3316 N N . GLU A 1 404 ? 3.885 24.637 -22.136 1.00 30.34 404 GLU A N 1
ATOM 3317 C CA . GLU A 1 404 ? 4.141 25.609 -21.081 1.00 30.34 404 GLU A CA 1
ATOM 3318 C C . GLU A 1 404 ? 2.873 25.725 -20.216 1.00 30.34 404 GLU A C 1
ATOM 3320 O O . GLU A 1 404 ? 1.759 25.765 -20.759 1.00 30.34 404 GLU A O 1
ATOM 3325 N N . PRO A 1 405 ? 2.999 25.757 -18.878 1.00 29.41 405 PRO A N 1
ATOM 3326 C CA . PRO A 1 405 ? 1.874 26.113 -18.029 1.00 29.41 405 PRO A CA 1
ATOM 3327 C C . PRO A 1 405 ? 1.386 27.521 -18.411 1.00 29.41 405 PRO A C 1
ATOM 3329 O O . PRO A 1 405 ? 2.201 28.361 -18.801 1.00 29.41 405 PRO A O 1
ATOM 3332 N N . PRO A 1 406 ? 0.073 27.803 -18.323 1.00 27.75 406 PRO A N 1
ATOM 3333 C CA . PRO A 1 406 ? -0.454 29.116 -18.666 1.00 27.75 406 PRO A CA 1
ATOM 3334 C C . PRO A 1 406 ? 0.257 30.188 -17.836 1.00 27.75 406 PRO A C 1
ATOM 3336 O O . PRO A 1 406 ? 0.234 30.154 -16.605 1.00 27.75 406 PRO A O 1
ATOM 3339 N N . GLN A 1 407 ? 0.906 31.126 -18.526 1.00 26.86 407 GLN A N 1
ATOM 3340 C CA . GLN A 1 407 ? 1.484 32.314 -17.915 1.00 26.86 407 GLN A CA 1
ATOM 3341 C C . GLN A 1 407 ? 0.334 33.164 -17.364 1.00 26.86 407 GLN A C 1
ATOM 3343 O O . GLN A 1 407 ? -0.486 33.681 -18.123 1.00 26.86 407 GLN A O 1
ATOM 3348 N N . PHE A 1 408 ? 0.251 33.281 -16.040 1.00 26.42 408 PHE A N 1
ATOM 3349 C CA . PHE A 1 408 ? -0.552 34.320 -15.409 1.00 26.42 408 PHE A CA 1
ATOM 3350 C C . PHE A 1 408 ? 0.192 35.644 -15.591 1.00 26.42 408 PHE A C 1
ATOM 3352 O O . PHE A 1 408 ? 1.220 35.879 -14.958 1.00 26.42 408 PHE A O 1
ATOM 3359 N N . GLU A 1 409 ? -0.307 36.494 -16.486 1.00 28.38 409 GLU A N 1
ATOM 3360 C CA . GLU A 1 409 ? 0.093 37.897 -16.519 1.00 28.38 409 GLU A CA 1
ATOM 3361 C C . GLU A 1 409 ? -0.396 38.569 -15.228 1.00 28.38 409 GLU A C 1
ATOM 3363 O O . GLU A 1 409 ? -1.594 38.740 -15.000 1.00 28.38 409 GLU A O 1
ATOM 3368 N N . GLU A 1 410 ? 0.549 38.936 -14.362 1.00 30.45 410 GLU A N 1
ATOM 3369 C CA . GLU A 1 410 ? 0.313 39.838 -13.241 1.00 30.45 410 GLU A CA 1
ATOM 3370 C C . GLU A 1 410 ? -0.073 41.224 -13.775 1.00 30.45 410 GLU A C 1
ATOM 3372 O O . GLU A 1 410 ? 0.779 42.025 -14.161 1.00 30.45 410 GLU A O 1
ATOM 3377 N N . SER A 1 411 ? -1.363 41.549 -13.737 1.00 27.14 411 SER A N 1
ATOM 3378 C CA . SER A 1 411 ? -1.806 42.939 -13.662 1.00 27.14 411 SER A CA 1
ATOM 3379 C C . SER A 1 411 ? -2.289 43.231 -12.243 1.00 27.14 411 SER A C 1
ATOM 3381 O O . SER A 1 411 ? -3.455 43.029 -11.908 1.00 27.14 411 SER A O 1
ATOM 3383 N N . PHE A 1 412 ? -1.371 43.708 -11.403 1.00 26.66 412 PHE A N 1
ATOM 3384 C CA . PHE A 1 412 ? -1.687 44.355 -10.132 1.00 26.66 412 PHE A CA 1
ATOM 3385 C C . PHE A 1 412 ? -2.405 45.688 -10.404 1.00 26.66 412 PHE A C 1
ATOM 3387 O O . PHE A 1 412 ? -1.800 46.622 -10.934 1.00 26.66 412 PHE A O 1
ATOM 3394 N N . GLN A 1 413 ? -3.670 45.804 -9.996 1.00 28.33 413 GLN A N 1
ATOM 3395 C CA . GLN A 1 413 ? -4.297 47.090 -9.680 1.00 28.33 413 GLN A CA 1
ATOM 3396 C C . GLN A 1 413 ? -5.051 46.991 -8.343 1.00 28.33 413 GLN A C 1
ATOM 3398 O O . GLN A 1 413 ? -6.083 46.341 -8.247 1.00 28.33 413 GLN A O 1
ATOM 3403 N N . SER A 1 414 ? -4.439 47.629 -7.337 1.00 29.25 414 SER A N 1
ATOM 3404 C CA . SER A 1 414 ? -4.962 48.241 -6.100 1.00 29.25 414 SER A CA 1
ATOM 3405 C C . SER A 1 414 ? -6.154 47.618 -5.350 1.00 29.25 414 SER A C 1
ATOM 3407 O O . SER A 1 414 ? -7.292 47.687 -5.805 1.00 29.25 414 SER A O 1
ATOM 3409 N N . GLU A 1 415 ? -5.849 47.168 -4.126 1.00 42.31 415 GLU A N 1
ATOM 3410 C CA . GLU A 1 415 ? -6.615 47.291 -2.870 1.00 42.31 415 GLU A CA 1
ATOM 3411 C C . GLU A 1 415 ? -8.135 47.521 -2.959 1.00 42.31 415 GLU A C 1
ATOM 3413 O O . GLU A 1 415 ? -8.604 48.652 -3.073 1.00 42.31 415 GLU A O 1
ATOM 3418 N N . GLN A 1 416 ? -8.901 46.453 -2.719 1.00 25.86 416 GLN A N 1
ATOM 3419 C CA . GLN A 1 416 ? -10.152 46.523 -1.962 1.00 25.86 416 GLN A CA 1
ATOM 3420 C C . GLN A 1 416 ? -10.228 45.326 -1.009 1.00 25.86 416 GLN A C 1
ATOM 3422 O O . GLN A 1 416 ? -10.080 44.174 -1.410 1.00 25.86 416 GLN A O 1
ATOM 3427 N N . THR A 1 417 ? -10.429 45.629 0.268 1.00 33.91 417 THR A N 1
ATOM 3428 C CA . THR A 1 417 ? -10.685 44.710 1.377 1.00 33.91 417 THR A CA 1
ATOM 3429 C C . THR A 1 417 ? -11.832 43.750 1.037 1.00 33.91 417 THR A C 1
ATOM 3431 O O . THR A 1 417 ? -12.992 44.155 0.991 1.00 33.91 417 THR A O 1
ATOM 3434 N N . TYR A 1 418 ? -11.517 42.473 0.803 1.00 26.08 418 TYR A N 1
ATOM 3435 C CA . TYR A 1 418 ? -12.514 41.414 0.627 1.00 26.08 418 TYR A CA 1
ATOM 3436 C C . TYR A 1 418 ? -12.819 40.757 1.977 1.00 26.08 418 TYR A C 1
ATOM 3438 O O . TYR A 1 418 ? -12.005 40.022 2.529 1.00 26.08 418 TYR A O 1
ATOM 3446 N N . LEU A 1 419 ? -14.019 41.015 2.495 1.00 31.50 419 LEU A N 1
ATOM 3447 C CA . LEU A 1 419 ? -14.700 40.099 3.408 1.00 31.50 419 LEU A CA 1
ATOM 3448 C C . LEU A 1 419 ? -15.229 38.926 2.558 1.00 31.50 419 LEU A C 1
ATOM 3450 O O . LEU A 1 419 ? -15.904 39.195 1.560 1.00 31.50 419 LEU A O 1
ATOM 3454 N N . PRO A 1 420 ? -14.924 37.657 2.884 1.00 31.03 420 PRO A N 1
ATOM 3455 C CA . PRO A 1 420 ? -15.334 36.536 2.049 1.00 31.03 420 PRO A CA 1
ATOM 3456 C C . PRO A 1 420 ? -16.855 36.344 2.084 1.00 31.03 420 PRO A C 1
ATOM 3458 O O . PRO A 1 420 ? -17.472 36.240 3.144 1.00 31.03 420 PRO A O 1
ATOM 3461 N N . ASP A 1 421 ? -17.438 36.310 0.887 1.00 34.62 421 ASP A N 1
ATOM 3462 C CA . ASP A 1 421 ? -18.848 36.046 0.600 1.00 34.62 421 ASP A CA 1
ATOM 3463 C C . ASP A 1 421 ? -19.196 34.595 1.012 1.00 34.62 421 ASP A C 1
ATOM 3465 O O . ASP A 1 421 ? -18.389 33.681 0.821 1.00 34.62 421 ASP A O 1
ATOM 3469 N N . GLU A 1 422 ? -20.405 34.336 1.531 1.00 40.62 422 GLU A N 1
ATOM 3470 C CA . GLU A 1 422 ? -20.859 33.037 2.099 1.00 40.62 422 GLU A CA 1
ATOM 3471 C C . GLU A 1 422 ? -20.816 31.831 1.119 1.00 40.62 422 GLU A C 1
ATOM 3473 O O . GLU A 1 422 ? -21.226 30.713 1.446 1.00 40.62 422 GLU A O 1
ATOM 3478 N N . LYS A 1 423 ? -20.321 32.028 -0.107 1.00 40.19 423 LYS A N 1
ATOM 3479 C CA . LYS A 1 423 ? -20.223 31.027 -1.176 1.00 40.19 423 LYS A CA 1
ATOM 3480 C C . LYS A 1 423 ? -18.884 30.283 -1.241 1.00 40.19 423 LYS A C 1
ATOM 3482 O O . LYS A 1 423 ? -18.810 29.312 -1.989 1.00 40.19 423 LYS A O 1
ATOM 3487 N N . GLU A 1 424 ? -17.881 30.661 -0.445 1.00 40.91 424 GLU A N 1
ATOM 3488 C CA . GLU A 1 424 ? -16.554 30.011 -0.414 1.00 40.91 424 GLU A CA 1
ATOM 3489 C C . GLU A 1 424 ? -16.308 29.117 0.815 1.00 40.91 424 GLU A C 1
ATOM 3491 O O . GLU A 1 424 ? -15.175 28.764 1.138 1.00 40.91 424 GLU A O 1
ATOM 3496 N N . ILE A 1 425 ? -17.361 28.679 1.510 1.00 51.91 425 ILE A N 1
ATOM 3497 C CA . ILE A 1 425 ? -17.204 27.652 2.547 1.00 51.91 425 ILE A CA 1
ATOM 3498 C C . ILE A 1 425 ? -17.015 26.302 1.852 1.00 51.91 425 ILE A C 1
ATOM 3500 O O . ILE A 1 425 ? -17.986 25.706 1.372 1.00 51.91 425 ILE A O 1
ATOM 3504 N N . MET A 1 426 ? -15.771 25.812 1.812 1.00 50.50 426 MET A N 1
ATOM 3505 C CA . MET A 1 426 ? -15.479 24.447 1.373 1.00 50.50 426 MET A CA 1
ATOM 3506 C C . MET A 1 426 ? -16.279 23.458 2.238 1.00 50.50 426 MET A C 1
ATOM 3508 O O . MET A 1 426 ? -16.075 23.400 3.455 1.00 50.50 426 MET A O 1
ATOM 3512 N N . PRO A 1 427 ? -17.221 22.698 1.657 1.00 59.66 427 PRO A N 1
ATOM 3513 C CA . PRO A 1 427 ? -18.064 21.790 2.420 1.00 59.66 427 PRO A CA 1
ATOM 3514 C C . PRO A 1 427 ? -17.239 20.668 3.047 1.00 59.66 427 PRO A C 1
ATOM 3516 O O . PRO A 1 427 ? -16.509 19.958 2.359 1.00 59.66 427 PRO A O 1
ATOM 3519 N N . SER A 1 428 ? -17.397 20.465 4.350 1.00 64.62 428 SER A N 1
ATOM 3520 C CA . SER A 1 428 ? -16.781 19.359 5.076 1.00 64.62 428 SER A CA 1
ATOM 3521 C C . SER A 1 428 ? -17.809 18.285 5.419 1.00 64.62 428 SER A C 1
ATOM 3523 O O . SER A 1 428 ? -19.001 18.553 5.559 1.00 64.62 428 SER A O 1
ATOM 3525 N N . CYS A 1 429 ? -17.364 17.033 5.491 1.00 67.44 429 CYS A N 1
ATOM 3526 C CA . CYS A 1 429 ? -18.203 15.933 5.944 1.00 67.44 429 CYS A CA 1
ATOM 3527 C C . CYS A 1 429 ? -18.350 15.974 7.464 1.00 67.44 429 CYS A C 1
ATOM 3529 O O . CYS A 1 429 ? -17.358 15.859 8.185 1.00 67.44 429 CYS A O 1
ATOM 3531 N N . ASP A 1 430 ? -19.588 16.058 7.947 1.00 58.06 430 ASP A N 1
ATOM 3532 C CA . ASP A 1 430 ? -19.880 16.077 9.382 1.00 58.06 430 ASP A CA 1
ATOM 3533 C C . ASP A 1 430 ? -19.425 14.798 10.100 1.00 58.06 430 ASP A C 1
ATOM 3535 O O . ASP A 1 430 ? -19.037 14.869 11.268 1.00 58.06 430 ASP A O 1
ATOM 3539 N N . ASP A 1 431 ? -19.383 13.659 9.398 1.00 54.66 431 ASP A N 1
ATOM 3540 C CA . ASP A 1 431 ? -19.045 12.347 9.962 1.00 54.66 431 ASP A CA 1
ATOM 3541 C C . ASP A 1 431 ? -17.530 12.107 10.059 1.00 54.66 431 ASP A C 1
ATOM 3543 O O . ASP A 1 431 ? -17.019 11.742 11.118 1.00 54.66 431 ASP A O 1
ATOM 3547 N N . CYS A 1 432 ? -16.779 12.338 8.976 1.00 62.81 432 CYS A N 1
ATOM 3548 C CA . CYS A 1 432 ? -15.340 12.038 8.934 1.00 62.81 432 CYS A CA 1
ATOM 3549 C C . CYS A 1 432 ? -14.427 13.279 8.933 1.00 62.81 432 CYS A C 1
ATOM 3551 O O . CYS A 1 432 ? -13.216 13.144 9.091 1.00 62.81 432 CYS A O 1
ATOM 3553 N N . GLY A 1 433 ? -14.982 14.483 8.773 1.00 49.25 433 GLY A N 1
ATOM 3554 C CA . GLY A 1 433 ? -14.239 15.746 8.763 1.00 49.25 433 GLY A CA 1
ATOM 3555 C C . GLY A 1 433 ? -13.488 16.068 7.467 1.00 49.25 433 GLY A C 1
ATOM 3556 O O . GLY A 1 433 ? -12.784 17.072 7.435 1.00 49.25 433 GLY A O 1
ATOM 3557 N N . VAL A 1 434 ? -13.615 15.257 6.409 1.00 58.41 434 VAL A N 1
ATOM 3558 C CA . VAL A 1 434 ? -12.967 15.524 5.112 1.00 58.41 434 VAL A CA 1
ATOM 3559 C C . VAL A 1 434 ? -13.577 16.774 4.478 1.00 58.41 434 VAL A C 1
ATOM 3561 O O . VAL A 1 434 ? -14.787 16.829 4.258 1.00 58.41 434 VAL A O 1
ATOM 3564 N N . VAL A 1 435 ? -12.730 17.766 4.201 1.00 59.59 435 VAL A N 1
ATOM 3565 C CA . VAL A 1 435 ? -13.077 19.019 3.518 1.00 59.59 435 VAL A CA 1
ATOM 3566 C C . VAL A 1 435 ? -12.991 18.792 2.014 1.00 59.59 435 VAL A C 1
ATOM 3568 O O . VAL A 1 435 ? -12.032 18.197 1.527 1.00 59.59 435 VAL A O 1
ATOM 3571 N N . LEU A 1 436 ? -14.017 19.209 1.284 1.00 67.38 436 LEU A N 1
ATOM 3572 C CA . LEU A 1 436 ? -14.177 18.916 -0.133 1.00 67.38 436 LEU A CA 1
ATOM 3573 C C . LEU A 1 436 ? -14.388 20.210 -0.897 1.00 67.38 436 LEU A C 1
ATOM 3575 O O . LEU A 1 436 ? -15.068 21.118 -0.434 1.00 67.38 436 LEU A O 1
ATOM 3579 N N . GLU A 1 437 ? -13.821 20.267 -2.094 1.00 57.34 437 GLU A N 1
ATOM 3580 C CA . GLU A 1 437 ? -13.879 21.448 -2.954 1.00 57.34 437 GLU A CA 1
ATOM 3581 C C . GLU A 1 437 ? -15.324 21.770 -3.379 1.00 57.34 437 GLU A C 1
ATOM 3583 O O . GLU A 1 437 ? -15.695 22.930 -3.539 1.00 57.34 437 GLU A O 1
ATOM 3588 N N . LYS A 1 438 ? -16.177 20.744 -3.541 1.00 63.38 438 LYS A N 1
ATOM 3589 C CA . LYS A 1 438 ? -17.559 20.889 -4.026 1.00 63.38 438 LYS A CA 1
ATOM 3590 C C . LYS A 1 438 ? -18.552 20.113 -3.170 1.00 63.38 438 LYS A C 1
ATOM 3592 O O . LYS A 1 438 ? -18.296 18.993 -2.728 1.00 63.38 438 LYS A O 1
ATOM 3597 N N . ARG A 1 439 ? -19.775 20.644 -3.035 1.00 57.72 439 ARG A N 1
ATOM 3598 C CA . ARG A 1 439 ? -20.878 19.956 -2.325 1.00 57.72 439 ARG A CA 1
ATOM 3599 C C . ARG A 1 439 ? -21.287 18.640 -2.996 1.00 57.72 439 ARG A C 1
ATOM 3601 O O . ARG A 1 439 ? -21.759 17.733 -2.319 1.00 57.72 439 ARG A O 1
ATOM 3608 N N . SER A 1 440 ? -21.083 18.510 -4.308 1.00 57.47 440 SER A N 1
ATOM 3609 C CA . SER A 1 440 ? -21.285 17.251 -5.038 1.00 57.47 440 SER A CA 1
ATOM 3610 C C . SER A 1 440 ? -20.299 16.167 -4.607 1.00 57.47 440 SER A C 1
ATOM 3612 O O . SER A 1 440 ? -20.678 15.000 -4.503 1.00 57.47 440 SER A O 1
ATOM 3614 N N . ASP A 1 441 ? -19.055 16.549 -4.315 1.00 58.09 441 ASP A N 1
ATOM 3615 C CA . ASP A 1 441 ? -18.046 15.628 -3.805 1.00 58.09 441 ASP A CA 1
ATOM 3616 C C . ASP A 1 441 ? -18.358 15.249 -2.361 1.00 58.09 441 ASP A C 1
ATOM 3618 O O . ASP A 1 441 ? -18.232 14.075 -2.024 1.00 58.09 441 ASP A O 1
ATOM 3622 N N . LEU A 1 442 ? -18.882 16.180 -1.549 1.00 67.25 442 LEU A N 1
ATOM 3623 C CA . LEU A 1 442 ? -19.429 15.871 -0.221 1.00 67.25 442 LEU A CA 1
ATOM 3624 C C . LEU A 1 442 ? -20.577 14.864 -0.296 1.00 67.25 442 LEU A C 1
ATOM 3626 O O . LEU A 1 442 ? -20.552 13.853 0.400 1.00 67.25 442 LEU A O 1
ATOM 3630 N N . ALA A 1 443 ? -21.546 15.072 -1.184 1.00 60.81 443 ALA A N 1
ATOM 3631 C CA . ALA A 1 443 ? -22.657 14.143 -1.355 1.00 60.81 443 ALA A CA 1
ATOM 3632 C C . ALA A 1 443 ? -22.193 12.754 -1.836 1.00 60.81 443 ALA A C 1
ATOM 3634 O O . ALA A 1 443 ? -22.718 11.732 -1.386 1.00 60.81 443 ALA A O 1
ATOM 3635 N N . ARG A 1 444 ? -21.197 12.686 -2.732 1.00 60.19 444 ARG A N 1
ATOM 3636 C CA . ARG A 1 444 ? -20.609 11.416 -3.190 1.00 60.19 444 ARG A CA 1
ATOM 3637 C C . ARG A 1 444 ? -19.808 10.738 -2.082 1.00 60.19 444 ARG A C 1
ATOM 3639 O O . ARG A 1 444 ? -19.939 9.530 -1.896 1.00 60.19 444 ARG A O 1
ATOM 3646 N N . HIS A 1 445 ? -19.031 11.516 -1.335 1.00 70.94 445 HIS A N 1
ATOM 3647 C CA . HIS A 1 445 ? -18.280 11.063 -0.177 1.00 70.94 445 HIS A CA 1
ATOM 3648 C C . HIS A 1 445 ? -19.222 10.457 0.866 1.00 70.94 445 HIS A C 1
ATOM 3650 O O . HIS A 1 445 ? -19.071 9.283 1.192 1.00 70.94 445 HIS A O 1
ATOM 3656 N N . MET A 1 446 ? -20.249 11.196 1.298 1.00 65.12 446 MET A N 1
ATOM 3657 C CA . MET A 1 446 ? -21.244 10.713 2.255 1.00 65.12 446 MET A CA 1
ATOM 3658 C C . MET A 1 446 ? -21.898 9.421 1.767 1.00 65.12 446 MET A C 1
ATOM 3660 O O . MET A 1 446 ? -21.969 8.473 2.527 1.00 65.12 446 MET A O 1
ATOM 3664 N N . ASN A 1 447 ? -22.301 9.315 0.498 1.00 54.38 447 ASN A N 1
ATOM 3665 C CA . ASN A 1 447 ? -23.050 8.146 0.021 1.00 54.38 447 ASN A CA 1
ATOM 3666 C C . ASN A 1 447 ? -22.212 6.907 -0.334 1.00 54.38 447 ASN A C 1
ATOM 3668 O O . ASN A 1 447 ? -22.766 5.810 -0.360 1.00 54.38 447 ASN A O 1
ATOM 3672 N N . LYS A 1 448 ? -20.925 7.055 -0.674 1.00 52.72 448 LYS A N 1
ATOM 3673 C CA . LYS A 1 448 ? -20.121 5.943 -1.220 1.00 52.72 448 LYS A CA 1
ATOM 3674 C C . LYS A 1 448 ? -18.791 5.702 -0.515 1.00 52.72 448 LYS A C 1
ATOM 3676 O O . LYS A 1 448 ? -18.316 4.572 -0.530 1.00 52.72 448 LYS A O 1
ATOM 3681 N N . TRP A 1 449 ? -18.161 6.740 0.031 1.00 51.56 449 TRP A N 1
ATOM 3682 C CA . TRP A 1 449 ? -16.740 6.698 0.412 1.00 51.56 449 TRP A CA 1
ATOM 3683 C C . TRP A 1 449 ? -16.470 7.064 1.866 1.00 51.56 449 TRP A C 1
ATOM 3685 O O . TRP A 1 449 ? -15.330 6.952 2.310 1.00 51.56 449 TRP A O 1
ATOM 3695 N N . CYS A 1 450 ? -17.480 7.524 2.602 1.00 59.34 450 CYS A N 1
ATOM 3696 C CA . CYS A 1 450 ? -17.313 7.888 3.994 1.00 59.34 450 CYS A CA 1
ATOM 3697 C C . CYS A 1 450 ? -16.987 6.618 4.800 1.00 59.34 450 CYS A C 1
ATOM 3699 O O . CYS A 1 450 ? -17.832 5.719 4.872 1.00 59.34 450 CYS A O 1
ATOM 3701 N N . PRO A 1 451 ? -15.784 6.518 5.405 1.00 56.34 451 PRO A N 1
ATOM 3702 C CA . PRO A 1 451 ? -15.357 5.318 6.126 1.00 56.34 451 PRO A CA 1
ATOM 3703 C C . PRO A 1 451 ? -16.283 4.975 7.296 1.00 56.34 451 PRO A C 1
ATOM 3705 O O . PRO A 1 451 ? -16.449 3.808 7.631 1.00 56.34 451 PRO A O 1
ATOM 3708 N N . GLU A 1 452 ? -16.912 5.998 7.878 1.00 61.75 452 GLU A N 1
ATOM 3709 C CA . GLU A 1 452 ? -17.836 5.885 9.007 1.00 61.75 452 GLU A CA 1
ATOM 3710 C C . GLU A 1 452 ? -19.268 5.500 8.557 1.00 61.75 452 GLU A C 1
ATOM 3712 O O . GLU A 1 452 ? -20.104 5.163 9.390 1.00 61.75 452 GLU A O 1
ATOM 3717 N N . ASN A 1 453 ? -19.567 5.480 7.247 1.00 54.81 453 ASN A N 1
ATOM 3718 C CA . ASN A 1 453 ? -20.900 5.136 6.729 1.00 54.81 453 ASN A CA 1
ATOM 3719 C C . ASN A 1 453 ? -21.100 3.621 6.490 1.00 54.81 453 ASN A C 1
ATOM 3721 O O . ASN A 1 453 ? -22.227 3.149 6.339 1.00 54.81 453 ASN A O 1
ATOM 3725 N N . ASN A 1 454 ? -20.020 2.827 6.509 1.00 46.44 454 ASN A N 1
ATOM 3726 C CA . ASN A 1 454 ? -20.093 1.361 6.406 1.00 46.44 454 ASN A CA 1
ATOM 3727 C C . ASN A 1 454 ? -20.576 0.675 7.703 1.00 46.44 454 ASN A C 1
ATOM 3729 O O . ASN A 1 454 ? -21.031 -0.471 7.650 1.00 46.44 454 ASN A O 1
ATOM 3733 N N . ASP A 1 455 ? -20.558 1.369 8.845 1.00 43.69 455 ASP A N 1
ATOM 3734 C CA . ASP A 1 455 ? -20.888 0.784 10.154 1.00 43.69 455 ASP A CA 1
ATOM 3735 C C . ASP A 1 455 ? -22.389 0.817 10.504 1.00 43.69 455 ASP A C 1
ATOM 3737 O O . ASP A 1 455 ? -22.817 0.218 11.492 1.00 43.69 455 ASP A O 1
ATOM 3741 N N . LEU A 1 456 ? -23.239 1.431 9.671 1.00 40.69 456 LEU A N 1
ATOM 3742 C CA . LEU A 1 456 ? -24.683 1.528 9.936 1.00 40.69 456 LEU A CA 1
ATOM 3743 C C . LEU A 1 456 ? -25.507 0.306 9.474 1.00 40.69 456 LEU A C 1
ATOM 3745 O O . LEU A 1 456 ? -26.724 0.288 9.674 1.00 40.69 456 LEU A O 1
ATOM 3749 N N . LYS A 1 457 ? -24.897 -0.739 8.883 1.00 34.56 457 LYS A N 1
ATOM 3750 C CA . LYS A 1 457 ? -25.640 -1.912 8.357 1.00 34.56 457 LYS A CA 1
ATOM 3751 C C . LYS A 1 457 ? -25.187 -3.316 8.777 1.00 34.56 457 LYS A C 1
ATOM 3753 O O . LYS A 1 457 ? -25.760 -4.285 8.273 1.00 34.56 457 LYS A O 1
ATOM 3758 N N . ARG A 1 458 ? -24.294 -3.501 9.755 1.00 28.22 458 ARG A N 1
ATOM 3759 C CA . ARG A 1 458 ? -24.089 -4.834 10.364 1.00 28.22 458 ARG A CA 1
ATOM 3760 C C . ARG A 1 458 ? -24.022 -4.796 11.885 1.00 28.22 458 ARG A C 1
ATOM 3762 O O . ARG A 1 458 ? -23.330 -3.986 12.486 1.00 28.22 458 ARG A O 1
ATOM 3769 N N . LYS A 1 459 ? -24.783 -5.714 12.492 1.00 27.33 459 LYS A N 1
ATOM 3770 C CA . LYS A 1 459 ? -24.760 -6.031 13.920 1.00 27.33 459 LYS A CA 1
ATOM 3771 C C . LYS A 1 459 ? -23.328 -6.340 14.365 1.00 27.33 459 LYS A C 1
ATOM 3773 O O . LYS A 1 459 ? -22.636 -7.128 13.730 1.00 27.33 459 LYS A O 1
ATOM 3778 N N . ARG A 1 460 ? -22.973 -5.715 15.486 1.00 26.31 460 ARG A N 1
ATOM 3779 C CA . ARG A 1 460 ? -21.778 -5.903 16.309 1.00 26.31 460 ARG A CA 1
ATOM 3780 C C . ARG A 1 460 ? -21.508 -7.380 16.617 1.00 26.31 460 ARG A C 1
ATOM 3782 O O . ARG A 1 460 ? -22.345 -8.023 17.242 1.00 26.31 460 ARG A O 1
ATOM 3789 N N . GLU A 1 461 ? -20.296 -7.828 16.317 1.00 25.28 461 GLU A N 1
ATOM 3790 C CA . GLU A 1 461 ? -19.533 -8.730 17.183 1.00 25.28 461 GLU A CA 1
ATOM 3791 C C . GLU A 1 461 ? -18.204 -8.020 17.472 1.00 25.28 461 GLU A C 1
ATOM 3793 O O . GLU A 1 461 ? -17.473 -7.652 16.554 1.00 25.28 461 GLU A O 1
ATOM 3798 N N . PHE A 1 462 ? -17.961 -7.708 18.745 1.00 27.48 462 PHE A N 1
ATOM 3799 C CA . PHE A 1 462 ? -16.755 -7.023 19.205 1.00 27.48 462 PHE A CA 1
ATOM 3800 C C . PHE A 1 462 ? -15.617 -8.044 19.354 1.00 27.48 462 PHE A C 1
ATOM 3802 O O . PHE A 1 462 ? -15.735 -8.978 20.144 1.00 27.48 462 PHE A O 1
ATOM 3809 N N . GLU A 1 463 ? -14.503 -7.848 18.644 1.00 25.98 463 GLU A N 1
ATOM 3810 C CA . GLU A 1 463 ? -13.198 -8.370 19.067 1.00 25.98 463 GLU A CA 1
ATOM 3811 C C . GLU A 1 463 ? -12.437 -7.233 19.762 1.00 25.98 463 GLU A C 1
ATOM 3813 O O . GLU A 1 463 ? -12.055 -6.252 19.126 1.00 25.98 463 GLU A O 1
ATOM 3818 N N . ASP A 1 464 ? -12.231 -7.368 21.073 1.00 25.53 464 ASP A N 1
ATOM 3819 C CA . ASP A 1 464 ? -11.388 -6.479 21.875 1.00 25.53 464 ASP A CA 1
ATOM 3820 C C . ASP A 1 464 ? -9.922 -6.543 21.403 1.00 25.53 464 ASP A C 1
ATOM 3822 O O . ASP A 1 464 ? -9.282 -7.604 21.473 1.00 25.53 464 ASP A O 1
ATOM 3826 N N . GLU A 1 465 ? -9.371 -5.409 20.965 1.00 27.56 465 GLU A N 1
ATOM 3827 C CA . GLU A 1 465 ? -7.925 -5.193 20.872 1.00 27.56 465 GLU A CA 1
ATOM 3828 C C . GLU A 1 465 ? -7.465 -4.267 22.008 1.00 27.56 465 GLU A C 1
ATOM 3830 O O . GLU A 1 465 ? -7.895 -3.120 22.136 1.00 27.56 465 GLU A O 1
ATOM 3835 N N . ASP A 1 466 ? -6.593 -4.822 22.852 1.00 30.33 466 ASP A N 1
ATOM 3836 C CA . ASP A 1 466 ? -6.006 -4.207 24.038 1.00 30.33 466 ASP A CA 1
ATOM 3837 C C . ASP A 1 466 ? -5.088 -3.018 23.696 1.00 30.33 466 ASP A C 1
ATOM 3839 O O . ASP A 1 466 ? -4.152 -3.128 22.899 1.00 30.33 466 ASP A O 1
ATOM 3843 N N . ILE A 1 467 ? -5.292 -1.898 24.393 1.00 26.66 467 ILE A N 1
ATOM 3844 C CA . ILE A 1 467 ? -4.356 -0.769 24.469 1.00 26.66 467 ILE A CA 1
ATOM 3845 C C . ILE A 1 467 ? -3.346 -1.071 25.591 1.00 26.66 467 ILE A C 1
ATOM 3847 O O . ILE A 1 467 ? -3.761 -1.222 26.743 1.00 26.66 467 ILE A O 1
ATOM 3851 N N . PRO A 1 468 ? -2.025 -1.123 25.339 1.00 26.97 468 PRO A N 1
ATOM 3852 C CA . PRO A 1 468 ? -1.055 -1.256 26.417 1.00 26.97 468 PRO A CA 1
ATOM 3853 C C . PRO A 1 468 ? -0.934 0.059 27.189 1.00 26.97 468 PRO A C 1
ATOM 3855 O O . PRO A 1 468 ? -0.569 1.095 26.631 1.00 26.97 468 PRO A O 1
ATOM 3858 N N . SER A 1 469 ? -1.163 0.002 28.499 1.00 27.02 469 SER A N 1
ATOM 3859 C CA . SER A 1 469 ? -0.769 1.054 29.427 1.00 27.02 469 SER A CA 1
ATOM 3860 C C . SER A 1 469 ? 0.752 1.029 29.616 1.00 27.02 469 SER A C 1
ATOM 3862 O O . SER A 1 469 ? 1.346 0.019 29.996 1.00 27.02 469 SER A O 1
ATOM 3864 N N . LYS A 1 470 ? 1.417 2.160 29.374 1.00 27.28 470 LYS A N 1
ATOM 3865 C CA . LYS A 1 470 ? 2.747 2.418 29.933 1.00 27.28 470 LYS A CA 1
ATOM 3866 C C . LYS A 1 470 ? 2.766 3.805 30.550 1.00 27.28 470 LYS A C 1
ATOM 3868 O O . LYS A 1 470 ? 2.720 4.808 29.850 1.00 27.28 470 LYS A O 1
ATOM 3873 N N . LYS A 1 471 ? 2.859 3.818 31.882 1.00 25.11 471 LYS A N 1
ATOM 3874 C CA . LYS A 1 471 ? 3.341 4.952 32.672 1.00 25.11 471 LYS A CA 1
ATOM 3875 C C . LYS A 1 471 ? 4.754 5.288 32.184 1.00 25.11 471 LYS A C 1
ATOM 3877 O O . LYS A 1 471 ? 5.653 4.459 32.324 1.00 25.11 471 LYS A O 1
ATOM 3882 N N . SER A 1 472 ? 4.952 6.465 31.605 1.00 24.84 472 SER A N 1
ATOM 3883 C CA . SER A 1 472 ? 6.283 7.010 31.350 1.00 24.84 472 SER A CA 1
ATOM 3884 C C . SER A 1 472 ? 6.744 7.770 32.590 1.00 24.84 472 SER A C 1
ATOM 3886 O O . SER A 1 472 ? 6.166 8.794 32.946 1.00 24.84 472 SER A O 1
ATOM 3888 N N . ARG A 1 473 ? 7.782 7.247 33.249 1.00 24.97 473 ARG A N 1
ATOM 3889 C CA . ARG A 1 473 ? 8.679 8.063 34.070 1.00 24.97 473 ARG A CA 1
ATOM 3890 C C . ARG A 1 473 ? 9.403 9.033 33.137 1.00 24.97 473 ARG A C 1
ATOM 3892 O O . ARG A 1 473 ? 9.860 8.620 32.072 1.00 24.97 473 ARG A O 1
ATOM 3899 N N . VAL A 1 474 ? 9.449 10.295 33.547 1.00 24.83 474 VAL A N 1
ATOM 3900 C CA . VAL A 1 474 ? 10.273 11.347 32.952 1.00 24.83 474 VAL A CA 1
ATOM 3901 C C . VAL A 1 474 ? 11.728 10.931 33.136 1.00 24.83 474 VAL A C 1
ATOM 3903 O O . VAL A 1 474 ? 12.162 10.765 34.270 1.00 24.83 474 VAL A O 1
ATOM 3906 N N . ASN A 1 475 ? 12.441 10.714 32.036 1.00 25.64 475 ASN A N 1
ATOM 3907 C CA . ASN A 1 475 ? 13.897 10.689 32.026 1.00 25.64 475 ASN A CA 1
ATOM 3908 C C . ASN A 1 475 ? 14.353 11.807 31.090 1.00 25.64 475 ASN A C 1
ATOM 3910 O O . ASN A 1 475 ? 13.783 11.971 30.008 1.00 25.64 475 ASN A O 1
ATOM 3914 N N . GLU A 1 476 ? 15.338 12.559 31.570 1.00 30.81 476 GLU A N 1
ATOM 3915 C CA . GLU A 1 476 ? 16.042 13.650 30.902 1.00 30.81 476 GLU A CA 1
ATOM 3916 C C . GLU A 1 476 ? 16.452 13.258 29.477 1.00 30.81 476 GLU A C 1
ATOM 3918 O O . GLU A 1 476 ? 16.905 12.140 29.221 1.00 30.81 476 GLU A O 1
ATOM 3923 N N . ILE A 1 477 ? 16.205 14.174 28.541 1.00 32.06 477 ILE A N 1
ATOM 3924 C CA . ILE A 1 477 ? 16.529 14.024 27.125 1.00 32.06 477 ILE A CA 1
ATOM 3925 C C . ILE A 1 477 ? 17.950 14.555 26.939 1.00 32.06 477 ILE A C 1
ATOM 3927 O O . ILE A 1 477 ? 18.190 15.738 27.164 1.00 32.06 477 ILE A O 1
ATOM 3931 N N . ASP A 1 478 ? 18.867 13.688 26.512 1.00 32.53 478 ASP A N 1
ATOM 3932 C CA . ASP A 1 478 ? 20.131 14.101 25.900 1.00 32.53 478 ASP A CA 1
ATOM 3933 C C . ASP A 1 478 ? 19.816 14.692 24.516 1.00 32.53 478 ASP A C 1
ATOM 3935 O O . ASP A 1 478 ? 19.332 13.987 23.625 1.00 32.53 478 ASP A O 1
ATOM 3939 N N . ILE A 1 479 ? 20.026 16.003 24.369 1.00 34.28 479 ILE A N 1
ATOM 3940 C CA . ILE A 1 479 ? 19.724 16.794 23.170 1.00 34.28 479 ILE A CA 1
ATOM 3941 C C . ILE A 1 479 ? 21.018 16.970 22.373 1.00 34.28 479 ILE A C 1
ATOM 3943 O O . ILE A 1 479 ? 21.894 17.737 22.764 1.00 34.28 479 ILE A O 1
ATOM 3947 N N . GLU A 1 480 ? 21.123 16.290 21.235 1.00 42.00 480 GLU A N 1
ATOM 3948 C CA . GLU A 1 480 ? 22.126 16.578 20.206 1.00 42.00 480 GLU A CA 1
ATOM 3949 C C . GLU A 1 480 ? 21.448 16.553 18.831 1.00 42.00 480 GLU A C 1
ATOM 3951 O O . GLU A 1 480 ? 21.569 15.568 18.118 1.00 42.00 480 GLU A O 1
ATOM 3956 N N . ASP A 1 481 ? 20.718 17.619 18.475 1.00 42.28 481 ASP A N 1
ATOM 3957 C CA . ASP A 1 481 ? 20.366 17.985 17.092 1.00 42.28 481 ASP A CA 1
ATOM 3958 C C . ASP A 1 481 ? 19.991 19.489 17.027 1.00 42.28 481 ASP A C 1
ATOM 3960 O O . ASP A 1 481 ? 19.291 20.022 17.887 1.00 42.28 481 ASP A O 1
ATOM 3964 N N . GLY A 1 482 ? 20.501 20.221 16.027 1.00 47.72 482 GLY A N 1
ATOM 3965 C CA . GLY A 1 482 ? 20.438 21.696 15.965 1.00 47.72 482 GLY A CA 1
ATOM 3966 C C . GLY A 1 482 ? 19.052 22.312 15.709 1.00 47.72 482 GLY A C 1
ATOM 3967 O O . GLY A 1 482 ? 18.870 23.502 15.959 1.00 47.72 482 GLY A O 1
ATOM 3968 N N . GLU A 1 483 ? 18.076 21.530 15.241 1.00 46.53 483 GLU A N 1
ATOM 3969 C CA . GLU A 1 483 ? 16.682 21.977 15.051 1.00 46.53 483 GLU A CA 1
ATOM 3970 C C . GLU A 1 483 ? 15.928 22.078 16.387 1.00 46.53 483 GLU A C 1
ATOM 3972 O O . GLU A 1 483 ? 15.129 22.998 16.580 1.00 46.53 483 GLU A O 1
ATOM 3977 N N . ASP A 1 484 ? 16.260 21.209 17.347 1.00 55.66 484 ASP A N 1
ATOM 3978 C CA . ASP A 1 484 ? 15.681 21.243 18.691 1.00 55.66 484 ASP A CA 1
ATOM 3979 C C . ASP A 1 484 ? 16.126 22.506 19.446 1.00 55.66 484 ASP A C 1
ATOM 3981 O O . ASP A 1 484 ? 15.339 23.088 20.189 1.00 55.66 484 ASP A O 1
ATOM 3985 N N . MET A 1 485 ? 17.338 23.016 19.187 1.00 60.88 485 MET A N 1
ATOM 3986 C CA . MET A 1 485 ? 17.847 24.242 19.820 1.00 60.88 485 MET A CA 1
ATOM 3987 C C . MET A 1 485 ? 17.046 25.493 19.442 1.00 60.88 485 MET A C 1
ATOM 3989 O O . MET A 1 485 ? 16.818 26.346 20.296 1.00 60.88 485 MET A O 1
ATOM 3993 N N . ALA A 1 486 ? 16.593 25.617 18.190 1.00 64.06 486 ALA A N 1
ATOM 3994 C CA . ALA A 1 486 ? 15.795 26.768 17.765 1.00 64.06 486 ALA A CA 1
ATOM 3995 C C . ALA A 1 486 ? 14.401 26.746 18.406 1.00 64.06 486 ALA A C 1
ATOM 3997 O O . ALA A 1 486 ? 13.929 27.763 18.911 1.00 64.06 486 ALA A O 1
ATOM 3998 N N . PHE A 1 487 ? 13.764 25.572 18.441 1.00 69.62 487 PHE A N 1
ATOM 3999 C CA . PHE A 1 487 ? 12.449 25.397 19.057 1.00 69.62 487 PHE A CA 1
ATOM 4000 C C . PHE A 1 487 ? 12.499 25.613 20.574 1.00 69.62 487 PHE A C 1
ATOM 4002 O O . PHE A 1 487 ? 11.649 26.306 21.132 1.00 69.62 487 PHE A O 1
ATOM 4009 N N . ILE A 1 488 ? 13.527 25.072 21.237 1.00 71.38 488 ILE A N 1
ATOM 4010 C CA . ILE A 1 488 ? 13.774 25.293 22.665 1.00 71.38 488 ILE A CA 1
ATOM 4011 C C . ILE A 1 488 ? 14.020 26.775 22.927 1.00 71.38 488 ILE A C 1
ATOM 4013 O O . ILE A 1 488 ? 13.409 27.327 23.838 1.00 71.38 488 ILE A O 1
ATOM 4017 N N . LYS A 1 489 ? 14.832 27.448 22.101 1.00 76.94 489 LYS A N 1
ATOM 4018 C CA . LYS A 1 489 ? 15.116 28.868 22.312 1.00 76.94 489 LYS A CA 1
ATOM 4019 C C . LYS A 1 489 ? 13.883 29.750 22.126 1.00 76.94 489 LYS A C 1
ATOM 4021 O O . LYS A 1 489 ? 13.685 30.681 22.897 1.00 76.94 489 LYS A O 1
ATOM 4026 N N . LEU A 1 490 ? 13.021 29.440 21.160 1.00 75.38 490 LEU A N 1
ATOM 4027 C CA . LEU A 1 490 ? 11.738 30.128 20.998 1.00 75.38 490 LEU A CA 1
ATOM 4028 C C . LEU A 1 490 ? 10.815 29.922 22.206 1.00 75.38 490 LEU A C 1
ATOM 4030 O O . LEU A 1 490 ? 10.155 30.864 22.635 1.00 75.38 490 LEU A O 1
ATOM 4034 N N . ALA A 1 491 ? 10.788 28.714 22.773 1.00 75.25 491 ALA A N 1
ATOM 4035 C CA . ALA A 1 491 ? 10.013 28.422 23.977 1.00 75.25 491 ALA A CA 1
ATOM 4036 C C . ALA A 1 491 ? 10.577 29.120 25.227 1.00 75.25 491 ALA A C 1
ATOM 4038 O O . ALA A 1 491 ? 9.803 29.559 26.072 1.00 75.25 491 ALA A O 1
ATOM 4039 N N . GLU A 1 492 ? 11.901 29.252 25.346 1.00 78.69 492 GLU A N 1
ATOM 4040 C CA . GLU A 1 492 ? 12.541 30.062 26.391 1.00 78.69 492 GLU A CA 1
ATOM 4041 C C . GLU A 1 492 ? 12.163 31.538 26.258 1.00 78.69 492 GLU A C 1
ATOM 4043 O O . GLU A 1 492 ? 11.681 32.124 27.219 1.00 78.69 492 GLU A O 1
ATOM 4048 N N . LEU A 1 493 ? 12.297 32.115 25.059 1.00 78.44 493 LEU A N 1
ATOM 4049 C CA . LEU A 1 493 ? 11.962 33.519 24.793 1.00 78.44 493 LEU A CA 1
ATOM 4050 C C . LEU A 1 493 ? 10.478 33.828 25.039 1.00 78.44 493 LEU A C 1
ATOM 4052 O O . LEU A 1 493 ? 10.142 34.922 25.481 1.00 78.44 493 LEU A O 1
ATOM 4056 N N . ALA A 1 494 ? 9.584 32.873 24.765 1.00 78.31 494 ALA A N 1
ATOM 4057 C CA . ALA A 1 494 ? 8.162 33.011 25.070 1.00 78.31 494 ALA A CA 1
ATOM 4058 C C . ALA A 1 494 ? 7.899 33.085 26.584 1.00 78.31 494 ALA A C 1
ATOM 4060 O O . ALA A 1 494 ? 7.109 33.914 27.020 1.00 78.31 494 ALA A O 1
ATOM 4061 N N . ARG A 1 495 ? 8.606 32.274 27.385 1.00 80.50 495 ARG A N 1
ATOM 4062 C CA . ARG A 1 495 ? 8.519 32.326 28.855 1.00 80.50 495 ARG A CA 1
ATOM 4063 C C . ARG A 1 495 ? 9.160 33.582 29.430 1.00 80.50 495 ARG A C 1
ATOM 4065 O O . ARG A 1 495 ? 8.613 34.165 30.354 1.00 80.50 495 ARG A O 1
ATOM 4072 N N . GLU A 1 496 ? 10.301 34.003 28.882 1.00 83.38 496 GLU A N 1
ATOM 4073 C CA . GLU A 1 496 ? 10.972 35.251 29.268 1.00 83.38 496 GLU A CA 1
ATOM 4074 C C . GLU A 1 496 ? 10.057 36.464 29.034 1.00 83.38 496 GLU A C 1
ATOM 4076 O O . GLU A 1 496 ? 9.993 37.347 29.881 1.00 83.38 496 GLU A O 1
ATOM 4081 N N . ALA A 1 497 ? 9.287 36.478 27.939 1.00 79.94 497 ALA A N 1
ATOM 4082 C CA . ALA A 1 497 ? 8.332 37.549 27.643 1.00 79.94 497 ALA A CA 1
ATOM 4083 C C . ALA A 1 497 ? 7.181 37.650 28.662 1.00 79.94 497 ALA A C 1
ATOM 4085 O O . ALA A 1 497 ? 6.630 38.729 28.854 1.00 79.94 497 ALA A O 1
ATOM 4086 N N . ASN A 1 498 ? 6.839 36.545 29.330 1.00 84.75 498 ASN A N 1
ATOM 4087 C CA . ASN A 1 498 ? 5.791 36.491 30.349 1.00 84.75 498 ASN A CA 1
ATOM 4088 C C . ASN A 1 498 ? 6.354 36.451 31.784 1.00 84.75 498 ASN A C 1
ATOM 4090 O O . ASN A 1 498 ? 5.596 36.203 32.723 1.00 84.75 498 ASN A O 1
ATOM 4094 N N . ALA A 1 499 ? 7.661 36.674 31.973 1.00 82.94 499 ALA A N 1
ATOM 4095 C CA . ALA A 1 499 ? 8.330 36.503 33.263 1.00 82.94 499 ALA A CA 1
ATOM 4096 C C . ALA A 1 499 ? 7.766 37.427 34.353 1.00 82.94 499 ALA A C 1
ATOM 4098 O O . ALA A 1 499 ? 7.484 36.956 35.451 1.00 82.94 499 ALA A O 1
ATOM 4099 N N . ASP A 1 500 ? 7.500 38.694 34.035 1.00 83.62 500 ASP A N 1
ATOM 4100 C CA . ASP A 1 500 ? 6.955 39.659 35.001 1.00 83.62 500 ASP A CA 1
ATOM 4101 C C . ASP A 1 500 ? 5.541 39.256 35.470 1.00 83.62 500 ASP A C 1
ATOM 4103 O O . ASP A 1 500 ? 5.218 39.319 36.655 1.00 83.62 500 ASP A O 1
ATOM 4107 N N . ILE A 1 501 ? 4.706 38.754 34.548 1.00 83.94 501 ILE A N 1
ATOM 4108 C CA . ILE A 1 501 ? 3.351 38.253 34.850 1.00 83.94 501 ILE A CA 1
ATOM 4109 C C . ILE A 1 501 ? 3.433 36.965 35.679 1.00 83.94 501 ILE A C 1
ATOM 4111 O O . ILE A 1 501 ? 2.588 36.697 36.539 1.00 83.94 501 ILE A O 1
ATOM 4115 N N . TRP A 1 502 ? 4.440 36.137 35.406 1.00 86.56 502 TRP A N 1
ATOM 4116 C CA . TRP A 1 502 ? 4.712 34.933 36.174 1.00 86.56 502 TRP A CA 1
ATOM 4117 C C . TRP A 1 502 ? 5.119 35.267 37.610 1.00 86.56 502 TRP A C 1
ATOM 4119 O O . TRP A 1 502 ? 4.533 34.696 38.529 1.00 86.56 502 TRP A O 1
ATOM 4129 N N . GLU A 1 503 ? 6.035 36.219 37.808 1.00 85.38 503 GLU A N 1
ATOM 4130 C CA . GLU A 1 503 ? 6.465 36.683 39.133 1.00 85.38 503 GLU A CA 1
ATOM 4131 C C . GLU A 1 503 ? 5.287 37.265 39.927 1.00 85.38 503 GLU A C 1
ATOM 4133 O O . GLU A 1 503 ? 5.033 36.828 41.049 1.00 85.38 503 GLU A O 1
ATOM 4138 N N . GLU A 1 504 ? 4.469 38.127 39.314 1.00 86.06 504 GLU A N 1
ATOM 4139 C CA . GLU A 1 504 ? 3.281 38.700 39.963 1.00 86.06 504 GLU A CA 1
ATOM 4140 C C . GLU A 1 504 ? 2.268 37.620 40.393 1.00 86.06 504 GLU A C 1
ATOM 4142 O O . GLU A 1 504 ? 1.692 37.676 41.485 1.00 86.06 504 GLU A O 1
ATOM 4147 N N . LYS A 1 505 ? 2.055 36.590 39.558 1.00 82.56 505 LYS A N 1
ATOM 4148 C CA . LYS A 1 505 ? 1.177 35.459 39.902 1.00 82.56 505 LYS A CA 1
ATOM 4149 C C . LYS A 1 505 ? 1.760 34.609 41.032 1.00 82.56 505 LYS A C 1
ATOM 4151 O O . LYS A 1 505 ? 0.990 34.140 41.872 1.00 82.56 505 LYS A O 1
ATOM 4156 N N . VAL A 1 506 ? 3.074 34.387 41.059 1.00 83.19 506 VAL A N 1
ATOM 4157 C CA . VAL A 1 506 ? 3.741 33.632 42.131 1.00 83.19 506 VAL A CA 1
ATOM 4158 C C . VAL A 1 506 ? 3.625 34.377 43.457 1.00 83.19 506 VAL A C 1
ATOM 4160 O O . VAL A 1 506 ? 3.160 33.775 44.425 1.00 83.19 506 VAL A O 1
ATOM 4163 N N . ASP A 1 507 ? 3.928 35.675 43.483 1.00 85.75 507 ASP A N 1
ATOM 4164 C CA . ASP A 1 507 ? 3.820 36.512 44.683 1.00 85.75 507 ASP A CA 1
ATOM 4165 C C . ASP A 1 507 ? 2.383 36.541 45.217 1.00 85.75 507 ASP A C 1
ATOM 4167 O O . ASP A 1 507 ? 2.142 36.282 46.397 1.00 85.75 507 ASP A O 1
ATOM 4171 N N . LYS A 1 508 ? 1.393 36.706 44.330 1.00 85.88 508 LYS A N 1
ATOM 4172 C CA . LYS A 1 508 ? -0.030 36.659 44.701 1.00 85.88 508 LYS A CA 1
ATOM 4173 C C . LYS A 1 508 ? -0.446 35.324 45.326 1.00 85.88 508 LYS A C 1
ATOM 4175 O O . LYS A 1 508 ? -1.313 35.297 46.198 1.00 85.88 508 LYS A O 1
ATOM 4180 N N . TYR A 1 509 ? 0.105 34.202 44.861 1.00 84.31 509 TYR A N 1
ATOM 4181 C CA . TYR A 1 509 ? -0.202 32.891 45.438 1.00 84.31 509 TYR A CA 1
ATOM 4182 C C . TYR A 1 509 ? 0.542 32.644 46.753 1.00 84.31 509 TYR A C 1
ATOM 4184 O O . TYR A 1 509 ? -0.016 31.993 47.635 1.00 84.31 509 TYR A O 1
ATOM 4192 N N . MET A 1 510 ? 1.746 33.192 46.906 1.00 80.25 510 MET A N 1
ATOM 4193 C CA . MET A 1 510 ? 2.522 33.138 48.147 1.00 80.25 510 MET A CA 1
ATOM 4194 C C . MET A 1 510 ? 1.882 33.962 49.269 1.00 80.25 510 MET A C 1
ATOM 4196 O O . MET A 1 510 ? 1.846 33.506 50.409 1.00 80.25 510 MET A O 1
ATOM 4200 N N . ASP A 1 511 ? 1.289 35.111 48.939 1.00 80.38 511 ASP A N 1
ATOM 4201 C CA . ASP A 1 511 ? 0.529 35.940 49.884 1.00 80.38 511 ASP A CA 1
ATOM 4202 C C . ASP A 1 511 ? -0.746 35.245 50.412 1.00 80.38 511 ASP A C 1
ATOM 4204 O O . ASP A 1 511 ? -1.301 35.648 51.433 1.00 80.38 511 ASP A O 1
ATOM 4208 N N . GLY A 1 512 ? -1.205 34.183 49.739 1.00 71.88 512 GLY A N 1
ATOM 4209 C CA . GLY A 1 512 ? -2.355 33.359 50.125 1.00 71.88 512 GLY A CA 1
ATOM 4210 C C . GLY A 1 512 ? -2.006 32.096 50.924 1.00 71.88 512 GLY A C 1
ATOM 4211 O O . GLY A 1 512 ? -2.722 31.106 50.797 1.00 71.88 512 GLY A O 1
ATOM 4212 N N . ASP A 1 513 ? -0.899 32.094 51.678 1.00 73.75 513 ASP A N 1
ATOM 4213 C CA . ASP A 1 513 ? -0.384 30.957 52.472 1.00 73.75 513 ASP A CA 1
ATOM 4214 C C . ASP A 1 513 ? -0.017 29.689 51.653 1.00 73.75 513 ASP A C 1
ATOM 4216 O O . ASP A 1 513 ? 0.173 28.596 52.201 1.00 73.75 513 ASP A O 1
ATOM 4220 N N . MET A 1 514 ? 0.145 29.800 50.326 1.00 80.38 514 MET A N 1
ATOM 4221 C CA . MET A 1 514 ? 0.588 28.684 49.480 1.00 80.38 514 MET A CA 1
ATOM 4222 C C . MET A 1 514 ? 2.107 28.489 49.567 1.00 80.38 514 MET A C 1
ATOM 4224 O O . MET A 1 514 ? 2.871 29.446 49.552 1.00 80.38 514 MET A O 1
ATOM 4228 N N . LYS A 1 515 ? 2.579 27.234 49.599 1.00 84.00 515 LYS A N 1
ATOM 4229 C CA . LYS A 1 515 ? 4.021 26.935 49.513 1.00 84.00 515 LYS A CA 1
ATOM 4230 C C . LYS A 1 515 ? 4.585 27.301 48.137 1.00 84.00 515 LYS A C 1
ATOM 4232 O O . LYS A 1 515 ? 3.952 27.015 47.122 1.00 84.00 515 LYS A O 1
ATOM 4237 N N . GLU A 1 516 ? 5.818 27.798 48.120 1.00 77.19 516 GLU A N 1
ATOM 4238 C CA . GLU A 1 516 ? 6.553 28.283 46.937 1.00 77.19 516 GLU A CA 1
ATOM 4239 C C . GLU A 1 516 ? 6.501 27.328 45.738 1.00 77.19 516 GLU A C 1
ATOM 4241 O O . GLU A 1 516 ? 6.038 27.705 44.663 1.00 77.19 516 GLU A O 1
ATOM 4246 N N . ASP A 1 517 ? 6.828 26.050 45.942 1.00 71.25 517 ASP A N 1
ATOM 4247 C CA . ASP A 1 517 ? 6.794 25.043 44.872 1.00 71.25 517 ASP A CA 1
ATOM 4248 C C . ASP A 1 517 ? 5.391 24.875 44.249 1.00 71.25 517 ASP A C 1
ATOM 4250 O O . ASP A 1 517 ? 5.240 24.637 43.045 1.00 71.25 517 ASP A O 1
ATOM 4254 N N . HIS A 1 518 ? 4.339 25.005 45.064 1.00 73.38 518 HIS A N 1
ATOM 4255 C CA . HIS A 1 518 ? 2.951 24.921 44.610 1.00 73.38 518 HIS A CA 1
ATOM 4256 C C . HIS A 1 518 ? 2.505 26.210 43.910 1.00 73.38 518 HIS A C 1
ATOM 4258 O O . HIS A 1 518 ? 1.833 26.123 42.879 1.00 73.38 518 HIS A O 1
ATOM 4264 N N . ALA A 1 519 ? 2.918 27.377 44.412 1.00 75.38 519 ALA A N 1
ATOM 4265 C CA . ALA A 1 519 ? 2.662 28.677 43.796 1.00 75.38 519 ALA A CA 1
ATOM 4266 C C . ALA A 1 519 ? 3.284 28.758 42.391 1.00 75.38 519 ALA A C 1
ATOM 4268 O O . ALA A 1 519 ? 2.582 29.059 41.423 1.00 75.38 519 ALA A O 1
ATOM 4269 N N . MET A 1 520 ? 4.552 28.355 42.248 1.00 77.69 520 MET A N 1
ATOM 4270 C CA . MET A 1 520 ? 5.252 28.275 40.959 1.00 77.69 520 MET A CA 1
ATOM 4271 C C . MET A 1 520 ? 4.567 27.306 39.985 1.00 77.69 520 MET A C 1
ATOM 4273 O O . MET A 1 520 ? 4.367 27.617 38.810 1.00 77.69 520 MET A O 1
ATOM 4277 N N . SER A 1 521 ? 4.169 26.120 40.456 1.00 73.12 521 SER A N 1
ATOM 4278 C CA . SER A 1 521 ? 3.473 25.125 39.628 1.00 73.12 521 SER A CA 1
ATOM 4279 C C . SER A 1 521 ? 2.100 25.623 39.154 1.00 73.12 521 SER A C 1
ATOM 4281 O O . SER A 1 521 ? 1.723 25.434 37.992 1.00 73.12 521 SER A O 1
ATOM 4283 N N . LYS A 1 522 ? 1.362 26.318 40.029 1.00 75.81 522 LYS A N 1
ATOM 4284 C CA . LYS A 1 522 ? 0.060 26.918 39.712 1.00 75.81 522 LYS A CA 1
ATOM 4285 C C . LYS A 1 522 ? 0.200 28.073 38.717 1.00 75.81 522 LYS A C 1
ATOM 4287 O O . LYS A 1 522 ? -0.569 28.107 37.756 1.00 75.81 522 LYS A O 1
ATOM 4292 N N . ALA A 1 523 ? 1.199 28.942 38.889 1.00 78.44 523 ALA A N 1
ATOM 4293 C CA . ALA A 1 523 ? 1.521 30.021 37.954 1.00 78.44 523 ALA A CA 1
ATOM 4294 C C . ALA A 1 523 ? 1.876 29.473 36.562 1.00 78.44 523 ALA A C 1
ATOM 4296 O O . ALA A 1 523 ? 1.242 29.854 35.581 1.00 78.44 523 ALA A O 1
ATOM 4297 N N . ASN A 1 524 ? 2.757 28.469 36.482 1.00 77.06 524 ASN A N 1
ATOM 4298 C CA . ASN A 1 524 ? 3.104 27.787 35.227 1.00 77.06 524 ASN A CA 1
ATOM 4299 C C . ASN A 1 524 ? 1.887 27.161 34.527 1.00 77.06 524 ASN A C 1
ATOM 4301 O O . ASN A 1 524 ? 1.773 27.195 33.305 1.00 77.06 524 ASN A O 1
ATOM 4305 N N . ARG A 1 525 ? 0.950 26.568 35.282 1.00 74.94 525 ARG A N 1
ATOM 4306 C CA . ARG A 1 525 ? -0.272 25.986 34.700 1.00 74.94 525 ARG A CA 1
ATOM 4307 C C . ARG A 1 525 ? -1.205 27.059 34.142 1.00 74.94 525 ARG A C 1
ATOM 4309 O O . ARG A 1 525 ? -1.901 26.792 33.168 1.00 74.94 525 ARG A O 1
ATOM 4316 N N . LYS A 1 526 ? -1.243 28.225 34.789 1.00 78.12 526 LYS A N 1
ATOM 4317 C CA . LYS A 1 526 ? -2.118 29.358 34.465 1.00 78.12 526 LYS A CA 1
ATOM 4318 C C . LYS A 1 526 ? -1.543 30.320 33.429 1.00 78.12 526 LYS A C 1
ATOM 4320 O O . LYS A 1 526 ? -2.293 31.183 33.013 1.00 78.12 526 LYS A O 1
ATOM 4325 N N . LEU A 1 527 ? -0.261 30.203 33.086 1.00 81.06 527 LEU A N 1
ATOM 4326 C CA . LEU A 1 527 ? 0.399 30.953 32.008 1.00 81.06 527 LEU A CA 1
ATOM 4327 C C . LEU A 1 527 ? 0.671 30.096 30.773 1.00 81.06 527 LEU A C 1
ATOM 4329 O O . LEU A 1 527 ? 1.263 30.546 29.803 1.00 81.06 527 LEU A O 1
ATOM 4333 N N . LYS A 1 528 ? 0.260 28.826 30.810 1.00 76.00 528 LYS A N 1
ATOM 4334 C CA . LYS A 1 528 ? 0.578 27.866 29.759 1.00 76.00 528 LYS A CA 1
ATOM 4335 C C . LYS A 1 528 ? -0.004 28.267 28.406 1.00 76.00 528 LYS A C 1
ATOM 4337 O O . LYS A 1 528 ? 0.621 27.967 27.392 1.00 76.00 528 LYS A O 1
ATOM 4342 N N . ASP A 1 529 ? -1.197 28.853 28.394 1.00 73.25 529 ASP A N 1
ATOM 4343 C CA . ASP A 1 529 ? -1.865 29.240 27.155 1.00 73.25 529 ASP A CA 1
ATOM 4344 C C . ASP A 1 529 ? -1.238 30.536 26.611 1.00 73.25 529 ASP A C 1
ATOM 4346 O O . ASP A 1 529 ? -0.912 30.601 25.432 1.00 73.25 529 ASP A O 1
ATOM 4350 N N . GLU A 1 530 ? -0.901 31.486 27.484 1.00 80.12 530 GLU A N 1
ATOM 4351 C CA . GLU A 1 530 ? -0.207 32.734 27.152 1.00 80.12 530 GLU A CA 1
ATOM 4352 C C . GLU A 1 530 ? 1.234 32.500 26.663 1.00 80.12 530 GLU A C 1
ATOM 4354 O O . GLU A 1 530 ? 1.671 33.100 25.680 1.00 80.12 530 GLU A O 1
ATOM 4359 N N . ASP A 1 531 ? 1.970 31.577 27.289 1.00 76.75 531 ASP A N 1
ATOM 4360 C CA . ASP A 1 531 ? 3.283 31.118 26.819 1.00 76.75 531 ASP A CA 1
ATOM 4361 C C . ASP A 1 531 ? 3.169 30.444 25.448 1.00 76.75 531 ASP A C 1
ATOM 4363 O O . ASP A 1 531 ? 4.065 30.560 24.609 1.00 76.75 531 ASP A O 1
ATOM 4367 N N . MET A 1 532 ? 2.075 29.713 25.211 1.00 75.31 532 MET A N 1
ATOM 4368 C CA . MET A 1 532 ? 1.836 29.041 23.939 1.00 75.31 532 MET A CA 1
ATOM 4369 C C . MET A 1 532 ? 1.494 30.031 22.833 1.00 75.31 532 MET A C 1
ATOM 4371 O O . MET A 1 532 ? 1.974 29.862 21.715 1.00 75.31 532 MET A O 1
ATOM 4375 N N . ASP A 1 533 ? 0.721 31.067 23.134 1.00 76.12 533 ASP A N 1
ATOM 4376 C CA . ASP A 1 533 ? 0.388 32.121 22.181 1.00 76.12 533 ASP A CA 1
ATOM 4377 C C . ASP A 1 533 ? 1.634 32.934 21.806 1.00 76.12 533 ASP A C 1
ATOM 4379 O O . ASP A 1 533 ? 1.904 33.135 20.618 1.00 76.12 533 ASP A O 1
ATOM 4383 N N . GLN A 1 534 ? 2.470 33.294 22.788 1.00 76.81 534 GLN A N 1
ATOM 4384 C CA . GLN A 1 534 ? 3.773 33.928 22.548 1.00 76.81 534 GLN A CA 1
ATOM 4385 C C . GLN A 1 534 ? 4.696 33.035 21.711 1.00 76.81 534 GLN A C 1
ATOM 4387 O O . GLN A 1 534 ? 5.326 33.486 20.750 1.00 76.81 534 GLN A O 1
ATOM 4392 N N . PHE A 1 535 ? 4.745 31.742 22.032 1.00 80.25 535 PHE A N 1
ATOM 4393 C CA . PHE A 1 535 ? 5.518 30.769 21.274 1.00 80.25 535 PHE A CA 1
ATOM 4394 C C . PHE A 1 535 ? 5.037 30.658 19.820 1.00 80.25 535 PHE A C 1
ATOM 4396 O O . PHE A 1 535 ? 5.847 30.723 18.895 1.00 80.25 535 PHE A O 1
ATOM 4403 N N . LEU A 1 536 ? 3.727 30.504 19.602 1.00 72.31 536 LEU A N 1
ATOM 4404 C CA . LEU A 1 536 ? 3.133 30.355 18.273 1.00 72.31 536 LEU A CA 1
ATOM 4405 C C . LEU A 1 536 ? 3.304 31.616 17.428 1.00 72.31 536 LEU A C 1
ATOM 4407 O O . LEU A 1 536 ? 3.585 31.497 16.237 1.00 72.31 536 LEU A O 1
ATOM 4411 N N . SER A 1 537 ? 3.198 32.798 18.038 1.00 75.44 537 SER A N 1
ATOM 4412 C CA . SER A 1 537 ? 3.461 34.079 17.380 1.00 75.44 537 SER A CA 1
ATOM 4413 C C . SER A 1 537 ? 4.896 34.141 16.845 1.00 75.44 537 SER A C 1
ATOM 4415 O O . SER A 1 537 ? 5.115 34.288 15.642 1.00 75.44 537 SER A O 1
ATOM 4417 N N . ARG A 1 538 ? 5.890 33.886 17.706 1.00 76.94 538 ARG A N 1
ATOM 4418 C CA . ARG A 1 538 ? 7.310 33.889 17.314 1.00 76.94 538 ARG A CA 1
ATOM 4419 C C . ARG A 1 538 ? 7.642 32.795 16.300 1.00 76.94 538 ARG A C 1
ATOM 4421 O O . ARG A 1 538 ? 8.427 33.004 15.375 1.00 76.94 538 ARG A O 1
ATOM 4428 N N . TYR A 1 539 ? 7.033 31.622 16.450 1.00 76.25 539 TYR A N 1
ATOM 4429 C CA . TYR A 1 539 ? 7.191 30.521 15.506 1.00 76.25 539 TYR A CA 1
ATOM 4430 C C . TYR A 1 539 ? 6.590 30.853 14.131 1.00 76.25 539 TYR A C 1
ATOM 4432 O O . TYR A 1 539 ? 7.186 30.510 13.108 1.00 76.25 539 TYR A O 1
ATOM 4440 N N . SER A 1 540 ? 5.459 31.566 14.091 1.00 70.56 540 SER A N 1
ATOM 4441 C CA . SER A 1 540 ? 4.866 32.083 12.853 1.00 70.56 540 SER A CA 1
ATOM 4442 C C . SER A 1 540 ? 5.818 33.045 12.148 1.00 70.56 540 SER A C 1
ATOM 4444 O O . SER A 1 540 ? 6.117 32.841 10.972 1.00 70.56 540 SER A O 1
ATOM 4446 N N . SER A 1 541 ? 6.386 34.015 12.872 1.00 75.44 541 SER A N 1
ATOM 4447 C CA . SER A 1 541 ? 7.379 34.950 12.324 1.00 75.44 541 SER A CA 1
ATOM 4448 C C . SER A 1 541 ? 8.600 34.219 11.760 1.00 75.44 541 SER A C 1
ATOM 4450 O O . SER A 1 541 ? 9.038 34.499 10.645 1.00 75.44 541 SER A O 1
ATOM 4452 N N . LEU A 1 542 ? 9.112 33.204 12.470 1.00 76.81 542 LEU A N 1
ATOM 4453 C CA . LEU A 1 542 ? 10.212 32.373 11.972 1.00 76.81 542 LEU A CA 1
ATOM 4454 C C . LEU A 1 542 ? 9.856 31.670 10.653 1.00 76.81 542 LEU A C 1
ATOM 4456 O O . LEU A 1 542 ? 10.673 31.639 9.730 1.00 76.81 542 LEU A O 1
ATOM 4460 N N . ILE A 1 543 ? 8.652 31.106 10.547 1.00 72.38 543 ILE A N 1
ATOM 4461 C CA . ILE A 1 543 ? 8.182 30.466 9.313 1.00 72.38 543 ILE A CA 1
ATOM 4462 C C . ILE A 1 543 ? 8.096 31.488 8.177 1.00 72.38 543 ILE A C 1
ATOM 4464 O O . ILE A 1 543 ? 8.555 31.201 7.070 1.00 72.38 543 ILE A O 1
ATOM 4468 N N . GLU A 1 544 ? 7.560 32.678 8.433 1.00 70.94 544 GLU A N 1
ATOM 4469 C CA . GLU A 1 544 ? 7.488 33.750 7.439 1.00 70.94 544 GLU A CA 1
ATOM 4470 C C . GLU A 1 544 ? 8.883 34.152 6.940 1.00 70.94 544 GLU A C 1
ATOM 4472 O O . GLU A 1 544 ? 9.094 34.260 5.726 1.00 70.94 544 GLU A O 1
ATOM 4477 N N . TYR A 1 545 ? 9.870 34.256 7.836 1.00 73.81 545 TYR A N 1
ATOM 4478 C CA . TYR A 1 545 ? 11.265 34.506 7.465 1.00 73.81 545 TYR A CA 1
ATOM 4479 C C . TYR A 1 545 ? 11.848 33.390 6.599 1.00 73.81 545 TYR A C 1
ATOM 4481 O O . TYR A 1 545 ? 12.480 33.661 5.574 1.00 73.81 545 TYR A O 1
ATOM 4489 N N . LEU A 1 546 ? 11.613 32.127 6.961 1.00 72.19 546 LEU A N 1
ATOM 4490 C CA . LEU A 1 546 ? 12.081 30.980 6.182 1.00 72.19 546 LEU A CA 1
ATOM 4491 C C . LEU A 1 546 ? 11.448 30.946 4.786 1.00 72.19 546 LEU A C 1
ATOM 4493 O O . LEU A 1 546 ? 12.145 30.695 3.801 1.00 72.19 546 LEU A O 1
ATOM 4497 N N . ILE A 1 547 ? 10.156 31.259 4.678 1.00 70.25 547 ILE A N 1
ATOM 4498 C CA . ILE A 1 547 ? 9.444 31.335 3.399 1.00 70.25 547 ILE A CA 1
ATOM 4499 C C . ILE A 1 547 ? 10.027 32.447 2.525 1.00 70.25 547 ILE A C 1
ATOM 4501 O O . ILE A 1 547 ? 10.272 32.218 1.337 1.00 70.25 547 ILE A O 1
ATOM 4505 N N . GLN A 1 548 ? 10.303 33.626 3.087 1.00 68.94 548 GLN A N 1
ATOM 4506 C CA . GLN A 1 548 ? 10.938 34.726 2.358 1.00 68.94 548 GLN A CA 1
ATOM 4507 C C . GLN A 1 548 ? 12.384 34.400 1.951 1.00 68.94 548 GLN A C 1
ATOM 4509 O O . GLN A 1 548 ? 12.811 34.755 0.852 1.00 68.94 548 GLN A O 1
ATOM 4514 N N . LEU A 1 549 ? 13.136 33.668 2.775 1.00 69.50 549 LEU A N 1
ATOM 4515 C CA . LEU A 1 549 ? 14.486 33.209 2.436 1.00 69.50 549 LEU A CA 1
ATOM 4516 C C . LEU A 1 549 ? 14.514 32.104 1.378 1.00 69.50 549 LEU A C 1
ATOM 4518 O O . LEU A 1 549 ? 15.526 31.968 0.692 1.00 69.50 549 LEU A O 1
ATOM 4522 N N . GLN A 1 550 ? 13.447 31.317 1.238 1.00 70.19 550 GLN A N 1
ATOM 4523 C CA . GLN A 1 550 ? 13.341 30.266 0.220 1.00 70.19 550 GLN A CA 1
ATOM 4524 C C . GLN A 1 550 ? 12.747 30.779 -1.095 1.00 70.19 550 GLN A C 1
ATOM 4526 O O . GLN A 1 550 ? 13.200 30.395 -2.168 1.00 70.19 550 GLN A O 1
ATOM 4531 N N . ASN A 1 551 ? 11.764 31.677 -1.029 1.00 69.12 551 ASN A N 1
ATOM 4532 C CA . ASN A 1 551 ? 10.987 32.105 -2.197 1.00 69.12 551 ASN A CA 1
ATOM 4533 C C . ASN A 1 551 ? 11.208 33.578 -2.573 1.00 69.12 551 ASN A C 1
ATOM 4535 O O . ASN A 1 551 ? 10.657 34.072 -3.556 1.00 69.12 551 ASN A O 1
ATOM 4539 N N . GLY A 1 552 ? 12.022 34.306 -1.810 1.00 71.81 552 GLY A N 1
ATOM 4540 C CA . GLY A 1 552 ? 12.270 35.725 -2.023 1.00 71.81 552 GLY A CA 1
ATOM 4541 C C . GLY A 1 552 ? 13.250 36.031 -3.155 1.00 71.81 552 GLY A C 1
ATOM 4542 O O . GLY A 1 552 ? 14.065 35.216 -3.597 1.00 71.81 552 GLY A O 1
ATOM 4543 N N . LYS A 1 553 ? 13.239 37.298 -3.588 1.00 78.44 553 LYS A N 1
ATOM 4544 C CA . LYS A 1 553 ? 14.117 37.819 -4.654 1.00 78.44 553 LYS A CA 1
ATOM 4545 C C . LYS A 1 553 ? 15.609 37.635 -4.343 1.00 78.44 553 LYS A C 1
ATOM 4547 O O . LYS A 1 553 ? 16.412 37.533 -5.272 1.00 78.44 553 LYS A O 1
ATOM 4552 N N . LEU A 1 554 ? 15.993 37.617 -3.063 1.00 80.38 554 LEU A N 1
ATOM 4553 C CA . LEU A 1 554 ? 17.375 37.384 -2.638 1.00 80.38 554 LEU A CA 1
ATOM 4554 C C . LEU A 1 554 ? 17.795 35.926 -2.875 1.00 80.38 554 LEU A C 1
ATOM 4556 O O . LEU A 1 554 ? 18.858 35.707 -3.455 1.00 80.38 554 LEU A O 1
ATOM 4560 N N . HIS A 1 555 ? 16.935 34.955 -2.548 1.00 81.06 555 HIS A N 1
ATOM 4561 C CA . HIS A 1 555 ? 17.164 33.535 -2.830 1.00 81.06 555 HIS A CA 1
ATOM 4562 C C . HIS A 1 555 ? 17.409 33.289 -4.317 1.00 81.06 555 HIS A C 1
ATOM 4564 O O . HIS A 1 555 ? 18.425 32.714 -4.701 1.00 81.06 555 HIS A O 1
ATOM 4570 N N . GLY A 1 556 ? 16.532 33.826 -5.173 1.00 79.81 556 GLY A N 1
ATOM 4571 C CA . GLY A 1 556 ? 16.676 33.712 -6.624 1.00 79.81 556 GLY A CA 1
ATOM 4572 C C . GLY A 1 556 ? 17.997 34.295 -7.143 1.00 79.81 556 GLY A C 1
ATOM 4573 O O . GLY A 1 556 ? 18.618 33.719 -8.035 1.00 79.81 556 GLY A O 1
ATOM 4574 N N . LYS A 1 557 ? 18.483 35.403 -6.564 1.00 84.88 557 LYS A N 1
ATOM 4575 C CA . LYS A 1 557 ? 19.793 35.991 -6.911 1.00 84.88 557 LYS A CA 1
ATOM 4576 C C . LYS A 1 557 ? 20.961 35.106 -6.471 1.00 84.88 557 LYS A C 1
ATOM 4578 O O . LYS A 1 557 ? 21.899 34.928 -7.250 1.00 84.88 557 LYS A O 1
ATOM 4583 N N . VAL A 1 558 ? 20.900 34.553 -5.258 1.00 85.50 558 VAL A N 1
ATOM 4584 C CA . VAL A 1 558 ? 21.917 33.636 -4.721 1.00 85.50 558 VAL A CA 1
ATOM 4585 C C . VAL A 1 558 ? 21.977 32.365 -5.569 1.00 85.50 558 VAL A C 1
ATOM 4587 O O . VAL A 1 558 ? 23.046 32.025 -6.074 1.00 85.50 558 VAL A O 1
ATOM 4590 N N . MET A 1 559 ? 20.833 31.724 -5.821 1.00 86.25 559 MET A N 1
ATOM 4591 C CA . MET A 1 559 ? 20.752 30.496 -6.614 1.00 86.25 559 MET A CA 1
ATOM 4592 C C . MET A 1 559 ? 21.185 30.716 -8.060 1.00 86.25 559 MET A C 1
ATOM 4594 O O . MET A 1 559 ? 22.004 29.957 -8.563 1.00 86.25 559 MET A O 1
ATOM 4598 N N . LYS A 1 560 ? 20.754 31.806 -8.710 1.00 89.38 560 LYS A N 1
ATOM 4599 C CA . LYS A 1 560 ? 21.193 32.136 -10.076 1.00 89.38 560 LYS A CA 1
ATOM 4600 C C . LYS A 1 560 ? 22.712 32.291 -10.178 1.00 89.38 560 LYS A C 1
ATOM 4602 O O . LYS A 1 560 ? 23.302 31.896 -11.181 1.00 89.38 560 LYS A O 1
ATOM 4607 N N . MET A 1 561 ? 23.352 32.852 -9.152 1.00 89.69 561 MET A N 1
ATOM 4608 C CA . MET A 1 561 ? 24.809 32.955 -9.103 1.00 89.69 561 MET A CA 1
ATOM 4609 C C . MET A 1 561 ? 25.476 31.596 -8.876 1.00 89.69 561 MET A C 1
ATOM 4611 O O . MET A 1 561 ? 26.464 31.308 -9.545 1.00 89.69 561 MET A O 1
ATOM 4615 N N . ILE A 1 562 ? 24.945 30.766 -7.975 1.00 89.25 562 ILE A N 1
ATOM 4616 C CA . ILE A 1 562 ? 25.454 29.406 -7.747 1.00 89.25 562 ILE A CA 1
ATOM 4617 C C . ILE A 1 562 ? 25.362 28.597 -9.042 1.00 89.25 562 ILE A C 1
ATOM 4619 O O . ILE A 1 562 ? 26.371 28.066 -9.490 1.00 89.25 562 ILE A O 1
ATOM 4623 N N . THR A 1 563 ? 24.198 28.576 -9.693 1.00 89.94 563 THR A N 1
ATOM 4624 C CA . THR A 1 563 ? 23.991 27.876 -10.967 1.00 89.94 563 THR A CA 1
ATOM 4625 C C . THR A 1 563 ? 24.933 28.388 -12.055 1.00 89.94 563 THR A C 1
ATOM 4627 O O . THR A 1 563 ? 25.516 27.583 -12.770 1.00 89.94 563 THR A O 1
ATOM 4630 N N . GLY A 1 564 ? 25.141 29.707 -12.157 1.00 89.62 564 GLY A N 1
ATOM 4631 C CA . GLY A 1 564 ? 26.105 30.280 -13.102 1.00 89.62 564 GLY A CA 1
ATOM 4632 C C . GLY A 1 564 ? 27.536 29.795 -12.855 1.00 89.62 564 GLY A C 1
ATOM 4633 O O . GLY A 1 564 ? 28.179 29.293 -13.767 1.00 89.62 564 GLY A O 1
ATOM 4634 N N . LEU A 1 565 ? 28.006 29.864 -11.606 1.00 89.62 565 LEU A N 1
ATOM 4635 C CA . LEU A 1 565 ? 29.351 29.414 -11.230 1.00 89.62 565 LEU A CA 1
ATOM 4636 C C . LEU A 1 565 ? 29.550 27.909 -11.455 1.00 89.62 565 LEU A C 1
ATOM 4638 O O . LEU A 1 565 ? 30.619 27.484 -11.886 1.00 89.62 565 LEU A O 1
ATOM 4642 N N . VAL A 1 566 ? 28.524 27.108 -11.177 1.00 88.88 566 VAL A N 1
ATOM 4643 C CA . VAL A 1 566 ? 28.548 25.654 -11.382 1.00 88.88 566 VAL A CA 1
ATOM 4644 C C . VAL A 1 566 ? 28.580 25.315 -12.872 1.00 88.88 566 VAL A C 1
ATOM 4646 O O . VAL A 1 566 ? 29.360 24.458 -13.281 1.00 88.88 566 VAL A O 1
ATOM 4649 N N . ASN A 1 567 ? 27.809 26.030 -13.696 1.00 89.19 567 ASN A N 1
ATOM 4650 C CA . ASN A 1 567 ? 27.830 25.872 -15.153 1.00 89.19 567 ASN A CA 1
ATOM 4651 C C . ASN A 1 567 ? 29.186 26.256 -15.765 1.00 89.19 567 ASN A C 1
ATOM 4653 O O . ASN A 1 567 ? 29.597 25.659 -16.757 1.00 89.19 567 ASN A O 1
ATOM 4657 N N . ASP A 1 568 ? 29.914 27.180 -15.135 1.00 89.06 568 ASP A N 1
ATOM 4658 C CA . ASP A 1 568 ? 31.291 27.540 -15.495 1.00 89.06 568 ASP A CA 1
ATOM 4659 C C . ASP A 1 568 ? 32.337 26.510 -14.996 1.00 89.06 568 ASP A C 1
ATOM 4661 O O . ASP A 1 568 ? 33.546 26.732 -15.098 1.00 89.06 568 ASP A O 1
ATOM 4665 N N . GLY A 1 569 ? 31.892 25.365 -14.461 1.00 79.94 569 GLY A N 1
ATOM 4666 C CA . GLY A 1 569 ? 32.735 24.245 -14.035 1.00 79.94 569 GLY A CA 1
ATOM 4667 C C . GLY A 1 569 ? 33.237 24.330 -12.591 1.00 79.94 569 GLY A C 1
ATOM 4668 O O . GLY A 1 569 ? 34.164 23.605 -12.222 1.00 79.94 569 GLY A O 1
ATOM 4669 N N . MET A 1 570 ? 32.670 25.216 -11.764 1.00 86.75 570 MET A N 1
ATOM 4670 C CA . MET A 1 570 ? 33.046 25.341 -10.356 1.00 86.75 570 MET A CA 1
ATOM 4671 C C . MET A 1 570 ? 32.355 24.292 -9.480 1.00 86.75 570 MET A C 1
ATOM 4673 O O . MET A 1 570 ? 31.162 24.033 -9.604 1.00 86.75 570 MET A O 1
ATOM 4677 N N . ASP A 1 571 ? 33.111 23.747 -8.526 1.00 91.25 571 ASP A N 1
ATOM 4678 C CA . ASP A 1 571 ? 32.579 22.889 -7.468 1.00 91.25 571 ASP A CA 1
ATOM 4679 C C . ASP A 1 571 ? 31.439 23.576 -6.689 1.00 91.25 571 ASP A C 1
ATOM 4681 O O . ASP A 1 571 ? 31.546 24.747 -6.305 1.00 91.25 571 ASP A O 1
ATOM 4685 N N . TYR A 1 572 ? 30.364 22.826 -6.436 1.00 80.19 572 TYR A N 1
ATOM 4686 C CA . TYR A 1 572 ? 29.114 23.331 -5.864 1.00 80.19 572 TYR A CA 1
ATOM 4687 C C . TYR A 1 572 ? 29.319 23.963 -4.481 1.00 80.19 572 TYR A C 1
ATOM 4689 O O . TYR A 1 572 ? 28.800 25.043 -4.196 1.00 80.19 572 TYR A O 1
ATOM 4697 N N . GLU A 1 573 ? 30.149 23.349 -3.633 1.00 78.81 573 GLU A N 1
ATOM 4698 C CA . GLU A 1 573 ? 30.413 23.848 -2.282 1.00 78.81 573 GLU A CA 1
ATOM 4699 C C . GLU A 1 573 ? 31.209 25.165 -2.311 1.00 78.81 573 GLU A C 1
ATOM 4701 O O . GLU A 1 573 ? 30.946 26.098 -1.542 1.00 78.81 573 GLU A O 1
ATOM 4706 N N . LYS A 1 574 ? 32.161 25.289 -3.245 1.00 83.31 574 LYS A N 1
ATOM 4707 C CA . LYS A 1 574 ? 32.878 26.551 -3.489 1.00 83.31 574 LYS A CA 1
ATOM 4708 C C . LYS A 1 574 ? 31.964 27.630 -4.067 1.00 83.31 574 LYS A C 1
ATOM 4710 O O . LYS A 1 574 ? 32.056 28.779 -3.628 1.00 83.31 574 LYS A O 1
ATOM 4715 N N . ALA A 1 575 ? 31.076 27.274 -4.994 1.00 83.69 575 ALA A N 1
ATOM 4716 C CA . ALA A 1 575 ? 30.104 28.194 -5.578 1.00 83.69 575 ALA A CA 1
ATOM 4717 C C . ALA A 1 575 ? 29.162 28.773 -4.507 1.00 83.69 575 ALA A C 1
ATOM 4719 O O . ALA A 1 575 ? 28.964 29.990 -4.462 1.00 83.69 575 ALA A O 1
ATOM 4720 N N . ILE A 1 576 ? 28.683 27.935 -3.578 1.00 84.50 576 ILE A N 1
ATOM 4721 C CA . ILE A 1 576 ? 27.891 28.364 -2.415 1.00 84.50 576 ILE A CA 1
ATOM 4722 C C . ILE A 1 576 ? 28.674 29.357 -1.552 1.00 84.50 576 ILE A C 1
ATOM 4724 O O . ILE A 1 576 ? 28.182 30.449 -1.277 1.00 84.50 576 ILE A O 1
ATOM 4728 N N . LYS A 1 577 ? 29.909 29.030 -1.148 1.00 86.31 577 LYS A N 1
ATOM 4729 C CA . LYS A 1 577 ? 30.717 29.907 -0.275 1.00 86.31 577 LYS A CA 1
ATOM 4730 C C . LYS A 1 577 ? 30.962 31.282 -0.900 1.00 86.31 577 LYS A C 1
ATOM 4732 O O . LYS A 1 577 ? 30.954 32.293 -0.196 1.00 86.31 577 LYS A O 1
ATOM 4737 N N . ILE A 1 578 ? 31.167 31.335 -2.215 1.00 85.88 578 ILE A N 1
ATOM 4738 C CA . ILE A 1 578 ? 31.366 32.588 -2.952 1.00 85.88 578 ILE A CA 1
ATOM 4739 C C . ILE A 1 578 ? 30.056 33.377 -3.052 1.00 85.88 578 ILE A C 1
ATOM 4741 O O . ILE A 1 578 ? 30.062 34.587 -2.813 1.00 85.88 578 ILE A O 1
ATOM 4745 N N . ALA A 1 579 ? 28.940 32.712 -3.362 1.00 85.62 579 ALA A N 1
ATOM 4746 C CA . ALA A 1 579 ? 27.630 33.350 -3.424 1.00 85.62 579 ALA A CA 1
ATOM 4747 C C . ALA A 1 579 ? 27.219 33.918 -2.055 1.00 85.62 579 ALA A C 1
ATOM 4749 O O . ALA A 1 579 ? 26.885 35.098 -1.966 1.00 85.62 579 ALA A O 1
ATOM 4750 N N . ILE A 1 580 ? 27.358 33.137 -0.979 1.00 84.12 580 ILE A N 1
ATOM 4751 C CA . ILE A 1 580 ? 27.082 33.587 0.392 1.00 84.12 580 ILE A CA 1
ATOM 4752 C C . ILE A 1 580 ? 27.971 34.776 0.751 1.00 84.12 580 ILE A C 1
ATOM 4754 O O . ILE A 1 580 ? 27.457 35.790 1.198 1.00 84.12 580 ILE A O 1
ATOM 4758 N N . ARG A 1 581 ? 29.288 34.726 0.499 1.00 88.56 581 ARG A N 1
ATOM 4759 C CA . ARG A 1 581 ? 30.186 35.854 0.814 1.00 88.56 581 ARG A CA 1
ATOM 4760 C C . ARG A 1 581 ? 29.800 37.139 0.073 1.00 88.56 581 ARG A C 1
ATOM 4762 O O . ARG A 1 581 ? 29.944 38.218 0.636 1.00 88.56 581 ARG A O 1
ATOM 4769 N N . LYS A 1 582 ? 29.323 37.034 -1.171 1.00 87.94 582 LYS A N 1
ATOM 4770 C CA . LYS A 1 582 ? 28.903 38.191 -1.974 1.00 87.94 582 LYS A CA 1
ATOM 4771 C C . LYS A 1 582 ? 27.586 38.793 -1.487 1.00 87.94 582 LYS A C 1
ATOM 4773 O O . LYS A 1 582 ? 27.460 40.012 -1.453 1.00 87.94 582 LYS A O 1
ATOM 4778 N N . TYR A 1 583 ? 26.617 37.949 -1.141 1.00 87.62 583 TYR A N 1
ATOM 4779 C CA . TYR A 1 583 ? 25.290 38.385 -0.698 1.00 87.62 583 TYR A CA 1
ATOM 4780 C C . TYR A 1 583 ? 25.173 38.540 0.820 1.00 87.62 583 TYR A C 1
ATOM 4782 O O . TYR A 1 583 ? 24.132 38.979 1.293 1.00 87.62 583 TYR A O 1
ATOM 4790 N N . LYS A 1 584 ? 26.246 38.257 1.567 1.00 83.56 584 LYS A N 1
ATOM 4791 C CA . LYS A 1 584 ? 26.319 38.364 3.026 1.00 83.56 584 LYS A CA 1
ATOM 4792 C C . LYS A 1 584 ? 25.731 39.678 3.570 1.00 83.56 584 LYS A C 1
ATOM 4794 O O . LYS A 1 584 ? 24.851 39.567 4.408 1.00 83.56 584 LYS A O 1
ATOM 4799 N N . PRO A 1 585 ? 26.067 40.878 3.054 1.00 84.12 585 PRO A N 1
ATOM 4800 C CA . PRO A 1 585 ? 25.495 42.122 3.580 1.00 84.12 585 PRO A CA 1
ATOM 4801 C C . PRO A 1 585 ? 23.976 42.232 3.396 1.00 84.12 585 PRO A C 1
ATOM 4803 O O . PRO A 1 585 ? 23.309 42.859 4.203 1.00 84.12 585 PRO A O 1
ATOM 4806 N N . MET A 1 586 ? 23.428 41.628 2.335 1.00 79.44 586 MET A N 1
ATOM 4807 C CA . MET A 1 586 ? 21.984 41.627 2.067 1.00 79.44 586 MET A CA 1
ATOM 4808 C C . MET A 1 586 ? 21.248 40.561 2.885 1.00 79.44 586 MET A C 1
ATOM 4810 O O . MET A 1 586 ? 20.067 40.711 3.165 1.00 79.44 586 MET A O 1
ATOM 4814 N N . LEU A 1 587 ? 21.935 39.466 3.223 1.00 75.88 587 LEU A N 1
ATOM 4815 C CA . LEU A 1 587 ? 21.429 38.447 4.142 1.00 75.88 587 LEU A CA 1
ATOM 4816 C C . LEU A 1 587 ? 21.446 38.965 5.585 1.00 75.88 587 LEU A C 1
ATOM 4818 O O . LEU A 1 587 ? 20.503 38.717 6.318 1.00 75.88 587 LEU A O 1
ATOM 4822 N N . GLU A 1 588 ? 22.486 39.709 5.969 1.00 77.25 588 GLU A N 1
ATOM 4823 C CA . GLU A 1 588 ? 22.582 40.371 7.275 1.00 77.25 588 GLU A CA 1
ATOM 4824 C C . GLU A 1 588 ? 21.536 41.486 7.400 1.00 77.25 588 GLU A C 1
ATOM 4826 O O . GLU A 1 588 ? 20.772 41.469 8.354 1.00 77.25 588 GLU A O 1
ATOM 4831 N N . SER A 1 589 ? 21.371 42.353 6.390 1.00 75.31 589 SER A N 1
ATOM 4832 C CA . SER A 1 589 ? 20.324 43.389 6.429 1.00 75.31 589 SER A CA 1
ATOM 4833 C C . SER A 1 589 ? 18.904 42.817 6.484 1.00 75.31 589 SER A C 1
ATOM 4835 O O . SER A 1 589 ? 18.024 43.416 7.085 1.00 75.31 589 SER A O 1
ATOM 4837 N N . PHE A 1 590 ? 18.674 41.661 5.853 1.00 69.12 590 PHE A N 1
ATOM 4838 C CA . PHE A 1 590 ? 17.397 40.949 5.925 1.00 69.12 590 PHE A CA 1
ATOM 4839 C C . PHE A 1 590 ? 17.109 40.423 7.341 1.00 69.12 590 PHE A C 1
ATOM 4841 O O . PHE A 1 590 ? 15.959 40.398 7.763 1.00 69.12 590 PHE A O 1
ATOM 4848 N N . LEU A 1 591 ? 18.148 40.013 8.075 1.00 65.19 591 LEU A N 1
ATOM 4849 C CA . LEU A 1 591 ? 18.027 39.595 9.472 1.00 65.19 591 LEU A CA 1
ATOM 4850 C C . LEU A 1 591 ? 17.855 40.799 10.411 1.00 65.19 591 LEU A C 1
ATOM 4852 O O . LEU A 1 591 ? 17.116 40.694 11.383 1.00 65.19 591 LEU A O 1
ATOM 4856 N N . ASP A 1 592 ? 18.471 41.942 10.103 1.00 63.91 592 ASP A N 1
ATOM 4857 C CA . ASP A 1 592 ? 18.349 43.167 10.904 1.00 63.91 592 ASP A CA 1
ATOM 4858 C C . ASP A 1 592 ? 16.958 43.829 10.749 1.00 63.91 592 ASP A C 1
ATOM 4860 O O . ASP A 1 592 ? 16.334 44.182 11.747 1.00 63.91 592 ASP A O 1
ATOM 4864 N N . GLU A 1 593 ? 16.405 43.909 9.527 1.00 59.09 593 GLU A N 1
ATOM 4865 C CA . GLU A 1 593 ? 15.029 44.400 9.278 1.00 59.09 593 GLU A CA 1
ATOM 4866 C C . GLU A 1 593 ? 13.951 43.518 9.945 1.00 59.09 593 GLU A C 1
ATOM 4868 O O . GLU A 1 593 ? 12.852 43.984 10.248 1.00 59.09 593 GLU A O 1
ATOM 4873 N N . ALA A 1 594 ? 14.252 42.241 10.187 1.00 52.72 594 ALA A N 1
ATOM 4874 C CA . ALA A 1 594 ? 13.371 41.309 10.887 1.00 52.72 594 ALA A CA 1
ATOM 4875 C C . ALA A 1 594 ? 13.340 41.551 12.410 1.00 52.72 594 ALA A C 1
ATOM 4877 O O . ALA A 1 594 ? 12.287 41.423 13.031 1.00 52.72 594 ALA A O 1
ATOM 4878 N N . ILE A 1 595 ? 14.465 41.953 13.010 1.00 52.31 595 ILE A N 1
ATOM 4879 C CA . ILE A 1 595 ? 14.569 42.232 14.453 1.00 52.31 595 ILE A CA 1
ATOM 4880 C C . ILE A 1 595 ? 13.850 43.544 14.814 1.00 52.31 595 ILE A C 1
ATOM 4882 O O . ILE A 1 595 ? 13.169 43.618 15.837 1.00 52.31 595 ILE A O 1
ATOM 4886 N N . ASP A 1 596 ? 13.908 44.555 13.943 1.00 48.16 596 ASP A N 1
ATOM 4887 C CA . ASP A 1 596 ? 13.229 45.841 14.166 1.00 48.16 596 ASP A CA 1
ATOM 4888 C C . ASP A 1 596 ? 11.689 45.742 14.081 1.00 48.16 596 ASP A C 1
ATOM 4890 O O . ASP A 1 596 ? 10.976 46.561 14.667 1.00 48.16 596 ASP A O 1
ATOM 4894 N N . ASN A 1 597 ? 11.146 44.718 13.411 1.00 48.16 597 ASN A N 1
ATOM 4895 C CA . ASN A 1 597 ? 9.698 44.483 13.342 1.00 48.16 597 ASN A CA 1
ATOM 4896 C C . ASN A 1 597 ? 9.135 43.745 14.574 1.00 48.16 597 ASN A C 1
ATOM 4898 O O . ASN A 1 597 ? 7.957 43.919 14.878 1.00 48.16 597 ASN A O 1
ATOM 4902 N N . GLU A 1 598 ? 9.951 42.996 15.331 1.00 45.62 598 GLU A N 1
ATOM 4903 C CA . GLU A 1 598 ? 9.521 42.389 16.606 1.00 45.62 598 GLU A CA 1
ATOM 4904 C C . GLU A 1 598 ? 9.332 43.429 17.724 1.00 45.62 598 GLU A C 1
ATOM 4906 O O . GLU A 1 598 ? 8.528 43.217 18.626 1.00 45.62 598 GLU A O 1
ATOM 4911 N N . THR A 1 599 ? 10.009 44.582 17.653 1.00 40.72 599 THR A N 1
ATOM 4912 C CA . THR A 1 599 ? 9.892 45.652 18.669 1.00 40.72 599 THR A CA 1
ATOM 4913 C C . THR A 1 599 ? 8.683 46.578 18.482 1.00 40.72 599 THR A C 1
ATOM 4915 O O . THR A 1 599 ? 8.423 47.417 19.339 1.00 40.72 599 THR A O 1
ATOM 4918 N N . ASN A 1 600 ? 7.917 46.428 17.392 1.00 35.78 600 ASN A N 1
ATOM 4919 C CA . ASN A 1 600 ? 6.737 47.256 17.089 1.00 35.78 600 ASN A CA 1
ATOM 4920 C C . ASN A 1 600 ? 5.390 46.550 17.339 1.00 35.78 600 ASN A C 1
ATOM 4922 O O . ASN A 1 600 ? 4.342 47.102 17.003 1.00 35.78 600 ASN A O 1
ATOM 4926 N N . ILE A 1 601 ? 5.395 45.363 17.954 1.00 38.12 601 ILE A N 1
ATOM 4927 C CA . ILE A 1 601 ? 4.184 44.656 18.409 1.00 38.12 601 ILE A CA 1
ATOM 4928 C C . ILE A 1 601 ? 4.010 44.860 19.926 1.00 38.12 601 ILE A C 1
ATOM 4930 O O . ILE A 1 601 ? 3.710 43.937 20.665 1.00 38.12 601 ILE A O 1
ATOM 4934 N N . ASP A 1 602 ? 4.212 46.089 20.396 1.00 38.84 602 ASP A N 1
ATOM 4935 C CA . ASP A 1 602 ? 3.774 46.551 21.717 1.00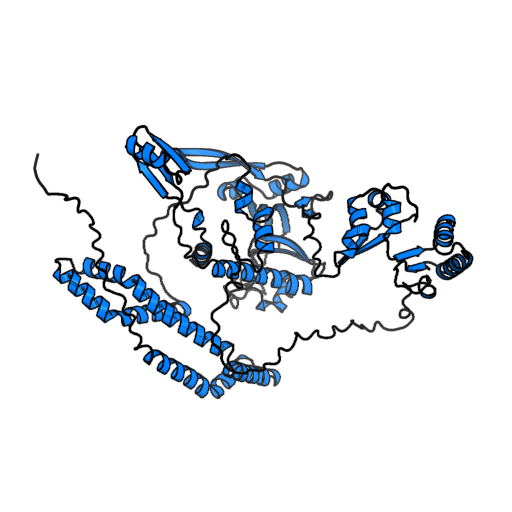 38.84 602 ASP A CA 1
ATOM 4936 C C . ASP A 1 602 ? 2.784 47.691 21.467 1.00 38.84 602 ASP A C 1
ATOM 4938 O O . ASP A 1 602 ? 3.146 48.866 21.380 1.00 38.84 602 ASP A O 1
ATOM 4942 N N . GLY A 1 603 ? 1.522 47.346 21.207 1.00 36.81 603 GLY A N 1
ATOM 4943 C CA . GLY A 1 603 ? 0.534 48.365 20.852 1.00 36.81 603 GLY A CA 1
ATOM 4944 C C . GLY A 1 603 ? -0.776 47.872 20.259 1.00 36.81 603 GLY A C 1
ATOM 4945 O O . GLY A 1 603 ? -1.294 48.495 19.336 1.00 36.81 603 GLY A O 1
ATOM 4946 N N . SER A 1 604 ? -1.349 46.789 20.774 1.00 30.59 604 SER A N 1
ATOM 4947 C CA . SER A 1 604 ? -2.793 46.586 20.653 1.00 30.59 604 SER A CA 1
ATOM 4948 C C . SER A 1 604 ? -3.327 46.028 21.962 1.00 30.59 604 SER A C 1
ATOM 4950 O O . SER A 1 604 ? -3.311 44.821 22.189 1.00 30.59 604 SER A O 1
ATOM 4952 N N . GLU A 1 605 ? -3.773 46.938 22.826 1.00 37.38 605 GLU A N 1
ATOM 4953 C CA . GLU A 1 605 ? -4.661 46.632 23.941 1.00 37.38 605 GLU A CA 1
ATOM 4954 C C . GLU A 1 605 ? -5.874 45.862 23.399 1.00 37.38 605 GLU A C 1
ATOM 4956 O O . GLU A 1 605 ? -6.752 46.425 22.743 1.00 37.38 605 GLU A O 1
ATOM 4961 N N . SER A 1 606 ? -5.924 44.555 23.653 1.00 29.84 606 SER A N 1
ATOM 4962 C CA . SER A 1 606 ? -7.193 43.843 23.718 1.00 29.84 606 SER A CA 1
ATOM 4963 C C . SER A 1 606 ? -7.699 43.973 25.147 1.00 29.84 606 SER A C 1
ATOM 4965 O O . SER A 1 606 ? -7.310 43.198 26.021 1.00 29.84 606 SER A O 1
ATOM 4967 N N . GLU A 1 607 ? -8.550 44.968 25.391 1.00 35.34 607 GLU A N 1
ATOM 4968 C CA . GLU A 1 607 ? -9.473 44.934 26.520 1.00 35.34 607 GLU A CA 1
ATOM 4969 C C . GLU A 1 607 ? -10.304 43.645 26.409 1.00 35.34 607 GLU A C 1
ATOM 4971 O O . GLU A 1 607 ? -11.275 43.580 25.658 1.00 35.34 607 GLU A O 1
ATOM 4976 N N . ASN A 1 608 ? -9.908 42.603 27.135 1.00 29.92 608 ASN A N 1
ATOM 4977 C CA . ASN A 1 608 ? -10.817 41.550 27.552 1.00 29.92 608 ASN A CA 1
ATOM 4978 C C . ASN A 1 608 ? -10.858 41.580 29.073 1.00 29.92 608 ASN A C 1
ATOM 4980 O O . ASN A 1 608 ? -9.838 41.494 29.756 1.00 29.92 608 ASN A O 1
ATOM 4984 N N . SER A 1 609 ? -12.071 41.807 29.554 1.00 29.94 609 SER A N 1
ATOM 4985 C CA . SER A 1 609 ? -12.468 41.903 30.942 1.00 29.94 609 SER A CA 1
ATOM 4986 C C . SER A 1 609 ? -11.880 40.780 31.786 1.00 29.94 609 SER A C 1
ATOM 4988 O O . SER A 1 609 ? -11.917 39.605 31.426 1.00 29.94 609 SER A O 1
ATOM 4990 N N . ILE A 1 610 ? -11.391 41.179 32.957 1.00 30.44 610 ILE A N 1
ATOM 4991 C CA . ILE A 1 610 ? -11.333 40.336 34.144 1.00 30.44 610 ILE A CA 1
ATOM 4992 C C . ILE A 1 610 ? -12.785 39.939 34.435 1.00 30.44 610 ILE A C 1
ATOM 4994 O O . ILE A 1 610 ? -13.522 40.709 35.046 1.00 30.44 610 ILE A O 1
ATOM 4998 N N . ASP A 1 611 ? -13.216 38.794 33.915 1.00 29.23 611 ASP A N 1
ATOM 4999 C CA . ASP A 1 611 ? -14.362 38.084 34.465 1.00 29.23 611 ASP A CA 1
ATOM 5000 C C . ASP A 1 611 ? -13.817 37.134 35.534 1.00 29.23 611 ASP A C 1
ATOM 5002 O O . ASP A 1 611 ? -13.119 36.154 35.256 1.00 29.23 611 ASP A O 1
ATOM 5006 N N . ASP A 1 612 ? -14.092 37.510 36.781 1.00 37.22 612 ASP A N 1
ATOM 5007 C CA . ASP A 1 612 ? -14.028 36.649 37.951 1.00 37.22 612 ASP A CA 1
ATOM 5008 C C . ASP A 1 612 ? -15.036 35.502 37.768 1.00 37.22 612 ASP A C 1
ATOM 5010 O O . ASP A 1 612 ? -16.204 35.626 38.131 1.00 37.22 612 ASP A O 1
ATOM 5014 N N . ASP A 1 613 ? -14.593 34.374 37.214 1.00 30.56 613 ASP A N 1
ATOM 5015 C CA . ASP A 1 613 ? -15.293 33.103 37.407 1.00 30.56 613 ASP A CA 1
ATOM 5016 C C . ASP A 1 613 ? -14.791 32.476 38.717 1.00 30.56 613 ASP A C 1
ATOM 5018 O O . ASP A 1 613 ? -13.801 31.737 38.773 1.00 30.56 613 ASP A O 1
ATOM 5022 N N . GLU A 1 614 ? -15.501 32.821 39.794 1.00 37.59 614 GLU A N 1
ATOM 5023 C CA . GLU A 1 614 ? -15.669 31.983 40.980 1.00 37.59 614 GLU A CA 1
ATOM 5024 C C . GLU A 1 614 ? -16.257 30.624 40.544 1.00 37.59 614 GLU A C 1
ATOM 5026 O O . GLU A 1 614 ? -17.471 30.435 40.501 1.00 37.59 614 GLU A O 1
ATOM 5031 N N . GLU A 1 615 ? -15.408 29.651 40.208 1.00 30.81 615 GLU A N 1
ATOM 5032 C CA . GLU A 1 615 ? -15.785 28.239 40.325 1.00 30.81 615 GLU A CA 1
ATOM 5033 C C . GLU A 1 615 ? -15.337 27.739 41.703 1.00 30.81 615 GLU A C 1
ATOM 5035 O O . GLU A 1 615 ? -14.155 27.496 41.953 1.00 30.81 615 GLU A O 1
ATOM 5040 N N . GLU A 1 616 ? -16.322 27.631 42.598 1.00 34.16 616 GLU A N 1
ATOM 5041 C CA . GLU A 1 616 ? -16.287 26.855 43.836 1.00 34.16 616 GLU A CA 1
ATOM 5042 C C . GLU A 1 616 ? -15.792 25.425 43.535 1.00 34.16 616 GLU A C 1
ATOM 5044 O O . GLU A 1 616 ? -16.532 24.591 43.009 1.00 34.16 616 GLU A O 1
ATOM 5049 N N . GLU A 1 617 ? -14.538 25.115 43.874 1.00 30.48 617 GLU A N 1
ATOM 5050 C CA . GLU A 1 617 ? -14.146 23.738 44.174 1.00 30.48 617 GLU A CA 1
ATOM 5051 C C . GLU A 1 617 ? -14.397 23.524 45.671 1.00 30.48 617 GLU A C 1
ATOM 5053 O O . GLU A 1 617 ? -13.693 24.072 46.516 1.00 30.48 617 GLU A O 1
ATOM 5058 N N . GLU A 1 618 ? -15.458 22.770 45.973 1.00 30.77 618 GLU A N 1
ATOM 5059 C CA . GLU A 1 618 ? -15.752 22.219 47.295 1.00 30.77 618 GLU A CA 1
ATOM 5060 C C . GLU A 1 618 ? -14.507 21.484 47.826 1.00 30.77 618 GLU A C 1
ATOM 5062 O O . GLU A 1 618 ? -14.114 20.435 47.307 1.00 30.77 618 GLU A O 1
ATOM 5067 N N . GLU A 1 619 ? -13.884 22.051 48.860 1.00 29.94 619 GLU A N 1
ATOM 5068 C CA . GLU A 1 619 ? -12.970 21.338 49.746 1.00 29.94 619 GLU A CA 1
ATOM 5069 C C . GLU A 1 619 ? -13.790 20.289 50.517 1.00 29.94 619 GLU A C 1
ATOM 5071 O O . GLU A 1 619 ? -14.644 20.620 51.338 1.00 29.94 619 GLU A O 1
ATOM 5076 N N . GLU A 1 620 ? -13.572 19.002 50.229 1.00 31.00 620 GLU A N 1
ATOM 5077 C CA . GLU A 1 620 ? -13.868 17.954 51.206 1.00 31.00 620 GLU A CA 1
ATOM 5078 C C . GLU A 1 620 ? -12.771 18.019 52.276 1.00 31.00 620 GLU A C 1
ATOM 5080 O O . GLU A 1 620 ? -11.645 17.567 52.060 1.00 31.00 620 GLU A O 1
ATOM 5085 N N . ASP A 1 621 ? -13.123 18.620 53.412 1.00 28.66 621 ASP A N 1
ATOM 5086 C CA . ASP A 1 621 ? -12.381 18.583 54.670 1.00 28.66 621 ASP A CA 1
ATOM 5087 C C . ASP A 1 621 ? -12.058 17.125 55.067 1.00 28.66 621 ASP A C 1
ATOM 5089 O O . ASP A 1 621 ? -12.932 16.362 55.492 1.00 28.66 621 ASP A O 1
ATOM 5093 N N . GLU A 1 622 ? -10.785 16.732 54.977 1.00 34.38 622 GLU A N 1
ATOM 5094 C CA . GLU A 1 622 ? -10.223 15.669 55.815 1.00 34.38 622 GLU A CA 1
ATOM 5095 C C . GLU A 1 622 ? -9.739 16.302 57.129 1.00 34.38 622 GLU A C 1
ATOM 5097 O O . GLU A 1 622 ? -8.568 16.650 57.277 1.00 34.38 622 GLU A O 1
ATOM 5102 N N . ASP A 1 623 ? -10.652 16.439 58.094 1.00 31.25 623 ASP A N 1
ATOM 5103 C CA . ASP A 1 623 ? -10.305 16.733 59.486 1.00 31.25 623 ASP A CA 1
ATOM 5104 C C . ASP A 1 623 ? -9.676 15.495 60.156 1.00 31.25 623 ASP A C 1
ATOM 5106 O O . ASP A 1 623 ? -10.331 14.501 60.481 1.00 31.25 623 ASP A O 1
ATOM 5110 N N . ASP A 1 624 ? -8.359 15.592 60.295 1.00 31.14 624 ASP A N 1
ATOM 5111 C CA . ASP A 1 624 ? -7.536 15.372 61.485 1.00 31.14 624 ASP A CA 1
ATOM 5112 C C . ASP A 1 624 ? -7.852 14.246 62.499 1.00 31.14 624 ASP A C 1
ATOM 5114 O O . ASP A 1 624 ? -8.813 14.230 63.265 1.00 31.14 624 ASP A O 1
ATOM 5118 N N . GLU A 1 625 ? -6.841 13.379 62.584 1.00 32.22 625 GLU A N 1
ATOM 5119 C CA . GLU A 1 625 ? -6.103 12.982 63.785 1.00 32.22 625 GLU A CA 1
ATOM 5120 C C . GLU A 1 625 ? -6.772 12.333 65.021 1.00 32.22 625 GLU A C 1
ATOM 5122 O O . GLU A 1 625 ? -7.568 12.881 65.781 1.00 32.22 625 GLU A O 1
ATOM 5127 N N . SER A 1 626 ? -6.109 11.224 65.375 1.00 30.94 626 SER A N 1
ATOM 5128 C CA . SER A 1 626 ? -5.842 10.702 66.721 1.00 30.94 626 SER A CA 1
ATOM 5129 C C . SER A 1 626 ? -6.850 9.708 67.313 1.00 30.94 626 SER A C 1
ATOM 5131 O O . SER A 1 626 ? -7.954 10.016 67.744 1.00 30.94 626 SER A O 1
ATOM 5133 N N . SER A 1 627 ? -6.405 8.465 67.492 1.00 29.77 627 SER A N 1
ATOM 5134 C CA . SER A 1 627 ? -5.932 8.028 68.811 1.00 29.77 627 SER A CA 1
ATOM 5135 C C . SER A 1 627 ? -5.589 6.536 68.833 1.00 29.77 627 SER A C 1
ATOM 5137 O O . SER A 1 627 ? -6.288 5.662 68.336 1.00 29.77 627 SER A O 1
ATOM 5139 N N . THR A 1 628 ? -4.435 6.300 69.433 1.00 36.12 628 THR A N 1
ATOM 5140 C CA . THR A 1 628 ? -3.949 5.118 70.137 1.00 36.12 628 THR A CA 1
ATOM 5141 C C . THR A 1 628 ? -5.033 4.141 70.636 1.00 36.12 628 THR A C 1
ATOM 5143 O O . THR A 1 628 ? -5.805 4.493 71.524 1.00 36.12 628 THR A O 1
ATOM 5146 N N . ILE A 1 629 ? -5.014 2.897 70.133 1.00 35.38 629 ILE A N 1
ATOM 5147 C CA . ILE A 1 629 ? -4.857 1.587 70.824 1.00 35.38 629 ILE A CA 1
ATOM 5148 C C . ILE A 1 629 ? -5.088 0.463 69.810 1.00 35.38 629 ILE A C 1
ATOM 5150 O O . ILE A 1 629 ? -6.114 0.507 69.099 1.00 35.38 629 ILE A O 1
#

InterPro domains:
  IPR043502 DNA/RNA polymerase superfamily [SSF56672] (1-210)

pLDDT: mean 75.83, std 21.71, range [24.83, 97.62]

Foldseek 3Di:
DPVVLLVQLQDDQQPDWDKDKFQDPVVVVVLCPDPQFDDKDDLDNRIIITTGGDPDTDPPHNNVVSVVVLVVQVVLVVCCVVVPVCVVQPVQWDFQDDDRNDTDIRGDDPDVVVVCVVVVVQADLCQADPPDPSHDCPCPPPPSRHYDPVSPWDWPDKFDLEVQFIKTWTADPNDIDIDTTWPPDDPVQCVPPNDNVVSVCCQPVQDWDKTWDWDWDDDSNDTDTDIDIDGTGGNDYPQWAQDPVSRDTDGPVCVPPPVQPLVDQEEAEAPPCQAVCQADPSNLCCLVPVVPPGSYHYHYDHPDLPDDYPRSVSNSVSDQKDKDEDDPVDPPRQLVVLCVLPVPCSVVSVVLQCVQHVDVRGIWMAGPDPPDDPVRRTDIDPPDDPPPDDDDPDPPDVPPPDPDDDDDDDDDDDDDDDDDDPPQQQDAAPQSRDGHRDVVVNVCCCPPPPPRNVPPPDDDDDDDDDDDDDDDDDDDDPDDDPVVVVLVVLLVVLCVVCVVVLVVQLVVVVVVVDDNVVSNVVSCVVCVVSSVVSSVVVVVLVVVLVCCCCPPPLVVQLVVQLVVCVVVVDDSVVSNVVSCVVCVVVVVVSVVVSVVVVVPPPDDDPPDDPDPPPDDPDDPDPDDDDDDD

Sequence (629 aa):
MNNAVFGKTMENLRKRTDIKLLNDQSKARKLISKPTFHAFKIFNDDLVAVHMLKQRLYLNRPIYVGFTILDLSKTLMYDFHYNYIKDKYGSRATLLFTDTDSLCYNINTDDIYQDMMEDKHLFDTSEYNPEHRLYSTLNKKVLGKMKDETHGIPIQEFVGLKSKMYSLIYEENKKLCEKKTAKGIKKSVIKHDTRHEHYKQCLFNKEIHMSTMTQIRSYDHTLYNISINKLGLSPYDDKRYLLDDGIQSLPENLNDDSFIDSRYPSLIILDDLMRDVTNSKDVCELFVEGSHHRNLSVACILQNAFSKGKESRTMSINSQYIVLFKNPRDQVGPAIFARQMYPNNPKKFMNKYKEGTQQPYGSLFIDLKQNTPEDDRLKLNIFENKNMIGGGVSEEYISRKELEPPQFEESFQSEQTYLPDEKEIMPSCDDCGVVLEKRSDLARHMNKWCPENNDLKRKREFEDEDIPSKKSRVNEIDIEDGEDMAFIKLAELAREANADIWEEKVDKYMDGDMKEDHAMSKANRKLKDEDMDQFLSRYSSLIEYLIQLQNGKLHGKVMKMITGLVNDGMDYEKAIKIAIRKYKPMLESFLDEAIDNETNIDGSESENSIDDDEEEEEEEDEDDESSTI